Protein AF-0000000065910568 (afdb_homodimer)

Sequence (514 aa):
MKDVQNERDYRGIYLRKVGIKNIHWPIKIITKSGEYQSTVANIDISVDLREDLRGTHMSRFVEVLNGIDFLHPENLGKILQEVREKLKADSSHIKITFPYFIFKKTPVSQIASPNMIECVIEAELSKKLYMIIGVKVPIHTLCPCSKEISEYGAHNQRAIAEIYIKSKKLIWFEDLVEIAERSASAPIYSLLKRPDEKYITETAYNNPKFVEDVVRDIVSELEKEPKISWYRVEVTSFESIHNHNAFACVEKGWIKKMKDVQNERDYRGIYLRKVGIKNIHWPIKIITKSGEYQSTVANIDISVDLREDLRGTHMSRFVEVLNGIDFLHPENLGKILQEVREKLKADSSHIKITFPYFIFKKTPVSQIASPNMIECVIEAELSKKLYMIIGVKVPIHTLCPCSKEISEYGAHNQRAIAEIYIKSKKLIWFEDLVEIAERSASAPIYSLLKRPDEKYITETAYNNPKFVEDVVRDIVSELEKEPKISWYRVEVTSFESIHNHNAFACVEKGWIKK

InterPro domains:
  IPR003801 GTP cyclohydrolase FolE2/MptA [PF02649] (1-248)
  IPR003801 GTP cyclohydrolase FolE2/MptA [PTHR36445] (1-256)
  IPR022838 GTP cyclohydrolase FolE2 [MF_01527_B] (1-253)

Organism: Dictyoglomus turgidum (strain DSM 6724 / Z-1310) (NCBI:txid515635)

Foldseek 3Di:
DDPQQAAFADPQDKFAWDEDFQDKDWEWEQAPVRDIDIWIKTKDKTFIDGRTTNHWDHVVLVVLCVQHHYDDPVSVVVSFVSSCVVGVGQKMKMKIKIKDWDWDAQPPVGDTDIDIKMKMWIWMDHPHIWIKIKIKFKEKAWAPVQLVVDPDDTDIFIKIKMKMFTFPDDDGPVNLNVQLQVQHLHGDDPDDDPVSVVVRRVSSSVRHDDLVSSQVSSVVVVVVDPRTPKMKIKMWTDGPVDPGIDMDIDIPPDDDD/DDPQQAAFADPQDKFAWDEDFQDKDWEWEQAPVRDIDIWIKTKDKTFIDGRTTNHWDHVVLVVLCVQHHYDDPVSVVVSFVSSCVVGVGQKMKMKIKIKDWDWDAQPPVGDTDIDIKMKMWIWMDHPHIWIKIKIKFKEKAWAPVQLVVDPDDTDIFIKIKMKMFTFPDDDGPVNLNVQLQVLHLHGDDPDDDPVSVVVRRVSSSVRHDDLVSSQVSSVVVVVVDPRTPWMKIKMWTDGPVDPDIDMDIDIPPDDDD

Radius of gyration: 25.16 Å; Cα contacts (8 Å, |Δi|>4): 1208; chains: 2; bounding box: 54×70×58 Å

pLDDT: mean 93.44, std 6.24, range [55.16, 98.88]

Solvent-accessible surface area (backbone atoms only — not comparable to full-atom values): 26540 Å² total; per-residue (Å²): 127,87,65,62,36,72,32,76,30,87,82,66,55,64,30,60,37,37,36,40,32,65,30,75,43,69,36,32,36,68,44,94,87,70,44,75,45,78,39,59,28,38,35,33,42,30,24,32,39,57,28,54,42,42,46,75,68,68,68,57,59,59,60,54,51,73,73,51,50,60,65,40,75,70,49,50,55,52,48,37,51,49,51,17,62,76,66,72,30,74,26,20,38,38,37,39,36,29,67,41,75,48,77,44,60,35,90,65,79,57,49,73,37,63,37,75,29,40,36,36,40,37,38,36,36,56,96,55,81,44,57,36,42,30,40,39,36,67,27,27,34,18,37,48,58,45,39,69,72,37,96,68,65,55,63,51,31,52,25,38,38,33,42,33,35,26,52,84,54,93,74,55,70,67,58,55,46,49,44,49,33,71,31,34,17,25,66,70,72,76,57,74,54,72,68,28,50,54,49,49,53,52,44,17,69,74,33,48,31,46,50,47,45,27,40,48,44,36,49,57,58,50,68,69,38,82,48,49,78,38,42,37,37,36,22,41,31,49,42,71,88,46,82,33,26,40,32,19,31,39,45,70,82,72,66,88,126,128,88,63,61,36,72,32,77,30,85,84,66,56,64,32,61,36,38,35,40,32,65,31,74,41,70,36,31,35,67,43,94,87,70,45,75,43,78,39,57,28,38,33,31,40,29,25,31,41,59,29,54,42,43,46,74,70,68,68,58,55,59,59,54,50,73,72,51,49,59,66,41,75,70,50,50,55,52,48,37,49,48,50,18,60,77,65,71,30,74,27,20,38,39,37,38,36,29,66,43,75,47,76,42,60,35,89,66,80,55,48,73,37,61,37,76,30,40,35,36,39,36,36,36,35,55,96,57,80,44,58,36,44,30,39,40,37,68,27,28,35,17,37,48,59,44,39,70,73,36,96,67,67,54,62,51,32,54,26,37,38,34,43,33,34,27,54,84,55,93,73,55,70,67,59,54,46,50,43,48,33,70,32,35,17,25,66,70,72,75,56,74,52,72,69,27,49,53,50,49,53,51,44,16,68,74,34,47,31,47,50,46,46,28,41,48,44,35,48,57,56,51,68,71,38,81,50,50,7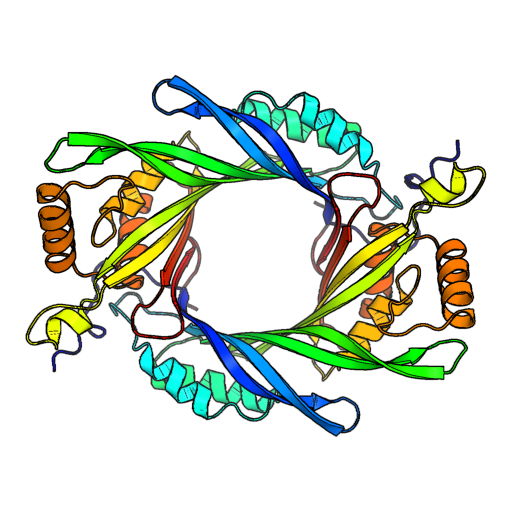9,38,43,37,37,35,21,40,32,49,41,73,90,45,83,33,27,39,33,21,31,38,46,70,82,74,65,90,125

Secondary structure (DSSP, 8-state):
---GGGSB--S---EEEEEEEEEEEEEEEE-TTS-EEEEEEEEEEEEEE-TTB----THHHHHHHTT-SEE-HHHHHHHHHHHHHHTT-S-EEEEEEEEEEEEEE-TTT--EEEEEEEEEEEEEESSSEEEEEEEEEEEEEE-HHHHHH-SS---EEEEEEEEEEEESS---HHHHHHHHHHHSSB---S---HHHHHHHHHHHHHS---HHHHHHHHHHHHHT-TTEEEEEEEEEEE-SSSSSEEEEEEETT----/---GGGSBP-S---EEEEEEEEEEEEEEEE-TTS-EEEEEEEEEEEEEE-TTB----HHHHHHHHTT-SEE-HHHHHHHHHHHHHHTT-S-EEEEEEEEEEEEEE-TTT--EEEEEEEEEEEEEESSSEEEEEEEEEEEEEE-HHHHHH-SS---EEEEEEEEEEEESS---HHHHHHHHHHHSSB---S---HHHHHHHHHHHHHS---HHHHHHHHHHHHHT-TTEEEEEEEEEEE-SSSSSEEEEEEETT----

Structure (mmCIF, N/CA/C/O backbone):
data_AF-0000000065910568-model_v1
#
loop_
_entity.id
_entity.type
_entity.pdbx_description
1 polymer 'GTP cyclohydrolase FolE2'
#
loop_
_atom_site.group_PDB
_atom_site.id
_atom_site.type_symbol
_atom_site.label_atom_id
_atom_site.label_alt_id
_atom_site.label_comp_id
_atom_site.label_asym_id
_atom_site.label_entity_id
_atom_site.label_seq_id
_atom_site.pdbx_PDB_ins_code
_atom_site.Cartn_x
_atom_site.Cartn_y
_atom_site.Cartn_z
_atom_site.occupancy
_atom_site.B_iso_or_equiv
_atom_site.auth_seq_id
_atom_site.auth_comp_id
_atom_site.auth_asym_id
_atom_site.auth_atom_id
_atom_site.pdbx_PDB_model_num
ATOM 1 N N . MET A 1 1 ? 28.016 27.453 6.098 1 66.5 1 MET A N 1
ATOM 2 C CA . MET A 1 1 ? 26.562 27.531 6.008 1 66.5 1 MET A CA 1
ATOM 3 C C . MET A 1 1 ? 25.906 26.797 7.164 1 66.5 1 MET A C 1
ATOM 5 O O . MET A 1 1 ? 26.422 25.781 7.641 1 66.5 1 MET A O 1
ATOM 9 N N . LYS A 1 2 ? 24.969 27.469 7.766 1 73.38 2 LYS A N 1
ATOM 10 C CA . LYS A 1 2 ? 24.297 26.875 8.93 1 73.38 2 LYS A CA 1
ATOM 11 C C . LYS A 1 2 ? 23.672 25.531 8.586 1 73.38 2 LYS A C 1
ATOM 13 O O . LYS A 1 2 ? 23 25.406 7.559 1 73.38 2 LYS A O 1
ATOM 18 N N . ASP A 1 3 ? 24.094 24.484 9.32 1 81.44 3 ASP A N 1
ATOM 19 C CA . ASP A 1 3 ? 23.516 23.156 9.164 1 81.44 3 ASP A CA 1
ATOM 20 C C . ASP A 1 3 ? 22.188 23.031 9.914 1 81.44 3 ASP A C 1
ATOM 22 O O . ASP A 1 3 ? 22.156 22.594 11.062 1 81.44 3 ASP A O 1
ATOM 26 N N . VAL A 1 4 ? 21.094 23.344 9.297 1 83.5 4 VAL A N 1
ATOM 27 C CA . VAL A 1 4 ? 19.781 23.422 9.906 1 83.5 4 VAL A CA 1
ATOM 28 C C . VAL A 1 4 ? 19.312 22.031 10.312 1 83.5 4 VAL A C 1
ATOM 30 O O . VAL A 1 4 ? 18.625 21.859 11.328 1 83.5 4 VAL A O 1
ATOM 33 N N . GLN A 1 5 ? 19.703 21.031 9.617 1 83 5 GLN A N 1
ATOM 34 C CA . GLN A 1 5 ? 19.266 19.656 9.875 1 83 5 GLN A CA 1
ATOM 35 C C . GLN A 1 5 ? 19.828 19.141 11.188 1 83 5 GLN A C 1
ATOM 37 O O . GLN A 1 5 ? 19.203 18.328 11.859 1 83 5 GLN A O 1
ATOM 42 N N . ASN A 1 6 ? 20.953 19.688 11.555 1 82.19 6 ASN A N 1
ATOM 43 C CA . ASN A 1 6 ? 21.641 19.188 12.75 1 82.19 6 ASN A CA 1
ATOM 44 C C . ASN A 1 6 ? 21.25 20 13.984 1 82.19 6 ASN A C 1
ATOM 46 O O . ASN A 1 6 ? 21.797 19.781 15.07 1 82.19 6 ASN A O 1
ATOM 50 N N . GLU A 1 7 ? 20.312 20.828 13.742 1 86.06 7 GLU A N 1
ATOM 51 C CA . GLU A 1 7 ? 19.812 21.562 14.906 1 86.06 7 GLU A CA 1
ATOM 52 C C . GLU A 1 7 ? 19.109 20.625 15.883 1 86.06 7 GLU A C 1
ATOM 54 O O . GLU A 1 7 ? 18.547 19.609 15.477 1 86.06 7 GLU A O 1
ATOM 59 N N . ARG A 1 8 ? 19.156 21.016 17.078 1 86.81 8 ARG A N 1
ATOM 60 C CA . ARG A 1 8 ? 18.5 20.203 18.109 1 86.81 8 ARG A CA 1
ATOM 61 C C . ARG A 1 8 ? 16.984 20.328 18.031 1 86.81 8 ARG A C 1
ATOM 63 O O . ARG A 1 8 ? 16.453 21.422 17.812 1 86.81 8 ARG A O 1
ATOM 70 N N . ASP A 1 9 ? 16.438 19.203 18.125 1 90.69 9 ASP A N 1
ATOM 71 C CA . ASP A 1 9 ? 14.984 19.172 18.203 1 90.69 9 ASP A CA 1
ATOM 72 C C . ASP A 1 9 ? 14.523 18.891 19.625 1 90.69 9 ASP A C 1
ATOM 74 O O . ASP A 1 9 ? 15.047 18 20.281 1 90.69 9 ASP A O 1
ATOM 78 N N . TYR A 1 10 ? 13.523 19.609 20.094 1 87.88 10 TYR A N 1
ATOM 79 C CA . TYR A 1 10 ? 13.141 19.531 21.5 1 87.88 10 TYR A CA 1
ATOM 80 C C . TYR A 1 10 ? 11.789 18.844 21.656 1 87.88 10 TYR A C 1
ATOM 82 O O . TYR A 1 10 ? 11.289 18.688 22.781 1 87.88 10 TYR A O 1
ATOM 90 N N . ARG A 1 11 ? 11.164 18.375 20.672 1 89.25 11 ARG A N 1
ATOM 91 C CA . ARG A 1 11 ? 9.828 17.812 20.734 1 89.25 11 ARG A CA 1
ATOM 92 C C . ARG A 1 11 ? 9.867 16.375 21.25 1 89.25 11 ARG A C 1
ATOM 94 O O . ARG A 1 11 ? 8.859 15.844 21.719 1 89.25 11 ARG A O 1
ATOM 101 N N . GLY A 1 12 ? 11.008 15.711 21.188 1 89.5 12 GLY A N 1
ATOM 102 C CA . GLY A 1 12 ? 11.188 14.383 21.75 1 89.5 12 GLY A CA 1
ATOM 103 C C . GLY A 1 12 ? 10.484 13.305 20.953 1 89.5 12 GLY A C 1
ATOM 104 O O . GLY A 1 12 ? 9.992 12.328 21.531 1 89.5 12 GLY A O 1
ATOM 105 N N . ILE A 1 13 ? 10.383 13.453 19.688 1 91.81 13 ILE A N 1
ATOM 106 C CA . ILE A 1 13 ? 9.664 12.5 18.859 1 91.81 13 ILE A CA 1
ATOM 107 C C . ILE A 1 13 ? 10.633 11.789 17.922 1 91.81 13 ILE A C 1
ATOM 109 O O . ILE A 1 13 ? 11.25 12.422 17.062 1 91.81 13 ILE A O 1
ATOM 113 N N . TYR A 1 14 ? 10.695 10.484 18.203 1 92.19 14 TYR A N 1
ATOM 114 C CA . TYR A 1 14 ? 11.508 9.594 17.375 1 92.19 14 TYR A CA 1
ATOM 115 C C . TYR A 1 14 ? 10.805 9.281 16.062 1 92.19 14 TYR A C 1
ATOM 117 O O . TYR A 1 14 ? 9.602 9.023 16.031 1 92.19 14 TYR A O 1
ATOM 125 N N . LEU A 1 15 ? 11.57 9.398 14.945 1 94.69 15 LEU A N 1
ATOM 126 C CA . LEU A 1 15 ? 11.039 9.016 13.641 1 94.69 15 LEU A CA 1
ATOM 127 C C . LEU A 1 15 ? 11.656 7.703 13.164 1 94.69 15 LEU A C 1
ATOM 129 O O . LEU A 1 15 ? 12.883 7.566 13.125 1 94.69 15 LEU A O 1
ATOM 133 N N . ARG A 1 16 ? 10.797 6.809 12.727 1 92.81 16 ARG A N 1
ATOM 134 C CA . ARG A 1 16 ? 11.297 5.492 12.352 1 92.81 16 ARG A CA 1
ATOM 135 C C . ARG A 1 16 ? 11.883 5.512 10.938 1 92.81 16 ARG A C 1
ATOM 137 O O . ARG A 1 16 ? 12.883 4.844 10.672 1 92.81 16 ARG A O 1
ATOM 144 N N . LYS A 1 17 ? 11.227 6.195 10.055 1 95.56 17 LYS A N 1
ATOM 145 C CA . LYS A 1 17 ? 11.68 6.242 8.672 1 95.56 17 LYS A CA 1
ATOM 146 C C . LYS A 1 17 ? 11.727 7.68 8.156 1 95.56 17 LYS A C 1
ATOM 148 O O . LYS A 1 17 ? 10.703 8.359 8.109 1 95.56 17 LYS A O 1
ATOM 153 N N . VAL A 1 18 ? 12.82 8.078 7.797 1 97.5 18 VAL A N 1
ATOM 154 C CA . VAL A 1 18 ? 13.062 9.352 7.133 1 97.5 18 VAL A CA 1
ATOM 155 C C . VAL A 1 18 ? 13.977 9.148 5.93 1 97.5 18 VAL A C 1
ATOM 157 O O . VAL A 1 18 ? 15.023 8.508 6.047 1 97.5 18 VAL A O 1
ATOM 160 N N . GLY A 1 19 ? 13.539 9.586 4.762 1 97.38 19 GLY A N 1
ATOM 161 C CA . GLY A 1 19 ? 14.391 9.391 3.6 1 97.38 19 GLY A CA 1
ATOM 162 C C . GLY A 1 19 ? 13.727 9.812 2.299 1 97.38 19 GLY A C 1
ATOM 163 O O . GLY A 1 19 ? 12.977 10.789 2.266 1 97.38 19 GLY A O 1
ATOM 164 N N . ILE A 1 20 ? 14.102 9.188 1.275 1 96.69 20 ILE A N 1
ATOM 165 C CA . ILE A 1 20 ? 13.609 9.547 -0.05 1 96.69 20 ILE A CA 1
ATOM 166 C C . ILE A 1 20 ? 12.844 8.367 -0.65 1 96.69 20 ILE A C 1
ATOM 168 O O . ILE A 1 20 ? 13.117 7.211 -0.337 1 96.69 20 ILE A O 1
ATOM 172 N N . LYS A 1 21 ? 11.875 8.688 -1.47 1 96.38 21 LYS A N 1
ATOM 173 C CA . LYS A 1 21 ? 11.055 7.695 -2.156 1 96.38 21 LYS A CA 1
ATOM 174 C C . LYS A 1 21 ? 10.953 8 -3.648 1 96.38 21 LYS A C 1
ATOM 176 O O . LYS A 1 21 ? 11.18 9.141 -4.07 1 96.38 21 LYS A O 1
ATOM 181 N N . ASN A 1 22 ? 10.672 6.91 -4.336 1 96.75 22 ASN A N 1
ATOM 182 C CA . ASN A 1 22 ? 10.336 7.016 -5.754 1 96.75 22 ASN A CA 1
ATOM 183 C C . ASN A 1 22 ? 11.484 7.59 -6.562 1 96.75 22 ASN A C 1
ATOM 185 O O . ASN A 1 22 ? 11.281 8.477 -7.398 1 96.75 22 ASN A O 1
ATOM 189 N N . ILE A 1 23 ? 12.656 7.184 -6.238 1 95.44 23 ILE A N 1
ATOM 190 C CA . ILE A 1 23 ? 13.789 7.531 -7.086 1 95.44 23 ILE A CA 1
ATOM 191 C C . ILE A 1 23 ? 14.047 6.402 -8.086 1 95.44 23 ILE A C 1
ATOM 193 O O . ILE A 1 23 ? 14.094 5.23 -7.707 1 95.44 23 ILE A O 1
ATOM 197 N N . HIS A 1 24 ? 14.117 6.75 -9.352 1 96.12 24 HIS A N 1
ATOM 198 C CA . HIS A 1 24 ? 14.406 5.77 -10.391 1 96.12 24 HIS A CA 1
ATOM 199 C C . HIS A 1 24 ? 15.906 5.676 -10.656 1 96.12 24 HIS A C 1
ATOM 201 O O . HIS A 1 24 ? 16.578 6.695 -10.797 1 96.12 24 HIS A O 1
ATOM 207 N N . TRP A 1 25 ? 16.406 4.441 -10.656 1 94.12 25 TRP A N 1
ATOM 208 C CA . TRP A 1 25 ? 17.844 4.211 -10.742 1 94.12 25 TRP A CA 1
ATOM 209 C C . TRP A 1 25 ? 18.156 3.053 -11.688 1 94.12 25 TRP A C 1
ATOM 211 O O . TRP A 1 25 ? 17.5 2.01 -11.633 1 94.12 25 TRP A O 1
ATOM 221 N N . PRO A 1 26 ? 19.125 3.252 -12.5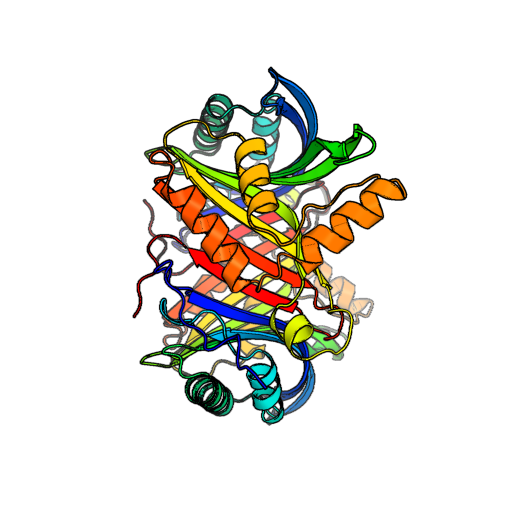78 1 94.69 26 PRO A N 1
ATOM 222 C CA . PRO A 1 26 ? 19.531 2.127 -13.422 1 94.69 26 PRO A CA 1
ATOM 223 C C . PRO A 1 26 ? 20.297 1.061 -12.648 1 94.69 26 PRO A C 1
ATOM 225 O O . PRO A 1 26 ? 21.234 1.384 -11.906 1 94.69 26 PRO A O 1
ATOM 228 N N . ILE A 1 27 ? 19.875 -0.208 -12.805 1 93.56 27 ILE A N 1
ATOM 229 C CA . ILE A 1 27 ? 20.578 -1.278 -12.094 1 93.56 27 ILE A CA 1
ATOM 230 C C . ILE A 1 27 ? 20.734 -2.488 -13.016 1 93.56 27 ILE A C 1
ATOM 232 O O . ILE A 1 27 ? 20.094 -2.561 -14.07 1 93.56 27 ILE A O 1
ATOM 236 N N . LYS A 1 28 ? 21.641 -3.35 -12.562 1 93.19 28 LYS A N 1
ATOM 237 C CA . LYS A 1 28 ? 21.812 -4.656 -13.188 1 93.19 28 LYS A CA 1
ATOM 238 C C . LYS A 1 28 ? 21.531 -5.781 -12.195 1 93.19 28 LYS A C 1
ATOM 240 O O . LYS A 1 28 ? 21.953 -5.727 -11.039 1 93.19 28 LYS A O 1
ATOM 245 N N . ILE A 1 29 ? 20.75 -6.719 -12.711 1 91.12 29 ILE A N 1
ATOM 246 C CA . ILE A 1 29 ? 20.391 -7.859 -11.883 1 91.12 29 ILE A CA 1
ATOM 247 C C . ILE A 1 29 ? 21.016 -9.133 -12.453 1 91.12 29 ILE A C 1
ATOM 249 O O . ILE A 1 29 ? 20.984 -9.352 -13.664 1 91.12 29 ILE A O 1
ATOM 253 N N . ILE A 1 30 ? 21.562 -9.938 -11.586 1 88.5 30 ILE A N 1
ATOM 254 C CA . ILE A 1 30 ? 22.047 -11.234 -12.031 1 88.5 30 ILE A CA 1
ATOM 255 C C . ILE A 1 30 ? 20.891 -12.219 -12.133 1 88.5 30 ILE A C 1
ATOM 257 O O . ILE A 1 30 ? 20.094 -12.344 -11.195 1 88.5 30 ILE A O 1
ATOM 261 N N . THR A 1 31 ? 20.781 -12.859 -13.266 1 89.12 31 THR A N 1
ATOM 262 C CA . THR A 1 31 ? 19.703 -13.812 -13.484 1 89.12 31 THR A CA 1
ATOM 263 C C . THR A 1 31 ? 20.109 -15.211 -13.023 1 89.12 31 THR A C 1
ATOM 265 O O . THR A 1 31 ? 21.281 -15.461 -12.742 1 89.12 31 THR A O 1
ATOM 268 N N . LYS A 1 32 ? 19.125 -16.078 -12.922 1 89.19 32 LYS A N 1
ATOM 269 C CA . LYS A 1 32 ? 19.359 -17.469 -12.531 1 89.19 32 LYS A CA 1
ATOM 270 C C . LYS A 1 32 ? 20.297 -18.156 -13.508 1 89.19 32 LYS A C 1
ATOM 272 O O . LYS A 1 32 ? 21.047 -19.062 -13.117 1 89.19 32 LYS A O 1
ATOM 277 N N . SER A 1 33 ? 20.375 -17.734 -14.742 1 89.69 33 SER A N 1
ATOM 278 C CA . SER A 1 33 ? 21.234 -18.312 -15.75 1 89.69 33 SER A CA 1
ATOM 279 C C . SER A 1 33 ? 22.656 -17.781 -15.633 1 89.69 33 SER A C 1
ATOM 281 O O . SER A 1 33 ? 23.578 -18.25 -16.328 1 89.69 33 SER A O 1
ATOM 283 N N . GLY A 1 34 ? 22.859 -16.797 -14.805 1 87.06 34 GLY A N 1
ATOM 284 C CA . GLY A 1 34 ? 24.188 -16.234 -14.625 1 87.06 34 GLY A CA 1
ATOM 285 C C . GLY A 1 34 ? 24.422 -14.984 -15.461 1 87.06 34 GLY A C 1
ATOM 286 O O . GLY A 1 34 ? 25.484 -14.367 -15.375 1 87.06 34 GLY A O 1
ATOM 287 N N . GLU A 1 35 ? 23.453 -14.648 -16.219 1 89.81 35 GLU A N 1
ATOM 288 C CA . GLU A 1 35 ? 23.547 -13.438 -17.031 1 89.81 35 GLU A CA 1
ATOM 289 C C . GLU A 1 35 ? 23.062 -12.219 -16.25 1 89.81 35 GLU A C 1
ATOM 291 O O . GLU A 1 35 ? 22.562 -12.344 -15.141 1 89.81 35 GLU A O 1
ATOM 296 N N . TYR A 1 36 ? 23.375 -11.086 -16.875 1 91.19 36 TYR A N 1
ATOM 297 C CA . TYR A 1 36 ? 22.906 -9.844 -16.281 1 91.19 36 TYR A CA 1
ATOM 298 C C . TYR A 1 36 ? 21.766 -9.25 -17.062 1 91.19 36 TYR A C 1
ATOM 300 O O . TYR A 1 36 ? 21.766 -9.281 -18.297 1 91.19 36 TYR A O 1
ATOM 308 N N . GLN A 1 37 ? 20.828 -8.766 -16.359 1 94.06 37 GLN A N 1
ATOM 309 C CA . GLN A 1 37 ? 19.719 -8.008 -16.953 1 94.06 37 GLN A CA 1
ATOM 310 C C . GLN A 1 37 ? 19.703 -6.57 -16.453 1 94.06 37 GLN A C 1
ATOM 312 O O . GLN A 1 37 ? 19.625 -6.336 -15.242 1 94.06 37 GLN A O 1
ATOM 317 N N . SER A 1 38 ? 19.828 -5.645 -17.422 1 94.88 38 SER A N 1
ATOM 318 C CA . SER A 1 38 ? 19.719 -4.234 -17.062 1 94.88 38 SER A CA 1
ATOM 319 C C . SER A 1 38 ? 18.266 -3.805 -16.938 1 94.88 38 SER A C 1
ATOM 321 O O . SER A 1 38 ? 17.406 -4.227 -17.734 1 94.88 38 SER A O 1
ATOM 323 N N . THR A 1 39 ? 17.984 -3.049 -15.922 1 95.88 39 THR A N 1
ATOM 324 C CA . THR A 1 39 ? 16.625 -2.561 -15.711 1 95.88 39 THR A CA 1
ATOM 325 C C . THR A 1 39 ? 16.641 -1.23 -14.969 1 95.88 39 THR A C 1
ATOM 327 O O . THR A 1 39 ? 17.688 -0.634 -14.766 1 95.88 39 THR A O 1
ATOM 330 N N . VAL A 1 40 ? 15.477 -0.627 -14.781 1 95.94 40 VAL A N 1
ATOM 331 C CA . VAL A 1 40 ? 15.297 0.59 -13.992 1 95.94 40 VAL A CA 1
ATOM 332 C C . VAL A 1 40 ? 14.531 0.272 -12.711 1 95.94 40 VAL A C 1
ATOM 334 O O . VAL A 1 40 ? 13.406 -0.223 -12.766 1 95.94 40 VAL A O 1
ATOM 337 N N . ALA A 1 41 ? 15.172 0.581 -11.633 1 96.19 41 ALA A N 1
ATOM 338 C CA . ALA A 1 41 ? 14.547 0.314 -10.344 1 96.19 41 ALA A CA 1
ATOM 339 C C . ALA A 1 41 ? 13.875 1.566 -9.789 1 96.19 41 ALA A C 1
ATOM 341 O O . ALA A 1 41 ? 14.289 2.688 -10.094 1 96.19 41 ALA A O 1
ATOM 342 N N . ASN A 1 42 ? 12.797 1.366 -9.148 1 97.88 42 ASN A N 1
ATOM 343 C CA . ASN A 1 42 ? 12.242 2.348 -8.227 1 97.88 42 ASN A CA 1
ATOM 344 C C . ASN A 1 42 ? 12.695 2.082 -6.789 1 97.88 42 ASN A C 1
ATOM 346 O O . ASN A 1 42 ? 12.477 0.992 -6.258 1 97.88 42 ASN A O 1
ATOM 350 N N . ILE A 1 43 ? 13.289 3.09 -6.141 1 96.5 43 ILE A N 1
ATOM 351 C CA . ILE A 1 43 ? 13.961 2.834 -4.867 1 96.5 43 ILE A CA 1
ATOM 352 C C . ILE A 1 43 ? 13.422 3.791 -3.803 1 96.5 43 ILE A C 1
ATOM 354 O O . ILE A 1 43 ? 13.281 4.988 -4.051 1 96.5 43 ILE A O 1
ATOM 358 N N . ASP A 1 44 ? 13.031 3.254 -2.701 1 97.75 44 ASP A N 1
ATOM 359 C CA . ASP A 1 44 ? 12.812 3.973 -1.45 1 97.75 44 ASP A CA 1
ATOM 360 C C . ASP A 1 44 ? 13.914 3.658 -0.44 1 97.75 44 ASP A C 1
ATOM 362 O O . ASP A 1 44 ? 14.211 2.49 -0.184 1 97.75 44 ASP A O 1
ATOM 366 N N . ILE A 1 45 ? 14.531 4.633 0.103 1 96.62 45 ILE A N 1
ATOM 367 C CA . ILE A 1 45 ? 15.594 4.43 1.08 1 96.62 45 ILE A CA 1
ATOM 368 C C . ILE A 1 45 ? 15.398 5.383 2.258 1 96.62 45 ILE A C 1
ATOM 370 O O . ILE A 1 45 ? 15.047 6.551 2.068 1 96.62 45 ILE A O 1
ATOM 374 N N . SER A 1 46 ? 15.57 4.859 3.455 1 97.88 46 SER A N 1
ATOM 375 C CA . SER A 1 46 ? 15.312 5.676 4.637 1 97.88 46 SER A CA 1
ATOM 376 C C . SER A 1 46 ? 16.141 5.199 5.824 1 97.88 46 SER A C 1
ATOM 378 O O . SER A 1 46 ? 16.781 4.145 5.766 1 97.88 46 SER A O 1
ATOM 380 N N . VAL A 1 47 ? 16.203 5.992 6.836 1 96.88 47 VAL A N 1
ATOM 381 C CA . VAL A 1 47 ? 16.828 5.676 8.117 1 96.88 47 VAL A CA 1
ATOM 382 C C . VAL A 1 47 ? 15.938 6.137 9.258 1 96.88 47 VAL A C 1
ATOM 384 O O . VAL A 1 47 ? 14.969 6.871 9.039 1 96.88 47 VAL A O 1
ATOM 387 N N . ASP A 1 48 ? 16.25 5.559 10.414 1 95.56 48 ASP A N 1
ATOM 388 C CA . ASP A 1 48 ? 15.609 6.133 11.594 1 95.56 48 ASP A CA 1
ATOM 389 C C . ASP A 1 48 ? 16.266 7.445 12 1 95.56 48 ASP A C 1
ATOM 391 O O . ASP A 1 48 ? 17.438 7.695 11.656 1 95.56 48 ASP A O 1
ATOM 395 N N . LEU A 1 49 ? 15.531 8.297 12.625 1 93.75 49 LEU A N 1
ATOM 396 C CA . LEU A 1 49 ? 16.031 9.586 13.086 1 93.75 49 LEU A CA 1
ATOM 397 C C . LEU A 1 49 ? 15.75 9.781 14.578 1 93.75 49 LEU A C 1
ATOM 399 O O . LEU A 1 49 ? 14.586 9.773 14.992 1 93.75 49 LEU A O 1
ATOM 403 N N . ARG A 1 50 ? 16.781 10.016 15.273 1 89.88 50 ARG A N 1
ATOM 404 C CA . ARG A 1 50 ? 16.672 10.211 16.719 1 89.88 50 ARG A CA 1
ATOM 405 C C . ARG A 1 50 ? 15.867 11.453 17.047 1 89.88 50 ARG A C 1
ATOM 407 O O . ARG A 1 50 ? 15.789 12.383 16.25 1 89.88 50 ARG A O 1
ATOM 414 N N . GLU A 1 51 ? 15.438 11.477 18.281 1 90.38 51 GLU A N 1
ATOM 415 C CA . GLU A 1 51 ? 14.523 12.531 18.719 1 90.38 51 GLU A CA 1
ATOM 416 C C . GLU A 1 51 ? 15.258 13.852 18.906 1 90.38 51 GLU A C 1
ATOM 418 O O . GLU A 1 51 ? 14.625 14.914 18.953 1 90.38 51 GLU A O 1
ATOM 423 N N . ASP A 1 52 ? 16.578 13.836 19 1 89.56 52 ASP A N 1
ATOM 424 C CA . ASP A 1 52 ? 17.312 15.062 19.297 1 89.56 52 ASP A CA 1
ATOM 425 C C . ASP A 1 52 ? 17.812 15.734 18.016 1 89.56 52 ASP A C 1
ATOM 427 O O . ASP A 1 52 ? 18.328 16.844 18.062 1 89.56 52 ASP A O 1
ATOM 431 N N . LEU A 1 53 ? 17.578 15.102 16.938 1 89.81 53 LEU A N 1
ATOM 432 C CA . LEU A 1 53 ? 17.984 15.672 15.656 1 89.81 53 LEU A CA 1
ATOM 433 C C . LEU A 1 53 ? 16.781 16.188 14.883 1 89.81 53 LEU A C 1
ATOM 435 O O . LEU A 1 53 ? 15.781 15.477 14.742 1 89.81 53 LEU A O 1
ATOM 439 N N . ARG A 1 54 ? 16.859 17.312 14.367 1 91.81 54 ARG A N 1
ATOM 440 C CA . ARG A 1 54 ? 15.734 17.938 13.688 1 91.81 54 ARG A CA 1
ATOM 441 C C . ARG A 1 54 ? 15.477 17.266 12.336 1 91.81 54 ARG A C 1
ATOM 443 O O . ARG A 1 54 ? 14.32 17.016 11.977 1 91.81 54 ARG A O 1
ATOM 450 N N . GLY A 1 55 ? 16.547 17 11.633 1 90.69 55 GLY A N 1
ATOM 451 C CA . GLY A 1 55 ? 16.406 16.406 10.305 1 90.69 55 GLY A CA 1
ATOM 452 C C . GLY A 1 55 ? 17.609 15.609 9.875 1 90.69 55 GLY A C 1
ATOM 453 O O . GLY A 1 55 ? 18.562 15.438 10.641 1 90.69 55 GLY A O 1
ATOM 454 N N . THR A 1 56 ? 17.438 15 8.68 1 89 56 THR A N 1
ATOM 455 C CA . THR A 1 56 ? 18.547 14.242 8.102 1 89 56 THR A CA 1
ATOM 456 C C . THR A 1 56 ? 19 14.867 6.789 1 89 56 THR A C 1
ATOM 458 O O . THR A 1 56 ? 18.344 15.75 6.25 1 89 56 THR A O 1
ATOM 461 N N . HIS A 1 57 ? 20.172 14.469 6.34 1 87.06 57 HIS A N 1
ATOM 462 C CA . HIS A 1 57 ? 20.734 14.953 5.082 1 87.06 57 HIS A CA 1
ATOM 463 C C . HIS A 1 57 ? 20.281 14.086 3.91 1 87.06 57 HIS A C 1
ATOM 465 O O . HIS A 1 57 ? 20.922 13.086 3.588 1 87.06 57 HIS A O 1
ATOM 471 N N . MET A 1 58 ? 19.328 14.641 3.141 1 87.25 58 MET A N 1
ATOM 472 C CA . MET A 1 58 ? 18.672 13.859 2.094 1 87.25 58 MET A CA 1
ATOM 473 C C . MET A 1 58 ? 19.641 13.555 0.956 1 87.25 58 MET A C 1
ATOM 475 O O . MET A 1 58 ? 19.594 12.469 0.37 1 87.25 58 MET A O 1
ATOM 479 N N . SER A 1 59 ? 20.531 14.445 0.758 1 88.94 59 SER A N 1
ATOM 480 C CA . SER A 1 59 ? 21.469 14.297 -0.353 1 88.94 59 SER A CA 1
ATOM 481 C C . SER A 1 59 ? 22.359 13.078 -0.156 1 88.94 59 SER A C 1
ATOM 483 O O . SER A 1 59 ? 22.828 12.477 -1.128 1 88.94 59 SER A O 1
ATOM 485 N N . ARG A 1 60 ? 22.609 12.688 1.091 1 89.56 60 ARG A N 1
ATOM 486 C CA . ARG A 1 60 ? 23.516 11.578 1.392 1 89.56 60 ARG A CA 1
ATOM 487 C C . ARG A 1 60 ? 22.906 10.25 0.932 1 89.56 60 ARG A C 1
ATOM 489 O O . ARG A 1 60 ? 23.641 9.297 0.663 1 89.56 60 ARG A O 1
ATOM 496 N N . PHE A 1 61 ? 21.578 10.203 0.867 1 92.06 61 PHE A N 1
ATOM 497 C CA . PHE A 1 61 ? 20.938 8.992 0.352 1 92.06 61 PHE A CA 1
ATOM 498 C C . PHE A 1 61 ? 21.312 8.758 -1.104 1 92.06 61 PHE A C 1
ATOM 500 O O . PHE A 1 61 ? 21.656 7.641 -1.488 1 92.06 61 PHE A O 1
ATOM 507 N N . VAL A 1 62 ? 21.281 9.758 -1.881 1 89.44 62 VAL A N 1
ATOM 508 C CA . VAL A 1 62 ? 21.562 9.664 -3.311 1 89.44 62 VAL A CA 1
ATOM 509 C C . VAL A 1 62 ? 23.031 9.32 -3.533 1 89.44 62 VAL A C 1
ATOM 511 O O . VAL A 1 62 ? 23.359 8.531 -4.422 1 89.44 62 VAL A O 1
ATOM 514 N N . GLU A 1 63 ? 23.844 9.852 -2.695 1 90.62 63 GLU A N 1
ATOM 515 C CA . GLU A 1 63 ? 25.281 9.578 -2.793 1 90.62 63 GLU A CA 1
ATOM 516 C C . GLU A 1 63 ? 25.562 8.086 -2.629 1 90.62 63 GLU A C 1
ATOM 518 O O . GLU A 1 63 ? 26.391 7.523 -3.344 1 90.62 63 GLU A O 1
ATOM 523 N N . VAL A 1 64 ? 24.844 7.535 -1.772 1 87.88 64 VAL A N 1
ATOM 524 C CA . VAL A 1 64 ? 25.062 6.125 -1.48 1 87.88 64 VAL A CA 1
ATOM 525 C C . VAL A 1 64 ? 24.562 5.266 -2.637 1 87.88 64 VAL A C 1
ATOM 527 O O . VAL A 1 64 ? 25.141 4.227 -2.951 1 87.88 64 VAL A O 1
ATOM 530 N N . LEU A 1 65 ? 23.516 5.68 -3.328 1 87 65 LEU A N 1
ATOM 531 C CA . LEU A 1 65 ? 22.922 4.938 -4.434 1 87 65 LEU A CA 1
ATOM 532 C C . LEU A 1 65 ? 23.875 4.867 -5.621 1 87 65 LEU A C 1
ATOM 534 O O . LEU A 1 65 ? 23.766 3.965 -6.453 1 87 65 LEU A O 1
ATOM 538 N N . ASN A 1 66 ? 24.812 5.793 -5.629 1 83.5 66 ASN A N 1
ATOM 539 C CA . ASN A 1 66 ? 25.812 5.781 -6.703 1 83.5 66 ASN A CA 1
ATOM 540 C C . ASN A 1 66 ? 26.625 4.496 -6.691 1 83.5 66 ASN A C 1
ATOM 542 O O . ASN A 1 66 ? 27.172 4.094 -7.723 1 83.5 66 ASN A O 1
ATOM 546 N N . GLY A 1 67 ? 26.594 3.77 -5.621 1 77.94 67 GLY A N 1
ATOM 547 C CA . GLY A 1 67 ? 27.359 2.539 -5.508 1 77.94 67 GLY A CA 1
ATOM 548 C C . GLY A 1 67 ? 26.562 1.303 -5.871 1 77.94 67 GLY A C 1
ATOM 549 O O . GLY A 1 67 ? 27.109 0.194 -5.895 1 77.94 67 GLY A O 1
ATOM 550 N N . ILE A 1 68 ? 25.234 1.613 -6.223 1 79.94 68 ILE A N 1
ATOM 551 C CA . ILE A 1 68 ? 24.391 0.456 -6.492 1 79.94 68 ILE A CA 1
ATOM 552 C C . ILE A 1 68 ? 24.406 0.136 -7.984 1 79.94 68 ILE A C 1
ATOM 554 O O . ILE A 1 68 ? 23.766 0.815 -8.781 1 79.94 68 ILE A O 1
ATOM 558 N N . ASP A 1 69 ? 25.312 -0.729 -8.453 1 78.44 69 ASP A N 1
ATOM 559 C CA . ASP A 1 69 ? 25.359 -1.146 -9.852 1 78.44 69 ASP A CA 1
ATOM 560 C C . ASP A 1 69 ? 24.797 -2.559 -10.023 1 78.44 69 ASP A C 1
ATOM 562 O O . ASP A 1 69 ? 24 -2.811 -10.922 1 78.44 69 ASP A O 1
ATOM 566 N N . PHE A 1 70 ? 25.25 -3.365 -9.125 1 81.25 70 PHE A N 1
ATOM 567 C CA . PHE A 1 70 ? 24.859 -4.77 -9.172 1 81.25 70 PHE A CA 1
ATOM 568 C C . PHE A 1 70 ? 24.078 -5.152 -7.914 1 81.25 70 PHE A C 1
ATOM 570 O O . PHE A 1 70 ? 24.5 -4.82 -6.801 1 81.25 70 PHE A O 1
ATOM 577 N N . LEU A 1 71 ? 22.859 -5.699 -8.258 1 78.31 71 LEU A N 1
ATOM 578 C CA . LEU A 1 71 ? 22.062 -6.09 -7.102 1 78.31 71 LEU A CA 1
ATOM 579 C C . LEU A 1 71 ? 22.438 -7.496 -6.641 1 78.31 71 LEU A C 1
ATOM 581 O O . LEU A 1 71 ? 22.219 -8.469 -7.367 1 78.31 71 LEU A O 1
ATOM 585 N N . HIS A 1 72 ? 23.172 -7.586 -5.637 1 73.94 72 HIS A N 1
ATOM 586 C CA . HIS A 1 72 ? 23.516 -8.781 -4.871 1 73.94 72 HIS A CA 1
ATOM 587 C C . HIS A 1 72 ? 23.266 -8.57 -3.381 1 73.94 72 HIS A C 1
ATOM 589 O O . HIS A 1 72 ? 23.438 -7.461 -2.871 1 73.94 72 HIS A O 1
ATOM 595 N N . PRO A 1 73 ? 22.688 -9.664 -2.738 1 72.69 73 PRO A N 1
ATOM 596 C CA . PRO A 1 73 ? 22.422 -9.484 -1.311 1 72.69 73 PRO A CA 1
ATOM 597 C C . PRO A 1 73 ? 23.578 -8.836 -0.562 1 72.69 73 PRO A C 1
ATOM 599 O O . PRO A 1 73 ? 23.375 -7.977 0.297 1 72.69 73 PRO A O 1
ATOM 602 N N . GLU A 1 74 ? 24.766 -9.273 -0.778 1 72.81 74 GLU A N 1
ATOM 603 C CA . GLU A 1 74 ? 25.938 -8.711 -0.109 1 72.81 74 GLU A CA 1
ATOM 604 C C . GLU A 1 74 ? 26.094 -7.23 -0.429 1 72.81 74 GLU A C 1
ATOM 606 O O . GLU A 1 74 ? 26.484 -6.441 0.438 1 72.81 74 GLU A O 1
ATOM 611 N N . ASN A 1 75 ? 25.75 -6.91 -1.582 1 82.75 75 ASN A N 1
ATOM 612 C CA . ASN A 1 75 ? 25.875 -5.512 -1.977 1 82.75 75 ASN A CA 1
ATOM 613 C C . ASN A 1 75 ? 24.828 -4.645 -1.276 1 82.75 75 ASN A C 1
ATOM 615 O O . ASN A 1 75 ? 25.109 -3.504 -0.908 1 82.75 75 ASN A O 1
ATOM 619 N N . LEU A 1 76 ? 23.688 -5.254 -0.983 1 86.56 76 LEU A N 1
ATOM 620 C CA . LEU A 1 76 ? 22.625 -4.492 -0.321 1 86.56 76 LEU A CA 1
ATOM 621 C C . LEU A 1 76 ? 22.984 -4.223 1.138 1 86.56 76 LEU A C 1
ATOM 623 O O . LEU A 1 76 ? 22.734 -3.135 1.655 1 86.56 76 LEU A O 1
ATOM 627 N N . GLY A 1 77 ? 23.547 -5.25 1.745 1 89.75 77 GLY A N 1
ATOM 628 C CA . GLY A 1 77 ? 24.016 -5.055 3.107 1 89.75 77 GLY A CA 1
ATOM 629 C C . GLY A 1 77 ? 25.031 -3.939 3.236 1 89.75 77 GLY A C 1
ATOM 630 O O . GLY A 1 77 ? 24.953 -3.131 4.164 1 89.75 77 GLY A O 1
ATOM 631 N N . LYS A 1 78 ? 25.922 -3.869 2.297 1 90.38 78 LYS A N 1
ATOM 632 C CA . LYS A 1 78 ? 26.969 -2.84 2.303 1 90.38 78 LYS A CA 1
ATOM 633 C C . LYS A 1 78 ? 26.359 -1.452 2.105 1 90.38 78 LYS A C 1
ATOM 635 O O . LYS A 1 78 ? 26.766 -0.497 2.777 1 90.38 78 LYS A O 1
ATOM 640 N N . ILE A 1 79 ? 25.453 -1.424 1.231 1 90.69 79 ILE A N 1
ATOM 641 C CA . ILE A 1 79 ? 24.797 -0.154 0.94 1 90.69 79 ILE A CA 1
ATOM 642 C C . ILE A 1 79 ? 24.062 0.35 2.186 1 90.69 79 ILE A C 1
ATOM 644 O O . ILE A 1 79 ? 24.203 1.517 2.559 1 90.69 79 ILE A O 1
ATOM 648 N N . LEU A 1 80 ? 23.359 -0.518 2.83 1 94.25 80 LEU A N 1
ATOM 649 C CA . LEU A 1 80 ? 22.594 -0.151 4.02 1 94.25 80 LEU A CA 1
ATOM 650 C C . LEU A 1 80 ? 23.531 0.239 5.164 1 94.25 80 LEU A C 1
ATOM 652 O O . LEU A 1 80 ? 23.219 1.15 5.934 1 94.25 80 LEU A O 1
ATOM 656 N N . GLN A 1 81 ? 24.641 -0.419 5.234 1 94.56 81 GLN A N 1
ATOM 657 C CA . GLN A 1 81 ? 25.625 -0.066 6.246 1 94.56 81 GLN A CA 1
ATOM 658 C C . GLN A 1 81 ? 26.203 1.323 5.988 1 94.56 81 GLN A C 1
ATOM 660 O O . GLN A 1 81 ? 26.375 2.115 6.918 1 94.56 81 GLN A O 1
ATOM 665 N N . GLU A 1 82 ? 26.484 1.595 4.77 1 93.88 82 GLU A N 1
ATOM 666 C CA . GLU A 1 82 ? 27.016 2.902 4.406 1 93.88 82 GLU A CA 1
ATOM 667 C C . GLU A 1 82 ? 26.031 4.016 4.719 1 93.88 82 GLU A C 1
ATOM 669 O O . GLU A 1 82 ? 26.406 5.078 5.215 1 93.88 82 GLU A O 1
ATOM 674 N N . VAL A 1 83 ? 24.781 3.744 4.406 1 93.81 83 VAL A N 1
ATOM 675 C CA . VAL A 1 83 ? 23.734 4.723 4.688 1 93.81 83 VAL A CA 1
ATOM 676 C C . VAL A 1 83 ? 23.672 4.984 6.191 1 93.81 83 VAL A C 1
ATOM 678 O O . VAL A 1 83 ? 23.578 6.137 6.621 1 93.81 83 VAL A O 1
ATOM 681 N N . ARG A 1 84 ? 23.703 3.955 6.949 1 94.19 84 ARG A N 1
ATOM 682 C CA . ARG A 1 84 ? 23.656 4.07 8.398 1 94.19 84 ARG A CA 1
ATOM 683 C C . ARG A 1 84 ? 24.812 4.902 8.93 1 94.19 84 ARG A C 1
ATOM 685 O O . ARG A 1 84 ? 24.625 5.77 9.781 1 94.19 84 ARG A O 1
ATOM 692 N N . GLU A 1 85 ? 25.938 4.668 8.43 1 94.56 85 GLU A N 1
ATOM 693 C CA . GLU A 1 85 ? 27.156 5.355 8.875 1 94.56 85 GLU A CA 1
ATOM 694 C C . GLU A 1 85 ? 27.141 6.824 8.461 1 94.56 85 GLU A C 1
ATOM 696 O O . GLU A 1 85 ? 27.406 7.711 9.273 1 94.56 85 GLU A O 1
ATOM 701 N N . LYS A 1 86 ? 26.797 7.035 7.227 1 91.94 86 LYS A N 1
ATOM 702 C CA . LYS A 1 86 ? 26.812 8.391 6.695 1 91.94 86 LYS A CA 1
ATOM 703 C C . LYS A 1 86 ? 25.766 9.266 7.391 1 91.94 86 LYS A C 1
ATOM 705 O O . LYS A 1 86 ? 25.984 10.469 7.574 1 91.94 86 LYS A O 1
ATOM 710 N N . LEU A 1 87 ? 24.672 8.68 7.781 1 92.56 87 LEU A N 1
ATOM 711 C CA . LEU A 1 87 ? 23.578 9.469 8.336 1 92.56 87 LEU A CA 1
ATOM 712 C C . LEU A 1 87 ? 23.5 9.289 9.852 1 92.56 87 LEU A C 1
ATOM 714 O O . LEU A 1 87 ? 22.547 9.773 10.484 1 92.56 87 LEU A O 1
ATOM 718 N N . LYS A 1 88 ? 24.469 8.555 10.422 1 90.69 88 LYS A N 1
ATOM 719 C CA . LYS A 1 88 ? 24.562 8.312 11.859 1 90.69 88 LYS A CA 1
ATOM 720 C C . LYS A 1 88 ? 23.234 7.797 12.414 1 90.69 88 LYS A C 1
ATOM 722 O O . LYS A 1 88 ? 22.719 8.336 13.391 1 90.69 88 LYS A O 1
ATOM 727 N N . ALA A 1 89 ? 22.688 6.824 11.789 1 94.06 89 ALA A N 1
ATOM 728 C CA . ALA A 1 89 ? 21.422 6.227 12.172 1 94.06 89 ALA A CA 1
ATOM 729 C C . ALA A 1 89 ? 21.609 4.824 12.734 1 94.06 89 ALA A C 1
ATOM 731 O O . ALA A 1 89 ? 22.656 4.207 12.531 1 94.06 89 ALA A O 1
ATOM 732 N N . ASP A 1 90 ? 20.656 4.371 13.43 1 94 90 ASP A N 1
ATOM 733 C CA . ASP A 1 90 ? 20.719 3.041 14.031 1 94 90 ASP A CA 1
ATOM 734 C C . ASP A 1 90 ? 20.188 1.979 13.078 1 94 90 ASP A C 1
ATOM 736 O O . ASP A 1 90 ? 20.531 0.802 13.188 1 94 90 ASP A O 1
ATOM 740 N N . SER A 1 91 ? 19.359 2.379 12.195 1 95.5 91 SER A N 1
ATOM 741 C CA . SER A 1 91 ? 18.781 1.444 11.234 1 95.5 91 SER A CA 1
ATOM 742 C C . SER A 1 91 ? 18.625 2.09 9.859 1 95.5 91 SER A C 1
ATOM 744 O O . SER A 1 91 ? 18.562 3.316 9.75 1 95.5 91 SER A O 1
ATOM 746 N N . SER A 1 92 ? 18.641 1.275 8.883 1 96.62 92 SER A N 1
ATOM 747 C CA . SER A 1 92 ? 18.422 1.693 7.504 1 96.62 92 SER A CA 1
ATOM 748 C C . SER A 1 92 ? 17.484 0.735 6.781 1 96.62 92 SER A C 1
ATOM 750 O O . SER A 1 92 ? 17.438 -0.457 7.098 1 96.62 92 SER A O 1
ATOM 752 N N . HIS A 1 93 ? 16.734 1.308 5.891 1 96.94 93 HIS A N 1
ATOM 753 C CA . HIS A 1 93 ? 15.711 0.573 5.152 1 96.94 93 HIS A CA 1
ATOM 754 C C . HIS A 1 93 ? 15.789 0.87 3.66 1 96.94 93 HIS A C 1
ATOM 756 O O . HIS A 1 93 ? 16.031 2.01 3.262 1 96.94 93 HIS A O 1
ATOM 762 N N . ILE A 1 94 ? 15.547 -0.16 2.875 1 96.19 94 ILE A N 1
ATOM 763 C CA . ILE A 1 94 ? 15.508 0.055 1.434 1 96.19 94 ILE A CA 1
ATOM 764 C C . ILE A 1 94 ? 14.43 -0.831 0.81 1 96.19 94 ILE A C 1
ATOM 766 O O . ILE A 1 94 ? 14.227 -1.967 1.244 1 96.19 94 ILE A O 1
ATOM 770 N N . LYS A 1 95 ? 13.703 -0.334 -0.068 1 97.62 95 LYS A N 1
ATOM 771 C CA . LYS A 1 95 ? 12.766 -1.065 -0.914 1 97.62 95 LYS A CA 1
ATOM 772 C C . LYS A 1 95 ? 13.055 -0.818 -2.393 1 97.62 95 LYS A C 1
ATOM 774 O O . LYS A 1 95 ? 13.117 0.332 -2.834 1 97.62 95 LYS A O 1
ATOM 779 N N . ILE A 1 96 ? 13.195 -1.856 -3.102 1 96.56 96 ILE A N 1
ATOM 780 C CA . ILE A 1 96 ? 13.5 -1.782 -4.527 1 96.56 96 ILE A CA 1
ATOM 781 C C . ILE A 1 96 ? 12.438 -2.549 -5.316 1 96.56 96 ILE A C 1
ATOM 783 O O . ILE A 1 96 ? 12.148 -3.709 -5.016 1 96.56 96 ILE A O 1
ATOM 787 N N . THR A 1 97 ? 11.875 -1.951 -6.246 1 98.12 97 THR A N 1
ATOM 788 C CA . THR A 1 97 ? 10.961 -2.598 -7.184 1 98.12 97 THR A CA 1
ATOM 789 C C . THR A 1 97 ? 11.438 -2.402 -8.625 1 98.12 97 THR A C 1
ATOM 791 O O . THR A 1 97 ? 11.898 -1.318 -8.984 1 98.12 97 THR A O 1
ATOM 794 N N . PHE A 1 98 ? 11.242 -3.404 -9.422 1 97.25 98 PHE A N 1
ATOM 795 C CA . PHE A 1 98 ? 11.727 -3.273 -10.789 1 97.25 98 PHE A CA 1
ATOM 796 C C . PHE A 1 98 ? 11.078 -4.316 -11.695 1 97.25 98 PHE A C 1
ATOM 798 O O . PHE A 1 98 ? 10.742 -5.414 -11.242 1 97.25 98 PHE A O 1
ATOM 805 N N . PRO A 1 99 ? 10.906 -3.893 -12.961 1 97.75 99 PRO A N 1
ATOM 806 C CA . PRO A 1 99 ? 10.508 -4.918 -13.93 1 97.75 99 PRO A CA 1
ATOM 807 C C . PRO A 1 99 ? 11.609 -5.953 -14.172 1 97.75 99 PRO A C 1
ATOM 809 O O . PRO A 1 99 ? 12.797 -5.613 -14.18 1 97.75 99 PRO A O 1
ATOM 812 N N . TYR A 1 100 ? 11.258 -7.117 -14.281 1 97 100 TYR A N 1
ATOM 813 C CA . TYR A 1 100 ? 12.125 -8.258 -14.547 1 97 100 TYR A CA 1
ATOM 814 C C . TYR A 1 100 ? 11.547 -9.141 -15.641 1 97 100 TYR A C 1
ATOM 816 O O . TYR A 1 100 ? 10.367 -9.492 -15.602 1 97 100 TYR A O 1
ATOM 824 N N . PHE A 1 101 ? 12.406 -9.438 -16.625 1 96.75 101 PHE A N 1
ATOM 825 C CA . PHE A 1 101 ? 11.922 -10.203 -17.781 1 96.75 101 PHE A CA 1
ATOM 826 C C . PHE A 1 101 ? 12.391 -11.648 -17.703 1 96.75 101 PHE A C 1
ATOM 828 O O . PHE A 1 101 ? 13.578 -11.906 -17.5 1 96.75 101 PHE A O 1
ATOM 835 N N . ILE A 1 102 ? 11.5 -12.547 -17.812 1 95.88 102 ILE A N 1
ATOM 836 C CA . ILE A 1 102 ? 11.781 -13.977 -17.906 1 95.88 102 ILE A CA 1
ATOM 837 C C . ILE A 1 102 ? 11.375 -14.5 -19.281 1 95.88 102 ILE A C 1
ATOM 839 O O . ILE A 1 102 ? 10.227 -14.336 -19.688 1 95.88 102 ILE A O 1
ATOM 843 N N . PHE A 1 103 ? 12.266 -15.109 -19.984 1 94.12 103 PHE A N 1
ATOM 844 C CA . PHE A 1 103 ? 11.961 -15.688 -21.281 1 94.12 103 PHE A CA 1
ATOM 845 C C . PHE A 1 103 ? 11.352 -17.078 -21.141 1 94.12 103 PHE A C 1
ATOM 847 O O . PHE A 1 103 ? 11.938 -17.953 -20.5 1 94.12 103 PHE A O 1
ATOM 854 N N . LYS A 1 104 ? 10.18 -17.234 -21.734 1 93.62 104 LYS A N 1
ATOM 855 C CA . LYS A 1 104 ? 9.445 -18.484 -21.641 1 93.62 104 LYS A CA 1
ATOM 856 C C . LYS A 1 104 ? 9.117 -19.031 -23.031 1 93.62 104 LYS A C 1
ATOM 858 O O . LYS A 1 104 ? 8.773 -18.266 -23.938 1 93.62 104 LYS A O 1
ATOM 863 N N . LYS A 1 105 ? 9.188 -20.312 -23.094 1 95.69 105 LYS A N 1
ATOM 864 C CA . LYS A 1 105 ? 8.773 -20.969 -24.328 1 95.69 105 LYS A CA 1
ATOM 865 C C . LYS A 1 105 ? 7.301 -21.359 -24.281 1 95.69 105 LYS A C 1
ATOM 867 O O . LYS A 1 105 ? 6.82 -21.859 -23.25 1 95.69 105 LYS A O 1
ATOM 872 N N . THR A 1 106 ? 6.652 -21.109 -25.438 1 95.88 106 THR A N 1
ATOM 873 C CA . THR A 1 106 ? 5.254 -21.516 -25.516 1 95.88 106 THR A CA 1
ATOM 874 C C . THR A 1 106 ? 5.129 -23.047 -25.484 1 95.88 106 THR A C 1
ATOM 876 O O . THR A 1 106 ? 6.059 -23.75 -25.859 1 95.88 106 THR A O 1
ATOM 879 N N . PRO A 1 107 ? 4.02 -23.531 -25.031 1 95.75 107 PRO A N 1
ATOM 880 C CA . PRO A 1 107 ? 3.912 -24.953 -24.719 1 95.75 107 PRO A CA 1
ATOM 881 C C . PRO A 1 107 ? 3.9 -25.828 -25.969 1 95.75 107 PRO A C 1
ATOM 883 O O . PRO A 1 107 ? 4.398 -26.969 -25.938 1 95.75 107 PRO A O 1
ATOM 886 N N . VAL A 1 108 ? 3.354 -25.328 -27.109 1 97.5 108 VAL A N 1
ATOM 887 C CA . VAL A 1 108 ? 3.23 -26.156 -28.297 1 97.5 108 VAL A CA 1
ATOM 888 C C . VAL A 1 108 ? 4.234 -25.719 -29.359 1 97.5 108 VAL A C 1
ATOM 890 O O . VAL A 1 108 ? 5.102 -26.484 -29.766 1 97.5 108 VAL A O 1
ATOM 893 N N . SER A 1 109 ? 4.184 -24.469 -29.75 1 97.12 109 SER A N 1
ATOM 894 C CA . SER A 1 109 ? 5.012 -23.953 -30.828 1 97.12 109 SER A CA 1
ATOM 895 C C . SER A 1 109 ? 6.453 -23.75 -30.375 1 97.12 109 SER A C 1
ATOM 897 O O . SER A 1 109 ? 7.352 -23.562 -31.203 1 97.12 109 SER A O 1
ATOM 899 N N . GLN A 1 110 ? 6.73 -23.719 -29.062 1 97.19 110 GLN A N 1
ATOM 900 C CA . GLN A 1 110 ? 8.055 -23.625 -28.453 1 97.19 110 GLN A CA 1
ATOM 901 C C . GLN A 1 110 ? 8.766 -22.344 -28.875 1 97.19 110 GLN A C 1
ATOM 903 O O . GLN A 1 110 ? 9.977 -22.344 -29.109 1 97.19 110 GLN A O 1
ATOM 908 N N . ILE A 1 111 ? 8.031 -21.297 -29.016 1 95.62 111 ILE A N 1
ATOM 909 C CA . ILE A 1 111 ? 8.602 -19.984 -29.312 1 95.62 111 ILE A CA 1
ATOM 910 C C . ILE A 1 111 ? 8.906 -19.25 -28 1 95.62 111 ILE A C 1
ATOM 912 O O . ILE A 1 111 ? 8.055 -19.156 -27.125 1 95.62 111 ILE A O 1
ATOM 916 N N . ALA A 1 112 ? 10.164 -18.812 -27.891 1 95.19 112 ALA A N 1
ATOM 917 C CA . ALA A 1 112 ? 10.586 -18.078 -26.688 1 95.19 112 ALA A CA 1
ATOM 918 C C . ALA A 1 112 ? 10.203 -16.609 -26.781 1 95.19 112 ALA A C 1
ATOM 920 O O . ALA A 1 112 ? 10.398 -15.969 -27.812 1 95.19 112 ALA A O 1
ATOM 921 N N . SER A 1 113 ? 9.594 -16.094 -25.766 1 95.25 113 SER A N 1
ATOM 922 C CA . SER A 1 113 ? 9.258 -14.68 -25.672 1 95.25 113 SER A CA 1
ATOM 923 C C . SER A 1 113 ? 9.391 -14.172 -24.234 1 95.25 113 SER A C 1
ATOM 925 O O . SER A 1 113 ? 9.297 -14.945 -23.281 1 95.25 113 SER A O 1
ATOM 927 N N . PRO A 1 114 ? 9.695 -12.883 -24.062 1 95.56 114 PRO A N 1
ATOM 928 C CA . PRO A 1 114 ? 9.852 -12.328 -22.719 1 95.56 114 PRO A CA 1
ATOM 929 C C . PRO A 1 114 ? 8.516 -12.062 -22.016 1 95.56 114 PRO A C 1
ATOM 931 O O . PRO A 1 114 ? 7.574 -11.578 -22.656 1 95.56 114 PRO A O 1
ATOM 934 N N . ASN A 1 115 ? 8.445 -12.477 -20.812 1 96 115 ASN A N 1
ATOM 935 C CA . ASN A 1 115 ? 7.348 -12.117 -19.922 1 96 115 ASN A CA 1
ATOM 936 C C . ASN A 1 115 ? 7.824 -11.219 -18.781 1 96 115 ASN A C 1
ATOM 938 O O . ASN A 1 115 ? 8.75 -11.586 -18.047 1 96 115 ASN A O 1
ATOM 942 N N . MET A 1 116 ? 7.168 -10.109 -18.688 1 96.62 116 MET A N 1
ATOM 943 C CA . MET A 1 116 ? 7.586 -9.164 -17.672 1 96.62 116 MET A CA 1
ATOM 944 C C . MET A 1 116 ? 6.891 -9.453 -16.344 1 96.62 116 MET A C 1
ATOM 946 O O . MET A 1 116 ? 5.684 -9.703 -16.312 1 96.62 116 MET A O 1
ATOM 950 N N . ILE A 1 117 ? 7.617 -9.477 -15.289 1 97.88 117 ILE A N 1
ATOM 951 C CA . ILE A 1 117 ? 7.074 -9.508 -13.938 1 97.88 117 ILE A CA 1
ATOM 952 C C . ILE A 1 117 ? 7.66 -8.367 -13.109 1 97.88 117 ILE A C 1
ATOM 954 O O . ILE A 1 117 ? 8.602 -7.695 -13.547 1 97.88 117 ILE A O 1
ATOM 958 N N . GLU A 1 118 ? 7.039 -8.133 -12.016 1 98.5 118 GLU A N 1
ATOM 959 C CA . GLU A 1 118 ? 7.586 -7.16 -11.078 1 98.5 118 GLU A CA 1
ATOM 960 C C . GLU A 1 118 ? 8.297 -7.848 -9.922 1 98.5 118 GLU A C 1
ATOM 962 O O . GLU A 1 118 ? 7.773 -8.812 -9.352 1 98.5 118 GLU A O 1
ATOM 967 N N . CYS A 1 119 ? 9.445 -7.371 -9.594 1 97.94 119 CYS A N 1
ATOM 968 C CA . CYS A 1 119 ? 10.195 -7.887 -8.461 1 97.94 119 CYS A CA 1
ATOM 969 C C . CYS A 1 119 ? 10.328 -6.832 -7.363 1 97.94 119 CYS A C 1
ATOM 971 O O . CYS A 1 119 ? 10.305 -5.633 -7.645 1 97.94 119 CYS A O 1
ATOM 973 N N . VAL A 1 120 ? 10.391 -7.34 -6.203 1 97.88 120 VAL A N 1
ATOM 974 C CA . VAL A 1 120 ? 10.516 -6.469 -5.039 1 97.88 120 VAL A CA 1
ATOM 975 C C . VAL A 1 120 ? 11.625 -6.984 -4.125 1 97.88 120 VAL A C 1
ATOM 977 O O . VAL A 1 120 ? 11.742 -8.195 -3.9 1 97.88 120 VAL A O 1
ATOM 980 N N . ILE A 1 121 ? 12.438 -6.133 -3.637 1 96.12 121 ILE A N 1
ATOM 981 C CA . ILE A 1 121 ? 13.391 -6.406 -2.568 1 96.12 121 ILE A CA 1
ATOM 982 C C . ILE A 1 121 ? 13.219 -5.387 -1.445 1 96.12 121 ILE A C 1
ATOM 984 O O . ILE A 1 121 ? 13.25 -4.176 -1.685 1 96.12 121 ILE A O 1
ATOM 988 N N . GLU A 1 122 ? 12.961 -5.871 -0.345 1 96.81 122 GLU A N 1
ATOM 989 C CA . GLU A 1 122 ? 12.922 -5.043 0.856 1 96.81 122 GLU A CA 1
ATOM 990 C C . GLU A 1 122 ? 13.969 -5.488 1.871 1 96.81 122 GLU A C 1
ATOM 992 O O . GLU A 1 122 ? 14.062 -6.676 2.193 1 96.81 122 GLU A O 1
ATOM 997 N N . ALA A 1 123 ? 14.711 -4.566 2.361 1 95.44 123 ALA A N 1
ATOM 998 C CA . ALA A 1 123 ? 15.758 -4.918 3.318 1 95.44 123 ALA A CA 1
ATOM 999 C C . ALA A 1 123 ? 15.859 -3.875 4.426 1 95.44 123 ALA A C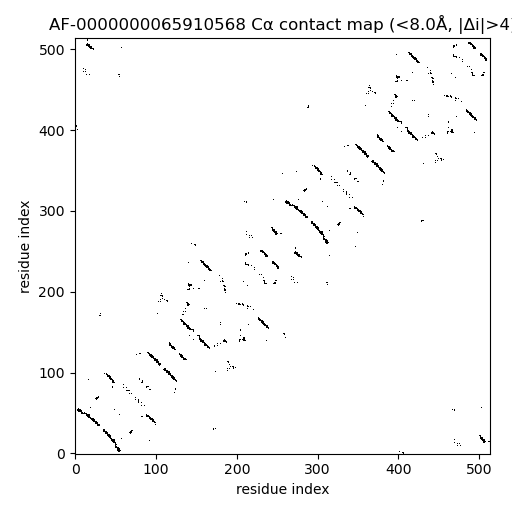 1
ATOM 1001 O O . ALA A 1 123 ? 15.547 -2.701 4.215 1 95.44 123 ALA A O 1
ATOM 1002 N N . GLU A 1 124 ? 16.188 -4.316 5.5 1 95.62 124 GLU A N 1
ATOM 1003 C CA . GLU A 1 124 ? 16.438 -3.479 6.668 1 95.62 124 GLU A CA 1
ATOM 1004 C C . GLU A 1 124 ? 17.703 -3.934 7.414 1 95.62 124 GLU A C 1
ATOM 1006 O O . GLU A 1 124 ? 17.922 -5.133 7.59 1 95.62 124 GLU A O 1
ATOM 1011 N N . LEU A 1 125 ? 18.516 -3.004 7.746 1 95.38 125 LEU A N 1
ATOM 1012 C CA . LEU A 1 125 ? 19.703 -3.289 8.547 1 95.38 125 LEU A CA 1
ATOM 1013 C C . LEU A 1 125 ? 19.656 -2.559 9.883 1 95.38 125 LEU A C 1
ATOM 1015 O O . LEU A 1 125 ? 19.578 -1.327 9.922 1 95.38 125 LEU A O 1
ATOM 1019 N N . SER A 1 126 ? 19.578 -3.289 10.945 1 93.44 126 SER A N 1
ATOM 1020 C CA . SER A 1 126 ? 19.797 -2.803 12.305 1 93.44 126 SER A CA 1
ATOM 1021 C C . SER A 1 126 ? 20.906 -3.578 13 1 93.44 126 SER A C 1
ATOM 1023 O O . SER A 1 126 ? 22.094 -3.398 12.688 1 93.44 126 SER A O 1
ATOM 1025 N N . LYS A 1 127 ? 20.516 -4.547 13.891 1 91.31 127 LYS A N 1
ATOM 1026 C CA . LYS A 1 127 ? 21.531 -5.449 14.43 1 91.31 127 LYS A CA 1
ATOM 1027 C C . LYS A 1 127 ? 21.906 -6.52 13.406 1 91.31 127 LYS A C 1
ATOM 1029 O O . LYS A 1 127 ? 23.078 -6.848 13.25 1 91.31 127 LYS A O 1
ATOM 1034 N N . LYS A 1 128 ? 20.922 -6.949 12.695 1 93.19 128 LYS A N 1
ATOM 1035 C CA . LYS A 1 128 ? 21.109 -7.926 11.625 1 93.19 128 LYS A CA 1
ATOM 1036 C C . LYS A 1 128 ? 20.391 -7.48 10.352 1 93.19 128 LYS A C 1
ATOM 1038 O O . LYS A 1 128 ? 19.547 -6.582 10.383 1 93.19 128 LYS A O 1
ATOM 1043 N N . LEU A 1 129 ? 20.828 -8.055 9.273 1 93.25 129 LEU A N 1
ATOM 1044 C CA . LEU A 1 129 ? 20.203 -7.773 7.988 1 93.25 129 LEU A CA 1
ATOM 1045 C C . LEU A 1 129 ? 18.953 -8.617 7.797 1 93.25 129 LEU A C 1
ATOM 1047 O O . LEU A 1 129 ? 18.984 -9.844 7.961 1 93.25 129 LEU A O 1
ATOM 1051 N N . TYR A 1 130 ? 17.906 -7.977 7.602 1 93.5 130 TYR A N 1
ATOM 1052 C CA . TYR A 1 130 ? 16.641 -8.609 7.227 1 93.5 130 TYR A CA 1
ATOM 1053 C C . TYR A 1 130 ? 16.281 -8.289 5.781 1 93.5 130 TYR A C 1
ATOM 1055 O O . TYR A 1 130 ? 16.391 -7.137 5.352 1 93.5 130 TYR A O 1
ATOM 1063 N N . MET A 1 131 ? 15.883 -9.344 5.078 1 94.5 131 MET A N 1
ATOM 1064 C CA . MET A 1 131 ? 15.586 -9.125 3.668 1 94.5 131 MET A CA 1
ATOM 1065 C C . MET A 1 131 ? 14.375 -9.938 3.232 1 94.5 131 MET A C 1
ATOM 1067 O O . MET A 1 131 ? 14.242 -11.109 3.605 1 94.5 131 MET A O 1
ATOM 1071 N N . ILE A 1 132 ? 13.508 -9.336 2.521 1 96.75 132 ILE A N 1
ATOM 1072 C CA . ILE A 1 132 ? 12.367 -9.961 1.858 1 96.75 132 ILE A CA 1
ATOM 1073 C C . ILE A 1 132 ? 12.492 -9.781 0.347 1 96.75 132 ILE A C 1
ATOM 1075 O O . ILE A 1 132 ? 12.82 -8.695 -0.131 1 96.75 132 ILE A O 1
ATOM 1079 N N . ILE A 1 133 ? 12.281 -10.812 -0.354 1 96.38 133 ILE A N 1
ATOM 1080 C CA . ILE A 1 133 ? 12.18 -10.688 -1.804 1 96.38 133 ILE A CA 1
ATOM 1081 C C . ILE A 1 133 ? 10.773 -11.078 -2.252 1 96.38 133 ILE A C 1
ATOM 1083 O O . ILE A 1 133 ? 10.109 -11.891 -1.603 1 96.38 133 ILE A O 1
ATOM 1087 N N . GLY A 1 134 ? 10.367 -10.477 -3.285 1 97.88 134 GLY A N 1
ATOM 1088 C CA . GLY A 1 134 ? 9.008 -10.742 -3.74 1 97.88 134 GLY A CA 1
ATOM 1089 C C . GLY A 1 134 ? 8.852 -10.625 -5.246 1 97.88 134 GLY A C 1
ATOM 1090 O O . GLY A 1 134 ? 9.695 -10.031 -5.918 1 97.88 134 GLY A O 1
ATOM 1091 N N . VAL A 1 135 ? 7.793 -11.25 -5.711 1 98.69 135 VAL A N 1
ATOM 1092 C CA . VAL A 1 135 ? 7.438 -11.172 -7.125 1 98.69 135 VAL A CA 1
ATOM 1093 C C . VAL A 1 135 ? 5.934 -10.945 -7.273 1 98.69 135 VAL A C 1
ATOM 1095 O O . VAL A 1 135 ? 5.148 -11.398 -6.438 1 98.69 135 VAL A O 1
ATOM 1098 N N . LYS A 1 136 ? 5.586 -10.227 -8.25 1 98.81 136 LYS A N 1
ATOM 1099 C CA . LYS A 1 136 ? 4.219 -10.117 -8.758 1 98.81 136 LYS A CA 1
ATOM 1100 C C . LYS A 1 136 ? 4.098 -10.734 -10.148 1 98.81 136 LYS A C 1
ATOM 1102 O O . LYS A 1 136 ? 4.617 -10.188 -11.117 1 98.81 136 LYS A O 1
ATOM 1107 N N . VAL A 1 137 ? 3.357 -11.781 -10.195 1 98.62 137 VAL A N 1
ATOM 1108 C CA . VAL A 1 137 ? 3.334 -12.602 -11.406 1 98.62 137 VAL A CA 1
ATOM 1109 C C . VAL A 1 137 ? 1.925 -12.617 -11.992 1 98.62 137 VAL A C 1
ATOM 1111 O O . VAL A 1 137 ? 0.976 -13.055 -11.336 1 98.62 137 VAL A O 1
ATOM 1114 N N . PRO A 1 138 ? 1.781 -12.141 -13.219 1 98.31 138 PRO A N 1
ATOM 1115 C CA . PRO A 1 138 ? 0.481 -12.336 -13.867 1 98.31 138 PRO A CA 1
ATOM 1116 C C . PRO A 1 138 ? 0.176 -13.812 -14.133 1 98.31 138 PRO A C 1
ATOM 1118 O O . PRO A 1 138 ? 1.045 -14.547 -14.609 1 98.31 138 PRO 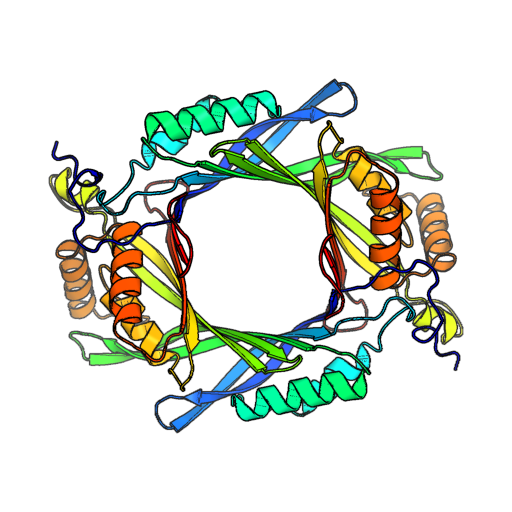A O 1
ATOM 1121 N N . ILE A 1 139 ? -1.036 -14.195 -13.789 1 98.25 139 ILE A N 1
ATOM 1122 C CA . ILE A 1 139 ? -1.464 -15.578 -14 1 98.25 139 ILE A CA 1
ATOM 1123 C C . ILE A 1 139 ? -2.893 -15.594 -14.539 1 98.25 139 ILE A C 1
ATOM 1125 O O . ILE A 1 139 ? -3.523 -14.547 -14.68 1 98.25 139 ILE A O 1
ATOM 1129 N N . HIS A 1 140 ? -3.256 -16.766 -14.93 1 97.81 140 HIS A N 1
ATOM 1130 C CA . HIS A 1 140 ? -4.586 -17.016 -15.484 1 97.81 140 HIS A CA 1
ATOM 1131 C C . HIS A 1 140 ? -5.406 -17.922 -14.57 1 97.81 140 HIS A C 1
ATOM 1133 O O . HIS A 1 140 ? -4.918 -18.953 -14.125 1 97.81 140 HIS A O 1
ATOM 1139 N N . THR A 1 141 ? -6.621 -17.516 -14.227 1 97.56 141 THR A N 1
ATOM 1140 C CA . THR A 1 141 ? -7.504 -18.359 -13.438 1 97.56 141 THR A CA 1
ATOM 1141 C C . THR A 1 141 ? -8.844 -18.562 -14.148 1 97.56 141 THR A C 1
ATOM 1143 O O . THR A 1 141 ? -9.336 -17.641 -14.812 1 97.56 141 THR A O 1
ATOM 1146 N N . LEU A 1 142 ? -9.336 -19.734 -14.031 1 97.75 142 LEU A N 1
ATOM 1147 C CA . LEU A 1 142 ? -10.664 -20.094 -14.5 1 97.75 142 LEU A CA 1
ATOM 1148 C C . LEU A 1 142 ? -11.539 -20.578 -13.344 1 97.75 142 LEU A C 1
ATOM 1150 O O . LEU A 1 142 ? -11.117 -21.422 -12.555 1 97.75 142 LEU A O 1
ATOM 1154 N N . CYS A 1 143 ? -12.719 -20.062 -13.219 1 95.12 143 CYS A N 1
ATOM 1155 C CA . CYS A 1 143 ? -13.57 -20.266 -12.055 1 95.12 143 CYS A CA 1
ATOM 1156 C C . CYS A 1 143 ? -14.188 -21.656 -12.055 1 95.12 143 CYS A C 1
ATOM 1158 O O . CYS A 1 143 ? -14.953 -21.984 -12.961 1 95.12 143 CYS A O 1
ATOM 1160 N N . PRO A 1 144 ? -14 -22.406 -10.961 1 94.88 144 PRO A N 1
ATOM 1161 C CA . PRO A 1 144 ? -14.602 -23.75 -10.867 1 94.88 144 PRO A CA 1
ATOM 1162 C C . PRO A 1 144 ? -16.125 -23.703 -10.82 1 94.88 144 PRO A C 1
ATOM 1164 O O . PRO A 1 144 ? -16.781 -24.562 -11.414 1 94.88 144 PRO A O 1
ATOM 1167 N N . CYS A 1 145 ? -16.641 -22.781 -10.117 1 91.75 145 CYS A N 1
ATOM 1168 C CA . CYS A 1 145 ? -18.094 -22.672 -9.977 1 91.75 145 CYS A CA 1
ATOM 1169 C C . CYS A 1 145 ? -18.75 -22.391 -11.32 1 91.75 145 CYS A C 1
ATOM 1171 O O . CYS A 1 145 ? -19.75 -23.016 -11.672 1 91.75 145 CYS A O 1
ATOM 1173 N N . SER A 1 146 ? -18.203 -21.422 -12.023 1 91.19 146 SER A N 1
ATOM 1174 C CA . SER A 1 146 ? -18.734 -21.109 -13.352 1 91.19 146 SER A CA 1
ATOM 1175 C C . SER A 1 146 ? -18.703 -22.312 -14.266 1 91.19 146 SER A C 1
ATOM 1177 O O . SER A 1 146 ? -19.656 -22.578 -14.992 1 91.19 146 SER A O 1
ATOM 1179 N N . LYS A 1 147 ? -17.609 -23.031 -14.258 1 92.94 147 LYS A N 1
ATOM 1180 C CA . LYS A 1 147 ? -17.484 -24.234 -15.086 1 92.94 147 LYS A CA 1
ATOM 1181 C C . LYS A 1 147 ? -18.547 -25.25 -14.742 1 92.94 147 LYS A C 1
ATOM 1183 O O . LYS A 1 147 ? -19.109 -25.906 -15.633 1 92.94 147 LYS A O 1
ATOM 1188 N N . GLU A 1 148 ? -18.812 -25.375 -13.477 1 90.81 148 GLU A N 1
ATOM 1189 C CA . GLU A 1 148 ? -19.75 -26.391 -12.992 1 90.81 148 GLU A CA 1
ATOM 1190 C C . GLU A 1 148 ? -21.188 -26.031 -13.367 1 90.81 148 GLU A C 1
ATOM 1192 O O . GLU A 1 148 ? -21.984 -26.906 -13.711 1 90.81 148 GLU A O 1
ATOM 1197 N N . ILE A 1 149 ? -21.516 -24.812 -13.422 1 89.94 149 ILE A N 1
ATOM 1198 C CA . ILE A 1 149 ? -22.906 -24.438 -13.539 1 89.94 149 ILE A CA 1
ATOM 1199 C C . ILE A 1 149 ? -23.25 -24.125 -15 1 89.94 149 ILE A C 1
ATOM 1201 O O . ILE A 1 149 ? -24.422 -24.078 -15.383 1 89.94 149 ILE A O 1
ATOM 1205 N N . SER A 1 150 ? -22.25 -23.875 -15.789 1 90.62 150 SER A N 1
ATOM 1206 C CA . SER A 1 150 ? -22.484 -23.5 -17.188 1 90.62 150 SER A CA 1
ATOM 1207 C C . SER A 1 150 ? -22.625 -24.75 -18.062 1 90.62 150 SER A C 1
ATOM 1209 O O . SER A 1 150 ? -21.922 -25.75 -17.844 1 90.62 150 SER A O 1
ATOM 1211 N N . GLU A 1 151 ? -23.438 -24.641 -19.062 1 93.44 151 GLU A N 1
ATOM 1212 C CA . GLU A 1 151 ? -23.562 -25.719 -20.031 1 93.44 151 GLU A CA 1
ATOM 1213 C C . GLU A 1 151 ? -22.312 -25.844 -20.891 1 93.44 151 GLU A C 1
ATOM 1215 O O . GLU A 1 151 ? -21.906 -26.938 -21.266 1 93.44 151 GLU A O 1
ATOM 1220 N N . TYR A 1 152 ? -21.766 -24.688 -21.141 1 92.06 152 TYR A N 1
ATOM 1221 C CA . TYR A 1 152 ? -20.5 -24.609 -21.875 1 92.06 152 TYR A CA 1
ATOM 1222 C C . TYR A 1 152 ? -19.688 -23.406 -21.453 1 92.06 152 TYR A C 1
ATOM 1224 O O . TYR A 1 152 ? -20.25 -22.391 -21 1 92.06 152 TYR A O 1
ATOM 1232 N N . GLY A 1 153 ? -18.438 -23.625 -21.531 1 91.12 153 GLY A N 1
ATOM 1233 C CA . GLY A 1 153 ? -17.547 -22.531 -21.203 1 91.12 153 GLY A CA 1
ATOM 1234 C C . GLY A 1 153 ? -17.453 -22.25 -19.719 1 91.12 153 GLY A C 1
ATOM 1235 O O . GLY A 1 153 ? -17.969 -23.031 -18.906 1 91.12 153 GLY A O 1
ATOM 1236 N N . ALA A 1 154 ? -16.688 -21.312 -19.297 1 94.44 154 ALA A N 1
ATOM 1237 C CA . ALA A 1 154 ? -16.484 -20.781 -17.953 1 94.44 154 ALA A CA 1
ATOM 1238 C C . ALA A 1 154 ? -15.773 -19.422 -18 1 94.44 154 ALA A C 1
ATOM 1240 O O . ALA A 1 154 ? -14.93 -19.188 -18.875 1 94.44 154 ALA A O 1
ATOM 1241 N N . HIS A 1 155 ? -16.219 -18.5 -17.109 1 94.06 155 HIS A N 1
ATOM 1242 C CA . HIS A 1 155 ? -15.492 -17.234 -17.141 1 94.06 155 HIS A CA 1
ATOM 1243 C C . HIS A 1 155 ? -14.07 -17.406 -16.609 1 94.06 155 HIS A C 1
ATOM 1245 O O . HIS A 1 155 ? -13.836 -18.203 -15.695 1 94.06 155 HIS A O 1
ATOM 1251 N N . ASN A 1 156 ? -13.18 -16.766 -17.141 1 94.62 156 ASN A N 1
ATOM 1252 C CA . ASN A 1 156 ? -11.758 -16.734 -16.812 1 94.62 156 ASN A CA 1
ATOM 1253 C C . ASN A 1 156 ? -11.203 -15.312 -16.875 1 94.62 156 ASN A C 1
ATOM 1255 O O . ASN A 1 156 ? -11.852 -14.422 -17.422 1 94.62 156 ASN A O 1
ATOM 1259 N N . GLN A 1 157 ? -10.172 -15.094 -16.188 1 95.88 157 GLN A N 1
ATOM 1260 C CA . GLN A 1 157 ? -9.625 -13.75 -16.125 1 95.88 157 GLN A CA 1
ATOM 1261 C C . GLN A 1 157 ? -8.141 -13.773 -15.75 1 95.88 157 GLN A C 1
ATOM 1263 O O . GLN A 1 157 ? -7.629 -14.797 -15.297 1 95.88 157 GLN A O 1
ATOM 1268 N N . ARG A 1 158 ? -7.559 -12.609 -15.938 1 96.88 158 ARG A N 1
ATOM 1269 C CA . ARG A 1 158 ? -6.203 -12.375 -15.445 1 96.88 158 ARG A CA 1
ATOM 1270 C C . ARG A 1 158 ? -6.195 -12.195 -13.93 1 96.88 158 ARG A C 1
ATOM 1272 O O . ARG A 1 158 ? -7.172 -11.719 -13.352 1 96.88 158 ARG A O 1
ATOM 1279 N N . ALA A 1 159 ? -5.184 -12.664 -13.336 1 98.19 159 ALA A N 1
ATOM 1280 C CA . ALA A 1 159 ? -4.918 -12.461 -11.914 1 98.19 159 ALA A CA 1
ATOM 1281 C C . ALA A 1 159 ? -3.447 -12.133 -11.68 1 98.19 159 ALA A C 1
ATOM 1283 O O . ALA A 1 159 ? -2.623 -12.242 -12.586 1 98.19 159 ALA A O 1
ATOM 1284 N N . ILE A 1 160 ? -3.168 -11.602 -10.508 1 98.69 160 ILE A N 1
ATOM 1285 C CA . ILE A 1 160 ? -1.794 -11.367 -10.078 1 98.69 160 ILE A CA 1
ATOM 1286 C C . ILE A 1 160 ? -1.505 -12.156 -8.805 1 98.69 160 ILE A C 1
ATOM 1288 O O . ILE A 1 160 ? -2.244 -12.055 -7.824 1 98.69 160 ILE A O 1
ATOM 1292 N N . ALA A 1 161 ? -0.489 -12.953 -8.844 1 98.81 161 ALA A N 1
ATOM 1293 C CA . ALA A 1 161 ? 0.019 -13.617 -7.648 1 98.81 161 ALA A CA 1
ATOM 1294 C C . ALA A 1 161 ? 1.214 -12.867 -7.066 1 98.81 161 ALA A C 1
ATOM 1296 O O . ALA A 1 161 ? 2.242 -12.719 -7.73 1 98.81 161 ALA A O 1
ATOM 1297 N N . GLU A 1 162 ? 1.052 -12.43 -5.926 1 98.88 162 GLU A N 1
ATOM 1298 C CA . GLU A 1 162 ? 2.152 -11.812 -5.195 1 98.88 162 GLU A CA 1
ATOM 1299 C C . GLU A 1 162 ? 2.736 -12.766 -4.16 1 98.88 162 GLU A C 1
ATOM 1301 O O . GLU A 1 162 ? 2.016 -13.266 -3.295 1 98.88 162 GLU A O 1
ATOM 1306 N N . ILE A 1 163 ? 3.998 -12.969 -4.25 1 98.81 163 ILE A N 1
ATOM 1307 C CA . ILE A 1 163 ? 4.703 -13.844 -3.322 1 98.81 163 ILE A CA 1
ATOM 1308 C C . ILE A 1 163 ? 5.863 -13.094 -2.68 1 98.81 163 ILE A C 1
ATOM 1310 O O . ILE A 1 163 ? 6.746 -12.594 -3.377 1 98.81 163 ILE A O 1
ATOM 1314 N N . TYR A 1 164 ? 5.859 -13.016 -1.422 1 98.69 164 TYR A N 1
ATOM 1315 C CA . TYR A 1 164 ? 6.957 -12.461 -0.644 1 98.69 164 TYR A CA 1
ATOM 1316 C C . TYR A 1 164 ? 7.535 -13.5 0.307 1 98.69 164 TYR A C 1
ATOM 1318 O O . TYR A 1 164 ? 6.793 -14.211 0.987 1 98.69 164 TYR A O 1
ATOM 1326 N N . ILE A 1 165 ? 8.883 -13.531 0.39 1 98.25 165 ILE A N 1
ATOM 1327 C CA . ILE A 1 165 ? 9.461 -14.555 1.256 1 98.25 165 ILE A CA 1
ATOM 1328 C C . ILE A 1 165 ? 10.68 -13.977 1.984 1 98.25 165 ILE A C 1
ATOM 1330 O O . ILE A 1 165 ? 11.312 -13.039 1.502 1 98.25 165 ILE A O 1
ATOM 1334 N N . LYS A 1 166 ? 10.898 -14.492 3.119 1 96.88 166 LYS A N 1
ATOM 1335 C CA . LYS A 1 166 ? 12.188 -14.453 3.803 1 96.88 166 LYS A CA 1
ATOM 1336 C C . LYS A 1 166 ? 12.875 -15.812 3.758 1 96.88 166 LYS A C 1
ATOM 1338 O O . LYS A 1 166 ? 12.266 -16.828 4.07 1 96.88 166 LYS A O 1
ATOM 1343 N N . SER A 1 167 ? 14.086 -15.781 3.352 1 93.62 167 SER A N 1
ATOM 1344 C CA . SER A 1 167 ? 14.781 -17.062 3.229 1 93.62 167 SER A CA 1
ATOM 1345 C C . SER A 1 167 ? 16.203 -16.969 3.762 1 93.62 167 SER A C 1
ATOM 1347 O O . SER A 1 167 ? 16.828 -15.906 3.701 1 93.62 167 SER A O 1
ATOM 1349 N N . LYS A 1 168 ? 16.688 -18.094 4.281 1 89.06 168 LYS A N 1
ATOM 1350 C CA . LYS A 1 168 ? 18.062 -18.188 4.789 1 89.06 168 LYS A CA 1
ATOM 1351 C C . LYS A 1 168 ? 19.062 -18.328 3.646 1 89.06 168 LYS A C 1
ATOM 1353 O O . LYS A 1 168 ? 20.234 -17.953 3.787 1 89.06 168 LYS A O 1
ATOM 1358 N N . LYS A 1 169 ? 18.625 -18.875 2.57 1 86.69 169 LYS A N 1
ATOM 1359 C CA . LYS A 1 169 ? 19.469 -19.047 1.392 1 86.69 169 LYS A CA 1
ATOM 1360 C C . LYS A 1 169 ? 18.875 -18.328 0.184 1 86.69 169 LYS A C 1
ATOM 1362 O O . LYS A 1 169 ? 17.766 -17.797 0.252 1 86.69 169 LYS A O 1
ATOM 1367 N N . LEU A 1 170 ? 19.703 -18.359 -0.806 1 86 170 LEU A N 1
ATOM 1368 C CA . LEU A 1 170 ? 19.297 -17.672 -2.023 1 86 170 LEU A CA 1
ATOM 1369 C C . LEU A 1 170 ? 18.156 -18.406 -2.721 1 86 170 LEU A C 1
ATOM 1371 O O . LEU A 1 170 ? 18.234 -19.625 -2.936 1 86 170 LEU A O 1
ATOM 1375 N N . ILE A 1 171 ? 17.062 -17.781 -2.945 1 91.88 171 ILE A N 1
ATOM 1376 C CA . ILE A 1 171 ? 15.977 -18.219 -3.807 1 91.88 171 ILE A CA 1
ATOM 1377 C C . ILE A 1 171 ? 15.828 -17.266 -4.984 1 91.88 171 ILE A C 1
ATOM 1379 O O . ILE A 1 171 ? 15.789 -16.047 -4.801 1 91.88 171 ILE A O 1
ATOM 1383 N N . TRP A 1 172 ? 15.805 -17.844 -6.137 1 93.69 172 TRP A N 1
ATOM 1384 C CA . TRP A 1 172 ? 15.742 -17.031 -7.34 1 93.69 172 TRP A CA 1
ATOM 1385 C C . TRP A 1 172 ? 14.32 -16.547 -7.602 1 93.69 172 TRP A C 1
ATOM 1387 O O . TRP A 1 172 ? 13.352 -17.266 -7.316 1 93.69 172 TRP A O 1
ATOM 1397 N N . PHE A 1 173 ? 14.195 -15.336 -8.195 1 96.06 173 PHE A N 1
ATOM 1398 C CA . PHE A 1 173 ? 12.891 -14.828 -8.609 1 96.06 173 PHE A CA 1
ATOM 1399 C C . PHE A 1 173 ? 12.195 -15.828 -9.523 1 96.06 173 PHE A C 1
ATOM 1401 O O . PHE A 1 173 ? 10.992 -16.047 -9.398 1 96.06 173 PHE A O 1
ATOM 1408 N N . GLU A 1 174 ? 12.969 -16.406 -10.383 1 96.25 174 GLU A N 1
ATOM 1409 C CA . GLU A 1 174 ? 12.445 -17.359 -11.352 1 96.25 174 GLU A CA 1
ATOM 1410 C C . GLU A 1 174 ? 11.773 -18.547 -10.664 1 96.25 174 GLU A C 1
ATOM 1412 O O . GLU A 1 174 ? 10.781 -19.078 -11.164 1 96.25 174 GLU A O 1
ATOM 1417 N N . ASP A 1 175 ? 12.328 -18.969 -9.523 1 96.62 175 ASP A N 1
ATOM 1418 C CA . ASP A 1 175 ? 11.75 -20.094 -8.781 1 96.62 175 ASP A CA 1
ATOM 1419 C C . ASP A 1 175 ? 10.367 -19.719 -8.234 1 96.62 175 ASP A C 1
ATOM 1421 O O . ASP A 1 175 ? 9.438 -20.531 -8.281 1 96.62 175 ASP A O 1
ATOM 1425 N N . LEU A 1 176 ? 10.266 -18.547 -7.754 1 98.06 176 LEU A N 1
ATOM 1426 C CA . LEU A 1 176 ? 8.984 -18.078 -7.23 1 98.06 176 LEU A CA 1
ATOM 1427 C C . LEU A 1 176 ? 7.965 -17.938 -8.352 1 98.06 176 LEU A C 1
ATOM 1429 O O . LEU A 1 176 ? 6.789 -18.266 -8.172 1 98.06 176 LEU A O 1
ATOM 1433 N N . VAL A 1 177 ? 8.422 -17.453 -9.492 1 98.06 177 VAL A N 1
ATOM 1434 C CA . VAL A 1 177 ? 7.539 -17.297 -10.648 1 98.06 177 VAL A CA 1
ATOM 1435 C C . VAL A 1 177 ? 7.004 -18.656 -11.078 1 98.06 177 VAL A C 1
ATOM 1437 O O . VAL A 1 177 ? 5.816 -18.797 -11.367 1 98.06 177 VAL A O 1
ATOM 1440 N N . GLU A 1 178 ? 7.871 -19.594 -11.086 1 97.5 178 GLU A N 1
ATOM 1441 C CA . GLU A 1 178 ? 7.461 -20.938 -11.461 1 97.5 178 GLU A CA 1
ATOM 1442 C C . GLU A 1 178 ? 6.402 -21.484 -10.508 1 97.5 178 GLU A C 1
ATOM 1444 O O . GLU A 1 178 ? 5.43 -22.109 -10.938 1 97.5 178 GLU A O 1
ATOM 1449 N N . ILE A 1 179 ? 6.621 -21.234 -9.25 1 98.19 179 ILE A N 1
ATOM 1450 C CA . ILE A 1 179 ? 5.656 -21.688 -8.25 1 98.19 179 ILE A CA 1
ATOM 1451 C C . ILE A 1 179 ? 4.301 -21.031 -8.523 1 98.19 179 ILE A C 1
ATOM 1453 O O . ILE A 1 179 ? 3.268 -21.703 -8.516 1 98.19 179 ILE A O 1
ATOM 1457 N N . ALA A 1 180 ? 4.258 -19.75 -8.805 1 98.62 180 ALA A N 1
ATOM 1458 C CA . ALA A 1 180 ? 3.021 -19.016 -9.078 1 98.62 180 ALA A CA 1
ATOM 1459 C C . ALA A 1 180 ? 2.318 -19.578 -10.312 1 98.62 180 ALA A C 1
ATOM 1461 O O . ALA A 1 180 ? 1.111 -19.844 -10.281 1 98.62 180 ALA A O 1
ATOM 1462 N N . GLU A 1 181 ? 3.037 -19.781 -11.344 1 97.75 181 GLU A N 1
ATOM 1463 C CA . GLU A 1 181 ? 2.473 -20.219 -12.617 1 97.75 181 GLU A CA 1
ATOM 1464 C C . GLU A 1 181 ? 1.916 -21.641 -12.516 1 97.75 181 GLU A C 1
ATOM 1466 O O . GLU A 1 181 ? 0.83 -21.922 -13.023 1 97.75 181 GLU A O 1
ATOM 1471 N N . ARG A 1 182 ? 2.605 -22.484 -11.82 1 97.25 182 ARG A N 1
ATOM 1472 C CA . ARG A 1 182 ? 2.166 -23.875 -11.672 1 97.25 182 ARG A CA 1
ATOM 1473 C C . ARG A 1 182 ? 0.931 -23.969 -10.781 1 97.25 182 ARG A C 1
ATOM 1475 O O . ARG A 1 182 ? 0.174 -24.938 -10.859 1 97.25 182 ARG A O 1
ATOM 1482 N N . SER A 1 183 ? 0.808 -22.984 -9.953 1 98.19 183 SER A N 1
ATOM 1483 C CA . SER A 1 183 ? -0.29 -23.016 -8.992 1 98.19 183 SER A CA 1
ATOM 1484 C C . SER A 1 183 ? -1.565 -22.422 -9.594 1 98.19 183 SER A C 1
ATOM 1486 O O . SER A 1 183 ? -2.645 -22.547 -9.008 1 98.19 183 SER A O 1
ATOM 1488 N N . ALA A 1 184 ? -1.47 -21.75 -10.75 1 98.25 184 ALA A N 1
ATOM 1489 C CA . ALA A 1 184 ? -2.611 -21.125 -11.406 1 98.25 184 ALA A CA 1
ATOM 1490 C C . ALA A 1 184 ? -3.34 -22.109 -12.305 1 98.25 184 ALA A C 1
ATOM 1492 O O . ALA A 1 184 ? -2.934 -23.266 -12.43 1 98.25 184 ALA A O 1
ATOM 1493 N N . SER A 1 185 ? -4.492 -21.641 -12.891 1 98.31 185 SER A N 1
ATOM 1494 C CA . SER A 1 185 ? -5.16 -22.484 -13.883 1 98.31 185 SER A CA 1
ATOM 1495 C C . SER A 1 185 ? -4.281 -22.688 -15.117 1 98.31 185 SER A C 1
ATOM 1497 O O . SER A 1 185 ? -4.266 -23.766 -15.703 1 98.31 185 SER A O 1
ATOM 1499 N N . ALA A 1 186 ? -3.645 -21.656 -15.5 1 97 186 ALA A N 1
ATOM 1500 C CA . ALA A 1 186 ? -2.674 -21.688 -16.594 1 97 186 ALA A CA 1
ATOM 1501 C C . ALA A 1 186 ? -1.723 -20.5 -16.531 1 97 186 ALA A C 1
ATOM 1503 O O . ALA A 1 186 ? -2.064 -19.453 -15.969 1 97 186 ALA A O 1
ATOM 1504 N N . PRO A 1 187 ? -0.495 -20.734 -17.047 1 95.62 187 PRO A N 1
ATOM 1505 C CA . PRO A 1 187 ? 0.408 -19.594 -17.141 1 95.62 187 PRO A CA 1
ATOM 1506 C C . PRO A 1 187 ? 0.001 -18.609 -18.234 1 95.62 187 PRO A C 1
ATOM 1508 O O . PRO A 1 187 ? -0.898 -18.906 -19.031 1 95.62 187 PRO A O 1
ATOM 1511 N N . ILE A 1 188 ? 0.638 -17.391 -18.234 1 96.06 188 ILE A N 1
ATOM 1512 C CA . ILE A 1 188 ? 0.426 -16.375 -19.25 1 96.06 188 ILE A CA 1
ATOM 1513 C C . ILE A 1 188 ? 1.68 -16.234 -20.109 1 96.06 188 ILE A C 1
ATOM 1515 O O . ILE A 1 188 ? 2.797 -16.438 -19.625 1 96.06 188 ILE A O 1
ATOM 1519 N N . TYR A 1 189 ? 1.456 -15.906 -21.375 1 95.38 189 TYR A N 1
ATOM 1520 C CA . TYR A 1 189 ? 2.543 -15.711 -22.328 1 95.38 189 TYR A CA 1
ATOM 1521 C C . TYR A 1 189 ? 2.371 -14.414 -23.094 1 95.38 189 TYR A C 1
ATOM 1523 O O . TYR A 1 189 ? 1.244 -13.969 -23.328 1 95.38 189 TYR A O 1
ATOM 1531 N N . SER A 1 190 ? 3.469 -13.844 -23.469 1 95.19 190 SER A N 1
ATOM 1532 C CA . SER A 1 190 ? 3.414 -12.625 -24.266 1 95.19 190 SER A CA 1
ATOM 1533 C C . SER A 1 190 ? 3.123 -12.93 -25.734 1 95.19 190 SER A C 1
ATOM 1535 O O . SER A 1 190 ? 2.582 -12.086 -26.453 1 95.19 190 SER A O 1
ATOM 1537 N N . LEU A 1 191 ? 3.514 -14.094 -26.125 1 94.56 191 LEU A N 1
ATOM 1538 C CA . LEU A 1 191 ? 3.328 -14.516 -27.5 1 94.56 191 LEU A CA 1
ATOM 1539 C C . LEU A 1 191 ? 2.725 -15.914 -27.562 1 94.56 191 LEU A C 1
ATOM 1541 O O . LEU A 1 191 ? 3.227 -16.844 -26.922 1 94.56 191 LEU A O 1
ATOM 1545 N N . LEU A 1 192 ? 1.616 -15.969 -28.344 1 95.94 192 LEU A N 1
ATOM 1546 C CA . LEU A 1 192 ? 0.966 -17.266 -28.562 1 95.94 192 LEU A CA 1
ATOM 1547 C C . LEU A 1 192 ? 0.586 -17.438 -30.031 1 95.94 192 LEU A C 1
ATOM 1549 O O . LEU A 1 192 ? 0.083 -16.5 -30.656 1 95.94 192 LEU A O 1
ATOM 1553 N N . LYS A 1 193 ? 0.881 -18.625 -30.453 1 96.5 193 LYS A N 1
ATOM 1554 C CA . LYS A 1 193 ? 0.297 -19.016 -31.719 1 96.5 193 LYS A CA 1
ATOM 1555 C C . LYS A 1 193 ? -1.021 -19.766 -31.516 1 96.5 193 LYS A C 1
ATOM 1557 O O . LYS A 1 193 ? -1.399 -20.062 -30.391 1 96.5 193 LYS A O 1
ATOM 1562 N N . ARG A 1 194 ? -1.674 -20.141 -32.656 1 96.69 194 ARG A N 1
ATOM 1563 C CA . ARG A 1 194 ? -2.998 -20.75 -32.594 1 96.69 194 ARG A CA 1
ATOM 1564 C C . ARG A 1 194 ? -2.955 -22.062 -31.797 1 96.69 194 ARG A C 1
ATOM 1566 O O . ARG A 1 194 ? -3.779 -22.281 -30.906 1 96.69 194 ARG A O 1
ATOM 1573 N N . PRO A 1 195 ? -1.974 -22.906 -32.062 1 97.5 195 PRO A N 1
ATOM 1574 C CA . PRO A 1 195 ? -1.943 -24.156 -31.281 1 97.5 195 PRO A CA 1
ATOM 1575 C C . PRO A 1 195 ? -1.685 -23.922 -29.781 1 97.5 195 PRO A C 1
ATOM 1577 O O . PRO A 1 195 ? -2.162 -24.688 -28.953 1 97.5 195 PRO A O 1
ATOM 1580 N N . ASP A 1 196 ? -0.937 -22.891 -29.5 1 97.19 196 ASP A N 1
ATOM 1581 C CA . ASP A 1 196 ? -0.688 -22.547 -28.109 1 97.19 196 ASP A CA 1
ATOM 1582 C C . ASP A 1 196 ? -1.968 -22.062 -27.422 1 97.19 196 ASP A C 1
ATOM 1584 O O . ASP A 1 196 ? -2.248 -22.453 -26.281 1 97.19 196 ASP A O 1
ATOM 1588 N N . GLU A 1 197 ? -2.705 -21.172 -28.125 1 97 197 GLU A N 1
ATOM 1589 C CA . GLU A 1 197 ? -3.961 -20.641 -27.609 1 97 197 GLU A CA 1
ATOM 1590 C C . GLU A 1 197 ? -4.926 -21.781 -27.25 1 97 197 GLU A C 1
ATOM 1592 O O . GLU A 1 197 ? -5.535 -21.766 -26.172 1 97 197 GLU A O 1
ATOM 1597 N N . LYS A 1 198 ? -5.039 -22.703 -28.172 1 97.19 198 LYS A N 1
ATOM 1598 C CA . LYS A 1 198 ? -5.875 -23.875 -27.906 1 97.19 198 LYS A CA 1
ATOM 1599 C C . LYS A 1 198 ? -5.41 -24.609 -26.641 1 97.19 198 LYS A C 1
ATOM 1601 O O . LYS A 1 198 ? -6.219 -24.906 -25.766 1 97.19 198 LYS A O 1
ATOM 1606 N N . TYR A 1 199 ? -4.152 -24.828 -26.594 1 97.25 199 TYR A N 1
ATOM 1607 C CA . TYR A 1 199 ? -3.574 -25.594 -25.5 1 97.25 199 TYR A CA 1
ATOM 1608 C C . TYR A 1 199 ? -3.836 -24.922 -24.156 1 97.25 199 TYR A C 1
ATOM 1610 O O . TYR A 1 199 ? -4.312 -25.562 -23.219 1 97.25 199 TYR A O 1
ATOM 1618 N N . ILE A 1 200 ? -3.564 -23.641 -24.062 1 96.69 200 ILE A N 1
ATOM 1619 C CA . ILE A 1 200 ? -3.67 -22.891 -22.812 1 96.69 200 ILE A CA 1
ATOM 1620 C C . ILE A 1 200 ? -5.137 -22.812 -22.391 1 96.69 200 ILE A C 1
ATOM 1622 O O . ILE A 1 200 ? -5.457 -22.938 -21.203 1 96.69 200 ILE A O 1
ATOM 1626 N N . THR A 1 201 ? -6 -22.547 -23.359 1 96.25 201 THR A N 1
ATOM 1627 C CA . THR A 1 201 ? -7.43 -22.438 -23.094 1 96.25 201 THR A CA 1
ATOM 1628 C C . THR A 1 201 ? -7.969 -23.75 -22.5 1 96.25 201 THR A C 1
ATOM 1630 O O . THR A 1 201 ? -8.656 -23.734 -21.484 1 96.25 201 THR A O 1
ATOM 1633 N N . GLU A 1 202 ? -7.605 -24.875 -23.078 1 97.25 202 GLU A N 1
ATOM 1634 C CA . GLU A 1 202 ? -8.07 -26.172 -22.625 1 97.25 202 GLU A CA 1
ATOM 1635 C C . GLU A 1 202 ? -7.438 -26.547 -21.281 1 97.25 202 GLU A C 1
ATOM 1637 O O . GLU A 1 202 ? -8.078 -27.156 -20.438 1 97.25 202 GLU A O 1
ATOM 1642 N N . THR A 1 203 ? -6.188 -26.156 -21.172 1 97 203 THR A N 1
ATOM 1643 C CA . THR A 1 203 ? -5.504 -26.406 -19.906 1 97 203 THR A CA 1
ATOM 1644 C C . THR A 1 203 ? -6.203 -25.688 -18.766 1 97 203 THR A C 1
ATOM 1646 O O . THR A 1 203 ? -6.473 -26.281 -17.719 1 97 203 THR A O 1
ATOM 1649 N N . ALA A 1 204 ? -6.516 -24.438 -18.953 1 97.12 204 ALA A N 1
ATOM 1650 C CA . ALA A 1 204 ? -7.203 -23.656 -17.938 1 97.12 204 ALA A CA 1
ATOM 1651 C C . ALA A 1 204 ? -8.578 -24.25 -17.625 1 97.12 204 ALA A C 1
ATOM 1653 O O . ALA A 1 204 ? -8.969 -24.344 -16.453 1 97.12 204 ALA A O 1
ATOM 1654 N N . TYR A 1 205 ? -9.273 -24.609 -18.688 1 97.12 205 TYR A N 1
ATOM 1655 C CA . TYR A 1 205 ? -10.602 -25.172 -18.5 1 97.12 205 TYR A CA 1
ATOM 1656 C C . TYR A 1 205 ? -10.547 -26.453 -17.688 1 97.12 205 TYR A C 1
ATOM 1658 O O . TYR A 1 205 ? -11.438 -26.719 -16.875 1 97.12 205 TYR A O 1
ATOM 1666 N N . ASN A 1 206 ? -9.523 -27.219 -17.828 1 96.94 206 ASN A N 1
ATOM 1667 C CA . ASN A 1 206 ? -9.391 -28.5 -17.141 1 96.94 206 ASN A CA 1
ATOM 1668 C C . ASN A 1 206 ? -8.781 -28.328 -15.75 1 96.94 206 ASN A C 1
ATOM 1670 O O . ASN A 1 206 ? -8.719 -29.297 -14.977 1 96.94 206 ASN A O 1
ATOM 1674 N N . ASN A 1 207 ? -8.367 -27.188 -15.422 1 97.69 207 ASN A N 1
ATOM 1675 C CA . ASN A 1 207 ? -7.715 -26.906 -14.141 1 97.69 207 ASN A CA 1
ATOM 1676 C C . ASN A 1 207 ? -8.281 -25.656 -13.484 1 97.69 207 ASN A C 1
ATOM 1678 O O . ASN A 1 207 ? -7.547 -24.703 -13.195 1 97.69 207 ASN A O 1
ATOM 1682 N N . PRO A 1 208 ? -9.562 -25.688 -13.266 1 97.25 208 PRO A N 1
ATOM 1683 C CA . PRO A 1 208 ? -10.18 -24.5 -12.68 1 97.25 208 PRO A CA 1
ATOM 1684 C C . PRO A 1 208 ? -9.75 -24.25 -11.234 1 97.25 208 PRO A C 1
ATOM 1686 O O . PRO A 1 208 ? -9.578 -25.203 -10.469 1 97.25 208 PRO A O 1
ATOM 1689 N N . LYS A 1 209 ? -9.531 -23.016 -10.883 1 96.88 209 LYS A N 1
ATOM 1690 C CA . LYS A 1 209 ? -9.023 -22.641 -9.562 1 96.88 209 LYS A CA 1
ATOM 1691 C C . LYS A 1 209 ? -9.656 -21.344 -9.078 1 96.88 209 LYS A C 1
ATOM 1693 O O . LYS A 1 209 ? -9.75 -20.375 -9.82 1 96.88 209 LYS A O 1
ATOM 1698 N N . PHE A 1 210 ? -10.055 -21.375 -7.754 1 96.62 210 PHE A N 1
ATOM 1699 C CA . PHE A 1 210 ? -10.352 -20.125 -7.066 1 96.62 210 PHE A CA 1
ATOM 1700 C C . PHE A 1 210 ? -9.062 -19.406 -6.672 1 96.62 210 PHE A C 1
ATOM 1702 O O . PHE A 1 210 ? -7.988 -20.016 -6.656 1 96.62 210 PHE A O 1
ATOM 1709 N N . VAL A 1 211 ? -9.211 -18.094 -6.402 1 97.75 211 VAL A N 1
ATOM 1710 C CA . VAL A 1 211 ? -8.055 -17.391 -5.859 1 97.75 211 VAL A CA 1
ATOM 1711 C C . VAL A 1 211 ? -7.574 -18.094 -4.59 1 97.75 211 VAL A C 1
ATOM 1713 O O . VAL A 1 211 ? -6.375 -18.156 -4.316 1 97.75 211 VAL A O 1
ATOM 1716 N N . GLU A 1 212 ? -8.492 -18.672 -3.82 1 97.31 212 GLU A N 1
ATOM 1717 C CA . GLU A 1 212 ? -8.156 -19.422 -2.619 1 97.31 212 GLU A CA 1
ATOM 1718 C C . GLU A 1 212 ? -7.289 -20.641 -2.957 1 97.31 212 GLU A C 1
ATOM 1720 O O . GLU A 1 212 ? -6.301 -20.906 -2.268 1 97.31 212 GLU A O 1
ATOM 1725 N N . ASP A 1 213 ? -7.703 -21.297 -3.998 1 97.88 213 ASP A N 1
ATOM 1726 C CA . ASP A 1 213 ? -6.953 -22.469 -4.438 1 97.88 213 ASP A CA 1
ATOM 1727 C C . ASP A 1 213 ? -5.512 -22.109 -4.781 1 97.88 213 ASP A C 1
ATOM 1729 O O . ASP A 1 213 ? -4.574 -22.797 -4.375 1 97.88 213 ASP A O 1
ATOM 1733 N N . VAL A 1 214 ? -5.41 -21.047 -5.523 1 98.31 214 VAL A N 1
ATOM 1734 C CA . VAL A 1 214 ? -4.09 -20.641 -6.004 1 98.31 214 VAL A CA 1
ATOM 1735 C C . VAL A 1 214 ? -3.197 -20.281 -4.82 1 98.31 214 VAL A C 1
ATOM 1737 O O . VAL A 1 214 ? -2.045 -20.719 -4.75 1 98.31 214 VAL A O 1
ATOM 1740 N N . VAL A 1 215 ? -3.711 -19.531 -3.875 1 98.31 215 VAL A N 1
ATOM 1741 C CA . VAL A 1 215 ? -2.939 -19.156 -2.697 1 98.31 215 VAL A CA 1
ATOM 1742 C C . VAL A 1 215 ? -2.49 -20.406 -1.948 1 98.31 215 VAL A C 1
ATOM 1744 O O . VAL A 1 215 ? -1.317 -20.531 -1.588 1 98.31 215 VAL A O 1
ATOM 1747 N N . ARG A 1 216 ? -3.387 -21.312 -1.72 1 97.88 216 ARG A N 1
ATOM 1748 C CA . ARG A 1 216 ? -3.074 -22.516 -0.959 1 97.88 216 ARG A CA 1
ATOM 1749 C C . ARG A 1 216 ? -2.051 -23.375 -1.694 1 97.88 216 ARG A C 1
ATOM 1751 O O . ARG A 1 216 ? -1.167 -23.969 -1.072 1 97.88 216 ARG A O 1
ATOM 1758 N N . ASP A 1 217 ? -2.223 -23.438 -3.014 1 98.38 217 ASP A N 1
ATOM 1759 C CA . ASP A 1 217 ? -1.256 -24.188 -3.803 1 98.38 217 ASP A CA 1
ATOM 1760 C C . ASP A 1 217 ? 0.138 -23.578 -3.701 1 98.38 217 ASP A C 1
ATOM 1762 O O . ASP A 1 217 ? 1.129 -24.297 -3.541 1 98.38 217 ASP A O 1
ATOM 1766 N N . ILE A 1 218 ? 0.225 -22.25 -3.805 1 98.56 218 ILE A N 1
ATOM 1767 C CA . ILE A 1 218 ? 1.504 -21.562 -3.689 1 98.56 218 ILE A CA 1
ATOM 1768 C C . ILE A 1 218 ? 2.111 -21.828 -2.314 1 98.56 218 ILE A C 1
ATOM 1770 O O . ILE A 1 218 ? 3.289 -22.172 -2.207 1 98.56 218 ILE A O 1
ATOM 1774 N N . VAL A 1 219 ? 1.316 -21.734 -1.288 1 97.56 219 VAL A N 1
ATOM 1775 C CA . VAL A 1 219 ? 1.777 -21.906 0.084 1 97.56 219 VAL A CA 1
ATOM 1776 C C . VAL A 1 219 ? 2.285 -23.344 0.271 1 97.56 219 VAL A C 1
ATOM 1778 O O . VAL A 1 219 ? 3.328 -23.562 0.892 1 97.56 219 VAL A O 1
ATOM 1781 N N . SER A 1 220 ? 1.554 -24.297 -0.258 1 97.5 220 SER A N 1
ATOM 1782 C CA . SER A 1 220 ? 1.965 -25.688 -0.16 1 97.5 220 SER A CA 1
ATOM 1783 C C . SER A 1 220 ? 3.354 -25.891 -0.752 1 97.5 220 SER A C 1
ATOM 1785 O O . SER A 1 220 ? 4.164 -26.641 -0.199 1 97.5 220 SER A O 1
ATOM 1787 N N . GLU A 1 221 ? 3.6 -25.219 -1.866 1 97.62 221 GLU A N 1
ATOM 1788 C CA . GLU A 1 221 ? 4.91 -25.328 -2.502 1 97.62 221 GLU A CA 1
ATOM 1789 C C . GLU A 1 221 ? 5.984 -24.641 -1.673 1 97.62 221 GLU A C 1
ATOM 1791 O O . GLU A 1 221 ? 7.098 -25.141 -1.532 1 97.62 221 GLU A O 1
ATOM 1796 N N . LEU A 1 222 ? 5.656 -23.469 -1.122 1 97.5 222 LEU A N 1
ATOM 1797 C CA . LEU A 1 222 ? 6.617 -22.719 -0.322 1 97.5 222 LEU A CA 1
ATOM 1798 C C . LEU A 1 222 ? 6.98 -23.484 0.948 1 97.5 222 LEU A C 1
ATOM 1800 O O . LEU A 1 222 ? 8.125 -23.438 1.397 1 97.5 222 LEU A O 1
ATOM 1804 N N . GLU A 1 223 ? 6.016 -24.203 1.495 1 95.56 223 GLU A N 1
ATOM 1805 C CA . GLU A 1 223 ? 6.223 -24.922 2.742 1 95.56 223 GLU A CA 1
ATOM 1806 C C . GLU A 1 223 ? 7.156 -26.109 2.537 1 95.56 223 GLU A C 1
ATOM 1808 O O . GLU A 1 223 ? 7.75 -26.609 3.492 1 95.56 223 GLU A O 1
ATOM 1813 N N . LYS A 1 224 ? 7.297 -26.531 1.331 1 95.75 224 LYS A N 1
ATOM 1814 C CA . LYS A 1 224 ? 8.203 -27.625 1.018 1 95.75 224 LYS A CA 1
ATOM 1815 C C . LYS A 1 224 ? 9.656 -27.172 1.054 1 95.75 224 LYS A C 1
ATOM 1817 O O . LYS A 1 224 ? 10.57 -27.984 1.083 1 95.75 224 LYS A O 1
ATOM 1822 N N . GLU A 1 225 ? 9.898 -25.922 1.009 1 93.31 225 GLU A N 1
ATOM 1823 C CA . GLU A 1 225 ? 11.25 -25.359 1.003 1 93.31 225 GLU A CA 1
ATOM 1824 C C . GLU A 1 225 ? 11.672 -24.922 2.402 1 93.31 225 GLU A C 1
ATOM 1826 O O . GLU A 1 225 ? 11.344 -23.828 2.844 1 93.31 225 GLU A O 1
ATOM 1831 N N . PRO A 1 226 ? 12.547 -25.656 3.051 1 92.06 226 PRO A N 1
ATOM 1832 C CA . PRO A 1 226 ? 12.914 -25.359 4.438 1 92.06 226 PRO A CA 1
ATOM 1833 C C . PRO A 1 226 ? 13.68 -24.047 4.574 1 92.06 226 PRO A C 1
ATOM 1835 O O . PRO A 1 226 ? 13.742 -23.484 5.668 1 92.06 226 PRO A O 1
ATOM 1838 N N . LYS A 1 227 ? 14.156 -23.609 3.541 1 93 227 LYS A N 1
ATOM 1839 C CA . LYS A 1 227 ? 14.938 -22.375 3.562 1 93 227 LYS A CA 1
ATOM 1840 C C . LYS A 1 227 ? 14.031 -21.172 3.785 1 93 227 LYS A C 1
ATOM 1842 O O . LYS A 1 227 ? 14.508 -20.094 4.156 1 93 227 LYS A O 1
ATOM 1847 N N . ILE A 1 228 ? 12.812 -21.297 3.527 1 96.06 228 ILE A N 1
ATOM 1848 C CA . ILE A 1 228 ? 11.867 -20.188 3.65 1 96.06 228 ILE A CA 1
ATOM 1849 C C . ILE A 1 228 ? 11.344 -20.109 5.082 1 96.06 228 ILE A C 1
ATOM 1851 O O . ILE A 1 228 ? 10.703 -21.047 5.57 1 96.06 228 ILE A O 1
ATOM 1855 N N . SER A 1 229 ? 11.688 -18.984 5.719 1 96.25 229 SER A N 1
ATOM 1856 C CA . SER A 1 229 ? 11.305 -18.828 7.117 1 96.25 229 SER A CA 1
ATOM 1857 C C . SER A 1 229 ? 9.984 -18.062 7.246 1 96.25 229 SER A C 1
ATOM 1859 O O . SER A 1 229 ? 9.328 -18.109 8.281 1 96.25 229 SER A O 1
ATOM 1861 N N . TRP A 1 230 ? 9.672 -17.391 6.309 1 97.31 230 TRP A N 1
ATOM 1862 C CA . TRP A 1 230 ? 8.453 -16.578 6.301 1 97.31 230 TRP A CA 1
ATOM 1863 C C . TRP A 1 230 ? 7.957 -16.359 4.875 1 97.31 230 TRP A C 1
ATOM 1865 O O . TRP A 1 230 ? 8.758 -16.266 3.939 1 97.31 230 TRP A O 1
ATOM 1875 N N . TYR A 1 231 ? 6.637 -16.25 4.723 1 98.06 231 TYR A N 1
ATOM 1876 C CA . TYR A 1 231 ? 6.066 -15.898 3.428 1 98.06 231 TYR A CA 1
ATOM 1877 C C . TYR A 1 231 ? 4.773 -15.117 3.598 1 98.06 231 TYR A C 1
ATOM 1879 O O . TYR A 1 231 ? 4.121 -15.195 4.641 1 98.06 231 TYR A O 1
ATOM 1887 N N . ARG A 1 232 ? 4.5 -14.344 2.641 1 98.5 232 ARG A N 1
ATOM 1888 C CA . ARG A 1 232 ? 3.188 -13.742 2.406 1 98.5 232 ARG A CA 1
ATOM 1889 C C . ARG A 1 232 ? 2.756 -13.922 0.955 1 98.5 232 ARG A C 1
ATOM 1891 O O . ARG A 1 232 ? 3.518 -13.617 0.034 1 98.5 232 ARG A O 1
ATOM 1898 N N . VAL A 1 233 ? 1.549 -14.445 0.809 1 98.69 233 VAL A N 1
ATOM 1899 C CA . VAL A 1 233 ? 1.029 -14.719 -0.527 1 98.69 233 VAL A CA 1
ATOM 1900 C C . VAL A 1 233 ? -0.337 -14.062 -0.696 1 98.69 233 VAL A C 1
ATOM 1902 O O . VAL A 1 233 ? -1.192 -14.156 0.187 1 98.69 233 VAL A O 1
ATOM 1905 N N . GLU A 1 234 ? -0.477 -13.383 -1.752 1 98.75 234 GLU A N 1
ATOM 1906 C CA . GLU A 1 234 ? -1.763 -12.797 -2.117 1 98.75 234 GLU A CA 1
ATOM 1907 C C . GLU A 1 234 ? -2.049 -12.969 -3.605 1 98.75 234 GLU A C 1
ATOM 1909 O O . GLU A 1 234 ? -1.164 -12.766 -4.441 1 98.75 234 GLU A O 1
ATOM 1914 N N . VAL A 1 235 ? -3.201 -13.398 -3.877 1 98.69 235 VAL A N 1
ATOM 1915 C CA . VAL A 1 235 ? -3.65 -13.5 -5.262 1 98.69 235 VAL A CA 1
ATOM 1916 C C . VAL A 1 235 ? -4.871 -12.602 -5.473 1 98.69 235 VAL A C 1
ATOM 1918 O O . VAL A 1 235 ? -5.82 -12.648 -4.688 1 98.69 235 VAL A O 1
ATOM 1921 N N . THR A 1 236 ? -4.824 -11.781 -6.453 1 98.62 236 THR A N 1
ATOM 1922 C CA . THR A 1 236 ? -5.926 -10.906 -6.84 1 98.62 236 THR A CA 1
ATOM 1923 C C . THR A 1 236 ? -6.363 -11.195 -8.273 1 98.62 236 THR A C 1
ATOM 1925 O O . THR A 1 236 ? -5.555 -11.109 -9.203 1 98.62 236 THR A O 1
ATOM 1928 N N . SER A 1 237 ? -7.598 -11.516 -8.359 1 97.94 237 SER A N 1
ATOM 1929 C CA . SER A 1 237 ? -8.156 -11.836 -9.664 1 97.94 237 SER A CA 1
ATOM 1930 C C . SER A 1 237 ? -9.023 -10.703 -10.195 1 97.94 237 SER A C 1
ATOM 1932 O O . SER A 1 237 ? -9.906 -10.203 -9.492 1 97.94 237 SER A O 1
ATOM 1934 N N . PHE A 1 238 ? -8.75 -10.312 -11.422 1 97 238 PHE A N 1
ATOM 1935 C CA . PHE A 1 238 ? -9.578 -9.297 -12.07 1 97 238 PHE A CA 1
ATOM 1936 C C . PHE A 1 238 ? -10.828 -9.93 -12.68 1 97 238 PHE A C 1
ATOM 1938 O O . PHE A 1 238 ? -10.844 -10.266 -13.867 1 97 238 PHE A O 1
ATOM 1945 N N . GLU A 1 239 ? -11.852 -9.891 -11.945 1 95.06 239 GLU A N 1
ATOM 1946 C CA . GLU A 1 239 ? -13.047 -10.641 -12.328 1 95.06 239 GLU A CA 1
ATOM 1947 C C . GLU A 1 239 ? -13.602 -10.141 -13.664 1 95.06 239 GLU A C 1
ATOM 1949 O O . GLU A 1 239 ? -13.906 -8.953 -13.812 1 95.06 239 GLU A O 1
ATOM 1954 N N . SER A 1 240 ? -13.789 -11.094 -14.523 1 94.38 240 SER A N 1
ATOM 1955 C CA . SER A 1 240 ? -14.18 -10.75 -15.891 1 94.38 240 SER A CA 1
ATOM 1956 C C . SER A 1 240 ? -15.656 -10.398 -15.969 1 94.38 240 SER A C 1
ATOM 1958 O O . SER A 1 240 ? -16.094 -9.695 -16.891 1 94.38 240 SER A O 1
ATOM 1960 N N . ILE A 1 241 ? -16.453 -10.836 -15.008 1 93.81 241 ILE A N 1
ATOM 1961 C CA . ILE A 1 241 ? -17.891 -10.609 -15.125 1 93.81 241 ILE A CA 1
ATOM 1962 C C . ILE A 1 241 ? -18.375 -9.734 -13.969 1 93.81 241 ILE A C 1
ATOM 1964 O O . ILE A 1 241 ? -19.578 -9.555 -13.773 1 93.81 241 ILE A O 1
ATOM 1968 N N . HIS A 1 242 ? -17.516 -9.406 -13.117 1 92.81 242 HIS A N 1
ATOM 1969 C CA . HIS A 1 242 ? -17.828 -8.523 -11.992 1 92.81 242 HIS A CA 1
ATOM 1970 C C . HIS A 1 242 ? -16.969 -7.266 -12.023 1 92.81 242 HIS A C 1
ATOM 1972 O O . HIS A 1 242 ? -15.812 -7.305 -12.461 1 92.81 242 HIS A O 1
ATOM 1978 N N . ASN A 1 243 ? -17.516 -6.191 -11.555 1 93.38 243 ASN A N 1
ATOM 1979 C CA . ASN A 1 243 ? -16.797 -4.922 -11.523 1 93.38 243 ASN A CA 1
ATOM 1980 C C . ASN A 1 243 ? -16 -4.758 -10.234 1 93.38 243 ASN A C 1
ATOM 1982 O O . ASN A 1 243 ? -16.047 -3.699 -9.602 1 93.38 243 ASN A O 1
ATOM 1986 N N . HIS A 1 244 ? -15.453 -5.75 -9.797 1 95.31 244 HIS A N 1
ATOM 1987 C CA . HIS A 1 244 ? -14.555 -5.801 -8.648 1 95.31 244 HIS A CA 1
ATOM 1988 C C . HIS A 1 244 ? -13.562 -6.953 -8.781 1 95.31 244 HIS A C 1
ATOM 1990 O O . HIS A 1 244 ? -13.695 -7.797 -9.672 1 95.31 244 HIS A O 1
ATOM 1996 N N . ASN A 1 245 ? -12.586 -6.965 -7.977 1 97.75 245 ASN A N 1
ATOM 1997 C CA . ASN A 1 245 ? -11.609 -8.047 -7.934 1 97.75 245 ASN A CA 1
ATOM 1998 C C . ASN A 1 245 ? -11.914 -9.031 -6.805 1 97.75 245 ASN A C 1
ATOM 2000 O O . ASN A 1 245 ? -12.57 -8.672 -5.824 1 97.75 245 ASN A O 1
ATOM 2004 N N . ALA A 1 246 ? -11.531 -10.195 -6.965 1 97.5 246 ALA A N 1
ATOM 2005 C CA . ALA A 1 246 ? -11.492 -11.188 -5.891 1 97.5 246 ALA A CA 1
ATOM 2006 C C . ALA A 1 246 ? -10.062 -11.422 -5.414 1 97.5 246 ALA A C 1
ATOM 2008 O O . ALA A 1 246 ? -9.117 -11.367 -6.207 1 97.5 246 ALA A O 1
ATOM 2009 N N . PHE A 1 247 ? -9.945 -11.625 -4.117 1 98.19 247 PHE A N 1
ATOM 2010 C CA . PHE A 1 247 ? -8.578 -11.852 -3.658 1 98.19 247 PHE A CA 1
ATOM 2011 C C . PHE A 1 247 ? -8.562 -12.781 -2.453 1 98.19 247 PHE A C 1
ATOM 2013 O O . PHE A 1 247 ? -9.586 -12.977 -1.796 1 98.19 247 PHE A O 1
ATOM 2020 N N . ALA A 1 248 ? -7.426 -13.352 -2.223 1 97.94 248 ALA A N 1
ATOM 2021 C CA . ALA A 1 248 ? -7.098 -14.156 -1.046 1 97.94 248 ALA A CA 1
ATOM 2022 C C . ALA A 1 248 ? -5.656 -13.914 -0.6 1 97.94 248 ALA A C 1
ATOM 2024 O O . ALA A 1 248 ? -4.77 -13.711 -1.432 1 97.94 248 ALA A O 1
ATOM 2025 N N . CYS A 1 249 ? -5.484 -13.922 0.705 1 97.75 249 CYS A N 1
ATOM 2026 C CA . CYS A 1 249 ? -4.168 -13.594 1.234 1 97.75 249 CYS A CA 1
ATOM 2027 C C . CYS A 1 249 ? -3.855 -14.422 2.475 1 97.75 249 CYS A C 1
ATOM 2029 O O . CYS A 1 249 ? -4.742 -14.688 3.285 1 97.75 249 CYS A O 1
ATOM 2031 N N . VAL A 1 250 ? -2.578 -14.797 2.605 1 96.5 250 VAL A N 1
ATOM 2032 C CA . VAL A 1 250 ? -2.109 -15.516 3.781 1 96.5 250 VAL A CA 1
ATOM 2033 C C . VAL A 1 250 ? -0.673 -15.109 4.102 1 96.5 250 VAL A C 1
ATOM 2035 O O . VAL A 1 250 ? 0.076 -14.703 3.211 1 96.5 250 VAL A O 1
ATOM 2038 N N . GLU A 1 251 ? -0.369 -15.047 5.285 1 95.75 251 GLU A N 1
ATOM 2039 C CA . GLU A 1 251 ? 0.976 -14.805 5.797 1 95.75 251 GLU A CA 1
ATOM 2040 C C . GLU A 1 251 ? 1.363 -15.836 6.848 1 95.75 251 GLU A C 1
ATOM 2042 O O . GLU A 1 251 ? 0.547 -16.203 7.695 1 95.75 251 GLU A O 1
ATOM 2047 N N . LYS A 1 252 ? 2.607 -16.297 6.742 1 93.75 252 LYS A N 1
ATOM 2048 C CA . LYS A 1 252 ? 3.061 -17.266 7.742 1 93.75 252 LYS A CA 1
ATOM 2049 C C . LYS A 1 252 ? 2.994 -16.672 9.148 1 93.75 252 LYS A C 1
ATOM 2051 O O . LYS A 1 252 ? 3.529 -15.594 9.398 1 93.75 252 LYS A O 1
ATOM 2056 N N . GLY A 1 253 ? 2.373 -17.312 10.109 1 85.5 253 GLY A N 1
ATOM 2057 C CA . GLY A 1 253 ? 2.23 -16.859 11.484 1 85.5 253 GLY A CA 1
ATOM 2058 C C . GLY A 1 253 ? 0.827 -16.375 11.805 1 85.5 253 GLY A C 1
ATOM 2059 O O . GLY A 1 253 ? 0.467 -16.25 12.977 1 85.5 253 GLY A O 1
ATOM 2060 N N . TRP A 1 254 ? 0.13 -16.094 10.727 1 81.62 254 TRP A N 1
ATOM 2061 C CA . TRP A 1 254 ? -1.262 -15.742 10.977 1 81.62 254 TRP A CA 1
ATOM 2062 C C . TRP A 1 254 ? -2.031 -16.922 11.555 1 81.62 254 TRP A C 1
ATOM 2064 O O . TRP A 1 254 ? -1.93 -18.047 11.047 1 81.62 254 TRP A O 1
ATOM 2074 N N . ILE A 1 255 ? -2.398 -16.734 12.82 1 68.25 255 ILE A N 1
ATOM 2075 C CA . ILE A 1 255 ? -3.098 -17.844 13.469 1 68.25 255 ILE A CA 1
ATOM 2076 C C . ILE A 1 255 ? -4.598 -17.562 13.492 1 68.25 255 ILE A C 1
ATOM 2078 O O . ILE A 1 255 ? -5.02 -16.406 13.445 1 68.25 255 ILE A O 1
ATOM 2082 N N . LYS A 1 256 ? -5.273 -18.734 13.406 1 68 256 LYS A N 1
ATOM 2083 C CA . LYS A 1 256 ? -6.719 -18.672 13.602 1 68 256 LYS A CA 1
ATOM 2084 C C . LYS A 1 256 ? -7.062 -18.047 14.953 1 68 256 LYS A C 1
ATOM 2086 O O . LYS A 1 256 ? -6.504 -18.422 15.984 1 68 256 LYS A O 1
ATOM 2091 N N . LYS A 1 257 ? -7.559 -16.812 14.969 1 55.97 257 LYS A N 1
ATOM 2092 C CA . LYS A 1 257 ? -7.957 -16.281 16.281 1 55.97 257 LYS A CA 1
ATOM 2093 C C . LYS A 1 257 ? -9.125 -17.078 16.859 1 55.97 257 LYS A C 1
ATOM 2095 O O . LYS A 1 257 ? -9.992 -17.547 16.109 1 55.97 257 LYS A O 1
ATOM 2100 N N . MET B 1 1 ? -27.609 -27.078 -7.648 1 66.06 1 MET B N 1
ATOM 2101 C CA . MET B 1 1 ? -26.281 -26.891 -8.242 1 66.06 1 MET B CA 1
ATOM 2102 C C . MET B 1 1 ? -25.188 -27.156 -7.219 1 66.06 1 MET B C 1
ATOM 2104 O O . MET B 1 1 ? -25.375 -26.891 -6.031 1 66.06 1 MET B O 1
ATOM 2108 N N . LYS B 1 2 ? -24.234 -27.922 -7.645 1 72.75 2 LYS B N 1
ATOM 2109 C CA . LYS B 1 2 ? -23.156 -28.281 -6.734 1 72.75 2 LYS B CA 1
ATOM 2110 C C . LYS B 1 2 ? -22.469 -27.047 -6.164 1 72.75 2 LYS B C 1
ATOM 2112 O O . LYS B 1 2 ? -22.141 -26.109 -6.906 1 72.75 2 LYS B O 1
ATOM 2117 N N . ASP B 1 3 ? -22.469 -26.938 -4.82 1 81.5 3 ASP B N 1
ATOM 2118 C CA . ASP B 1 3 ? -21.781 -25.859 -4.137 1 81.5 3 ASP B CA 1
ATOM 2119 C C . ASP B 1 3 ? -20.281 -26.125 -4.023 1 81.5 3 ASP B C 1
ATOM 2121 O O . ASP B 1 3 ? -19.812 -26.688 -3.021 1 81.5 3 ASP B O 1
ATOM 2125 N N . VAL B 1 4 ? -19.5 -25.719 -4.973 1 83.75 4 VAL B N 1
ATOM 2126 C CA . VAL B 1 4 ? -18.078 -26.031 -5.09 1 83.75 4 VAL B CA 1
ATOM 2127 C C . VAL B 1 4 ? -17.297 -25.328 -3.977 1 83.75 4 VAL B C 1
ATOM 2129 O O . VAL B 1 4 ? -16.312 -25.859 -3.477 1 83.75 4 VAL B O 1
ATOM 2132 N N . GLN B 1 5 ? -17.75 -24.219 -3.545 1 83.19 5 GLN B N 1
ATOM 2133 C CA . GLN B 1 5 ? -17.062 -23.422 -2.533 1 83.19 5 GLN B CA 1
ATOM 2134 C C . GLN B 1 5 ? -17.094 -24.125 -1.175 1 83.19 5 GLN B C 1
ATOM 2136 O O . GLN B 1 5 ? -16.172 -23.969 -0.375 1 83.19 5 GLN B O 1
ATOM 2141 N N . ASN B 1 6 ? -18.094 -24.922 -0.993 1 82.25 6 ASN B N 1
ATOM 2142 C CA . ASN B 1 6 ? -18.281 -25.562 0.304 1 82.25 6 ASN B CA 1
ATOM 2143 C C . ASN B 1 6 ? -17.641 -26.953 0.33 1 82.25 6 ASN B C 1
ATOM 2145 O O . ASN B 1 6 ? -17.781 -27.688 1.312 1 82.25 6 ASN B O 1
ATOM 2149 N N . GLU B 1 7 ? -16.969 -27.188 -0.729 1 86.25 7 GLU B N 1
ATOM 2150 C CA . GLU B 1 7 ? -16.234 -28.453 -0.724 1 86.25 7 GLU B CA 1
ATOM 2151 C C . GLU B 1 7 ? -15.117 -28.438 0.319 1 86.25 7 GLU B C 1
ATOM 2153 O O . GLU B 1 7 ? -14.578 -27.391 0.644 1 86.25 7 GLU B O 1
ATOM 2158 N N . ARG B 1 8 ? -14.844 -29.578 0.781 1 87.06 8 ARG B N 1
ATOM 2159 C CA . ARG B 1 8 ? -13.789 -29.703 1.784 1 87.06 8 ARG B CA 1
ATOM 2160 C C . ARG B 1 8 ? -12.414 -29.5 1.162 1 87.06 8 ARG B C 1
ATOM 2162 O O . ARG B 1 8 ? -12.148 -30 0.062 1 87.06 8 ARG B O 1
ATOM 2169 N N . ASP B 1 9 ? -11.703 -28.75 1.85 1 90.75 9 ASP B N 1
ATOM 2170 C CA . ASP B 1 9 ? -10.305 -28.578 1.46 1 90.75 9 ASP B CA 1
ATOM 2171 C C . ASP B 1 9 ? -9.375 -29.375 2.379 1 90.75 9 ASP B C 1
ATOM 2173 O O . ASP B 1 9 ? -9.531 -29.328 3.604 1 90.75 9 ASP B O 1
ATOM 2177 N N . TYR B 1 10 ? -8.398 -30.047 1.811 1 88.06 10 TYR B N 1
ATOM 2178 C CA . TYR B 1 10 ? -7.578 -30.953 2.598 1 88.06 10 TYR B CA 1
ATOM 2179 C C . TYR B 1 10 ? -6.16 -30.422 2.758 1 88.06 10 TYR B C 1
ATOM 2181 O O . TYR B 1 10 ? -5.316 -31.062 3.393 1 88.06 10 TYR B O 1
ATOM 2189 N N . ARG B 1 11 ? -5.836 -29.297 2.307 1 89.25 11 ARG B N 1
ATOM 2190 C CA . ARG B 1 11 ? -4.473 -28.766 2.344 1 89.25 11 ARG B CA 1
ATOM 2191 C C . ARG B 1 11 ? -4.145 -28.203 3.719 1 89.25 11 ARG B C 1
ATOM 2193 O O . ARG B 1 11 ? -2.973 -28.047 4.07 1 89.25 11 ARG B O 1
ATOM 2200 N N . GLY B 1 12 ? -5.137 -27.875 4.523 1 89.56 12 GLY B N 1
ATOM 2201 C CA . GLY B 1 12 ? -4.938 -27.422 5.891 1 89.56 12 GLY B CA 1
ATOM 2202 C C . GLY B 1 12 ? -4.375 -26.016 5.984 1 89.56 12 GLY B C 1
ATOM 2203 O O . GLY B 1 12 ? -3.592 -25.719 6.883 1 89.56 12 GLY B O 1
ATOM 2204 N N . ILE B 1 13 ? -4.703 -25.188 5.078 1 91.94 13 ILE B N 1
ATOM 2205 C CA . ILE B 1 13 ? -4.148 -23.828 5.047 1 91.94 13 ILE B CA 1
ATOM 2206 C C . ILE B 1 13 ? -5.258 -22.812 5.309 1 91.94 13 ILE B C 1
ATOM 2208 O O . ILE B 1 13 ? -6.195 -22.703 4.523 1 91.94 13 ILE B O 1
ATOM 2212 N N . TYR B 1 14 ? -5.051 -22.156 6.453 1 92.12 14 TYR B N 1
ATOM 2213 C CA . TYR B 1 14 ? -5.941 -21.078 6.863 1 92.12 14 TYR B CA 1
ATOM 2214 C C . TYR B 1 14 ? -5.66 -19.812 6.082 1 92.12 14 TYR B C 1
ATOM 2216 O O . TYR B 1 14 ? -4.5 -19.453 5.871 1 92.12 14 TYR B O 1
ATOM 2224 N N . LEU B 1 15 ? -6.746 -19.188 5.566 1 94.75 15 LEU B N 1
ATOM 2225 C CA . LEU B 1 15 ? -6.602 -17.906 4.891 1 94.75 15 LEU B CA 1
ATOM 2226 C C . LEU B 1 15 ? -7.141 -16.766 5.754 1 94.75 15 LEU B C 1
ATOM 2228 O O . LEU B 1 15 ? -8.281 -16.812 6.211 1 94.75 15 LEU B O 1
ATOM 2232 N N . ARG B 1 16 ? -6.34 -15.719 5.883 1 92.75 16 ARG B N 1
ATOM 2233 C CA . ARG B 1 16 ? -6.738 -14.641 6.777 1 92.75 16 ARG B CA 1
ATOM 2234 C C . ARG B 1 16 ? -7.734 -13.703 6.098 1 92.75 16 ARG B C 1
ATOM 2236 O O . ARG B 1 16 ? -8.656 -13.203 6.742 1 92.75 16 ARG B O 1
ATOM 2243 N N . LYS B 1 17 ? -7.504 -13.422 4.848 1 95.62 17 LYS B N 1
ATOM 2244 C CA . LYS B 1 17 ? -8.375 -12.508 4.121 1 95.62 17 LYS B CA 1
ATOM 2245 C C . LYS B 1 17 ? -8.789 -13.094 2.775 1 95.62 17 LYS B C 1
ATOM 2247 O O . LYS B 1 17 ? -7.945 -13.359 1.922 1 95.62 17 LYS B O 1
ATOM 2252 N N . VAL B 1 18 ? -9.984 -13.25 2.615 1 97.5 18 VAL B N 1
ATOM 2253 C CA . VAL B 1 18 ? -10.602 -13.648 1.355 1 97.5 18 VAL B CA 1
ATOM 2254 C C . VAL B 1 18 ? -11.82 -12.766 1.077 1 97.5 18 VAL B C 1
ATOM 2256 O O . VAL B 1 18 ? -12.672 -12.578 1.949 1 97.5 18 VAL B O 1
ATOM 2259 N N . GLY B 1 19 ? -11.844 -12.141 -0.086 1 97.44 19 GLY B N 1
ATOM 2260 C CA . GLY B 1 19 ? -12.984 -11.281 -0.375 1 97.44 19 GLY B CA 1
ATOM 2261 C C . GLY B 1 19 ? -12.836 -10.516 -1.676 1 97.44 19 GLY B C 1
ATOM 2262 O O . GLY B 1 19 ? -12.281 -11.031 -2.648 1 97.44 19 GLY B O 1
ATOM 2263 N N . ILE B 1 20 ? -13.438 -9.398 -1.718 1 96.69 20 ILE B N 1
ATOM 2264 C CA . ILE B 1 20 ? -13.445 -8.602 -2.938 1 96.69 20 ILE B CA 1
ATOM 2265 C C . ILE B 1 20 ? -12.75 -7.266 -2.686 1 96.69 20 ILE B C 1
ATOM 2267 O O . ILE B 1 20 ? -12.742 -6.766 -1.56 1 96.69 20 ILE B O 1
ATOM 2271 N N . LYS B 1 21 ? -12.148 -6.742 -3.713 1 96.44 21 LYS B N 1
ATOM 2272 C CA . LYS B 1 21 ? -11.469 -5.453 -3.65 1 96.44 21 LYS B CA 1
ATOM 2273 C C . LYS B 1 21 ? -11.875 -4.559 -4.82 1 96.44 21 LYS B C 1
ATOM 2275 O O . LYS B 1 21 ? -12.367 -5.047 -5.84 1 96.44 21 LYS B O 1
ATOM 2280 N N . ASN B 1 22 ? -11.688 -3.279 -4.523 1 96.81 22 ASN B N 1
ATOM 2281 C CA . ASN B 1 22 ? -11.828 -2.268 -5.566 1 96.81 22 ASN B CA 1
ATOM 2282 C C . ASN B 1 22 ? -13.258 -2.229 -6.113 1 96.81 22 ASN B C 1
ATOM 2284 O O . ASN B 1 22 ? -13.461 -2.188 -7.328 1 96.81 22 ASN B O 1
ATOM 2288 N N . ILE B 1 23 ? -14.188 -2.359 -5.25 1 95.5 23 ILE B N 1
ATOM 2289 C CA . ILE B 1 23 ? -15.57 -2.135 -5.656 1 95.5 23 ILE B CA 1
ATOM 2290 C C . ILE B 1 23 ? -15.969 -0.692 -5.352 1 95.5 23 ILE B C 1
ATOM 2292 O O . ILE B 1 23 ? -15.719 -0.193 -4.25 1 95.5 23 ILE B O 1
ATOM 2296 N N . HIS B 1 24 ? -16.484 -0.017 -6.34 1 96.12 24 HIS B N 1
ATOM 2297 C CA . HIS B 1 24 ? -16.953 1.354 -6.16 1 96.12 24 HIS B CA 1
ATOM 2298 C C . HIS B 1 24 ? -18.422 1.389 -5.766 1 96.12 24 HIS B C 1
ATOM 2300 O O . HIS B 1 24 ? -19.25 0.713 -6.383 1 96.12 24 HIS B O 1
ATOM 2306 N N . TRP B 1 25 ? -18.703 2.139 -4.707 1 94.19 25 TRP B N 1
ATOM 2307 C CA . TRP B 1 25 ? -20.047 2.143 -4.129 1 94.19 25 TRP B CA 1
ATOM 2308 C C . TRP B 1 25 ? -20.469 3.557 -3.748 1 94.19 25 TRP B C 1
ATOM 2310 O O . TRP B 1 25 ? -19.688 4.309 -3.158 1 94.19 25 TRP B O 1
ATOM 2320 N N . PRO B 1 26 ? -21.688 3.932 -4.117 1 94.69 26 PRO B N 1
ATOM 2321 C CA . PRO B 1 26 ? -22.188 5.238 -3.674 1 94.69 26 PRO B CA 1
ATOM 2322 C C . PRO B 1 26 ? -22.5 5.27 -2.18 1 94.69 26 PRO B C 1
ATOM 2324 O O . PRO B 1 26 ? -23.188 4.375 -1.669 1 94.69 26 PRO B O 1
ATOM 2327 N N . ILE B 1 27 ? -21.969 6.289 -1.485 1 93.5 27 ILE B N 1
ATOM 2328 C CA . ILE B 1 27 ? -22.234 6.387 -0.054 1 93.5 27 ILE B CA 1
ATOM 2329 C C . ILE B 1 27 ? -22.5 7.844 0.325 1 93.5 27 ILE B C 1
ATOM 2331 O O . ILE B 1 27 ? -22.234 8.75 -0.458 1 93.5 27 ILE B O 1
ATOM 2335 N N . LYS B 1 28 ? -23.094 7.953 1.516 1 93.19 28 LYS B N 1
ATOM 2336 C CA . LYS B 1 28 ? -23.266 9.258 2.15 1 93.19 28 LYS B CA 1
ATOM 2337 C C . LYS B 1 28 ? -22.516 9.328 3.475 1 93.19 28 LYS B C 1
ATOM 2339 O O . LYS B 1 28 ? -22.547 8.383 4.266 1 93.19 28 LYS B O 1
ATOM 2344 N N . ILE B 1 29 ? -21.828 10.43 3.605 1 91 29 ILE B N 1
ATOM 2345 C CA . ILE B 1 29 ? -21.047 10.641 4.828 1 91 29 ILE B CA 1
ATOM 2346 C C . ILE B 1 29 ? -21.625 11.82 5.609 1 91 29 ILE B C 1
ATOM 2348 O O . ILE B 1 29 ? -21.953 12.852 5.023 1 91 29 ILE B O 1
ATOM 2352 N N . ILE B 1 30 ? -21.75 11.641 6.883 1 88.44 30 ILE B N 1
ATOM 2353 C CA . ILE B 1 30 ? -22.156 12.766 7.723 1 88.44 30 ILE B CA 1
ATOM 2354 C C . ILE B 1 30 ? -20.953 13.664 8.008 1 88.44 30 ILE B C 1
ATOM 2356 O O . ILE B 1 30 ? -19.891 13.188 8.406 1 88.44 30 ILE B O 1
ATOM 2360 N N . THR B 1 31 ? -21.125 14.938 7.758 1 89.06 31 THR B N 1
ATOM 2361 C CA . THR B 1 31 ? -20.047 15.891 7.973 1 89.06 31 THR B CA 1
ATOM 2362 C C . THR B 1 31 ? -20.078 16.438 9.398 1 89.06 31 THR B C 1
ATOM 2364 O O . THR B 1 31 ? -21.062 16.219 10.125 1 89.06 31 THR B O 1
ATOM 2367 N N . LYS B 1 32 ? -19 17.062 9.781 1 89.25 32 LYS B N 1
ATOM 2368 C CA . LYS B 1 32 ? -18.891 17.672 11.102 1 89.25 32 LYS B CA 1
ATOM 2369 C C . LYS B 1 32 ? -19.984 18.719 11.32 1 89.25 32 LYS B C 1
ATOM 2371 O O . LYS B 1 32 ? -20.422 18.922 12.453 1 89.25 32 LYS B O 1
ATOM 2376 N N . SER B 1 33 ? -20.5 19.312 10.273 1 89.62 33 SER B N 1
ATOM 2377 C CA . SER B 1 33 ? -21.562 20.312 10.367 1 89.62 33 SER B CA 1
ATOM 2378 C C . SER B 1 33 ? -22.922 19.672 10.508 1 89.62 33 SER B C 1
ATOM 2380 O O . SER B 1 33 ? -23.922 20.359 10.719 1 89.62 33 SER B O 1
ATOM 2382 N N . GLY B 1 34 ? -23 18.391 10.367 1 87.06 34 GLY B N 1
ATOM 2383 C CA . GLY B 1 34 ? -24.266 17.688 10.484 1 87.06 34 GLY B CA 1
ATOM 2384 C C . GLY B 1 34 ? -24.938 17.438 9.148 1 87.06 34 GLY B C 1
ATOM 2385 O O . GLY B 1 34 ? -26.016 16.828 9.086 1 87.06 34 GLY B O 1
ATOM 2386 N N . GLU B 1 35 ? -24.312 17.891 8.133 1 89.75 35 GLU B N 1
ATOM 2387 C CA . GLU B 1 35 ? -24.844 17.656 6.789 1 89.75 35 GLU B CA 1
ATOM 2388 C C . GLU B 1 35 ? -24.328 16.359 6.207 1 89.75 35 GLU B C 1
ATOM 2390 O O . GLU B 1 35 ? -23.484 15.688 6.82 1 89.75 35 GLU B O 1
ATOM 2395 N N . TYR B 1 36 ? -24.984 16.016 5.109 1 91.12 36 TYR B N 1
ATOM 2396 C CA . TYR B 1 36 ? -24.531 14.805 4.422 1 91.12 36 TYR B CA 1
ATOM 2397 C C . TYR B 1 36 ? -23.797 15.148 3.137 1 91.12 36 TYR B C 1
ATOM 2399 O O . TYR B 1 36 ? -24.172 16.078 2.42 1 91.12 36 TYR B O 1
ATOM 2407 N N . GLN B 1 37 ? -22.75 14.453 2.912 1 94 37 GLN B N 1
ATOM 2408 C CA . GLN B 1 37 ? -22.016 14.547 1.653 1 94 37 GLN B CA 1
ATOM 2409 C C . GLN B 1 37 ? -22.047 13.219 0.903 1 94 37 GLN B C 1
ATOM 2411 O O . GLN B 1 37 ? -21.625 12.188 1.432 1 94 37 GLN B O 1
ATOM 2416 N N . SER B 1 38 ? -22.594 13.289 -0.318 1 94.81 38 SER B N 1
ATOM 2417 C CA . SER B 1 38 ? -22.594 12.109 -1.171 1 94.81 38 SER B CA 1
ATOM 2418 C C . SER B 1 38 ? -21.25 11.938 -1.873 1 94.81 38 SER B C 1
ATOM 2420 O O . SER B 1 38 ? -20.641 12.922 -2.311 1 94.81 38 SER B O 1
ATOM 2422 N N . THR B 1 39 ? -20.781 10.742 -1.898 1 95.75 39 THR B N 1
ATOM 2423 C CA . THR B 1 39 ? -19.516 10.453 -2.564 1 95.75 39 THR B CA 1
ATOM 2424 C C . THR B 1 39 ? -19.484 9.023 -3.08 1 95.75 39 THR B C 1
ATOM 2426 O O . THR B 1 39 ? -20.5 8.32 -3.053 1 95.75 39 THR B O 1
ATOM 2429 N N . VAL B 1 40 ? -18.422 8.656 -3.775 1 95.94 40 VAL B N 1
ATOM 2430 C CA . VAL B 1 40 ? -18.188 7.297 -4.246 1 95.94 40 VAL B CA 1
ATOM 2431 C C . VAL B 1 40 ? -17.016 6.688 -3.49 1 95.94 40 VAL B C 1
ATOM 2433 O O . VAL B 1 40 ? -15.906 7.223 -3.525 1 95.94 40 VAL B O 1
ATOM 2436 N N . ALA B 1 41 ? -17.312 5.598 -2.865 1 96.19 41 ALA B N 1
ATOM 2437 C CA . ALA B 1 41 ? -16.281 4.926 -2.092 1 96.19 41 ALA B CA 1
ATOM 2438 C C . ALA B 1 41 ? -15.648 3.785 -2.891 1 96.19 41 ALA B C 1
ATOM 2440 O O . ALA B 1 41 ? -16.297 3.205 -3.766 1 96.19 41 ALA B O 1
ATOM 2441 N N . ASN B 1 42 ? -14.406 3.607 -2.707 1 97.94 42 ASN B N 1
ATOM 2442 C CA . ASN B 1 42 ? -13.734 2.355 -3.043 1 97.94 42 ASN B CA 1
ATOM 2443 C C . ASN B 1 42 ? -13.656 1.419 -1.84 1 97.94 42 ASN B C 1
ATOM 2445 O O . ASN B 1 42 ? -13.133 1.791 -0.791 1 97.94 42 ASN B O 1
ATOM 2449 N N . ILE B 1 43 ? -14.148 0.189 -1.992 1 96.5 43 ILE B N 1
ATOM 2450 C CA . ILE B 1 43 ? -14.336 -0.665 -0.823 1 96.5 43 ILE B CA 1
ATOM 2451 C C . ILE B 1 43 ? -13.633 -2.004 -1.048 1 96.5 43 ILE B C 1
ATOM 2453 O O . ILE B 1 43 ? -13.758 -2.604 -2.119 1 96.5 43 ILE B O 1
ATOM 2457 N N . ASP B 1 44 ? -12.836 -2.395 -0.122 1 97.81 44 ASP B N 1
ATOM 2458 C CA . ASP B 1 44 ? -12.336 -3.756 0.041 1 97.81 44 ASP B CA 1
ATOM 2459 C C . ASP B 1 44 ? -13 -4.445 1.23 1 97.81 44 ASP B C 1
ATOM 2461 O O . ASP B 1 44 ? -13.039 -3.895 2.334 1 97.81 44 ASP B O 1
ATOM 2465 N N . ILE B 1 45 ? -13.539 -5.582 1.044 1 96.69 45 ILE B N 1
ATOM 2466 C CA . ILE B 1 45 ? -14.195 -6.312 2.121 1 96.69 45 ILE B CA 1
ATOM 2467 C C . ILE B 1 45 ? -13.781 -7.781 2.072 1 96.69 45 ILE B C 1
ATOM 2469 O O . ILE B 1 45 ? -13.688 -8.375 0.994 1 96.69 45 ILE B O 1
ATOM 2473 N N . SER B 1 46 ? -13.484 -8.336 3.221 1 97.94 46 SER B N 1
ATOM 2474 C CA . SER B 1 46 ? -12.984 -9.703 3.256 1 97.94 46 SER B CA 1
ATOM 2475 C C . SER B 1 46 ? -13.312 -10.375 4.586 1 97.94 46 SER B C 1
ATOM 2477 O O . SER B 1 46 ? -13.773 -9.719 5.523 1 97.94 46 SER B O 1
ATOM 2479 N N . VAL B 1 47 ? -13.164 -11.648 4.645 1 96.94 47 VAL B N 1
ATOM 2480 C CA . VAL B 1 47 ? -13.297 -12.469 5.844 1 96.94 47 VAL B CA 1
ATOM 2481 C C . VAL B 1 47 ? -12.156 -13.477 5.91 1 96.94 47 VAL B C 1
ATOM 2483 O O . VAL B 1 47 ? -11.43 -13.664 4.934 1 96.94 47 VAL B O 1
ATOM 2486 N N . ASP B 1 48 ? -12.016 -13.992 7.129 1 95.62 48 ASP B N 1
ATOM 2487 C CA . ASP B 1 48 ? -11.109 -15.141 7.211 1 95.62 48 ASP B CA 1
ATOM 2488 C C . ASP B 1 48 ? -11.789 -16.406 6.707 1 95.62 48 ASP B C 1
ATOM 2490 O O . ASP B 1 48 ? -13.023 -16.5 6.68 1 95.62 48 ASP B O 1
ATOM 2494 N N . LEU B 1 49 ? -11.023 -17.328 6.234 1 93.81 49 LEU B N 1
ATOM 2495 C CA . LEU B 1 49 ? -11.531 -18.609 5.727 1 93.81 49 LEU B CA 1
ATOM 2496 C C . LEU B 1 49 ? -10.82 -19.781 6.391 1 93.81 49 LEU B C 1
ATOM 2498 O O . LEU B 1 49 ? -9.594 -19.906 6.285 1 93.81 49 LEU B O 1
ATOM 2502 N N . ARG B 1 50 ? -11.594 -20.594 6.961 1 90.06 50 ARG B N 1
ATOM 2503 C CA . ARG B 1 50 ? -11.078 -21.766 7.66 1 90.06 50 ARG B CA 1
ATOM 2504 C C . ARG B 1 50 ? -10.391 -22.719 6.691 1 90.06 50 ARG B C 1
ATOM 2506 O O . ARG B 1 50 ? -10.703 -22.75 5.5 1 90.06 50 ARG B O 1
ATOM 2513 N N . GLU B 1 51 ? -9.594 -23.578 7.285 1 90.44 51 GLU B N 1
ATOM 2514 C CA . GLU B 1 51 ? -8.75 -24.453 6.484 1 90.44 51 GLU B CA 1
ATOM 2515 C C . GLU B 1 51 ? -9.57 -25.594 5.859 1 90.44 51 GLU B C 1
ATOM 2517 O O . GLU B 1 51 ? -9.117 -26.234 4.914 1 90.44 51 GLU B O 1
ATOM 2522 N N . ASP B 1 52 ? -10.789 -25.828 6.359 1 89.62 52 ASP B N 1
ATOM 2523 C CA . ASP B 1 52 ? -11.555 -26.969 5.871 1 89.62 52 ASP B CA 1
ATOM 2524 C C . ASP B 1 52 ? -12.523 -26.547 4.766 1 89.62 52 ASP B C 1
ATOM 2526 O O . ASP B 1 52 ? -13.156 -27.391 4.133 1 89.62 52 ASP B O 1
ATOM 2530 N N . LEU B 1 53 ? -12.562 -25.297 4.504 1 89.94 53 LEU B N 1
ATOM 2531 C CA . LEU B 1 53 ? -13.438 -24.797 3.445 1 89.94 53 LEU B CA 1
ATOM 2532 C C . LEU B 1 53 ? -12.625 -24.406 2.219 1 89.94 53 LEU B C 1
ATOM 2534 O O . LEU B 1 53 ? -11.625 -23.688 2.336 1 89.94 53 LEU B O 1
ATOM 2538 N N . ARG B 1 54 ? -13.031 -24.781 1.109 1 91.88 54 ARG B N 1
ATOM 2539 C CA . ARG B 1 54 ? -12.281 -24.547 -0.116 1 91.88 54 ARG B CA 1
ATOM 2540 C C . ARG B 1 54 ? -12.367 -23.078 -0.526 1 91.88 54 ARG B C 1
ATOM 2542 O O . ARG B 1 54 ? -11.367 -22.469 -0.929 1 91.88 54 ARG B O 1
ATOM 2549 N N . GLY B 1 55 ? -13.555 -22.531 -0.404 1 90.81 55 GLY B N 1
ATOM 2550 C CA . GLY B 1 55 ? -13.758 -21.156 -0.822 1 90.81 55 GLY B CA 1
ATOM 2551 C C . GLY B 1 55 ? -14.906 -20.484 -0.108 1 90.81 55 GLY B C 1
ATOM 2552 O O . GLY B 1 55 ? -15.531 -21.062 0.776 1 90.81 55 GLY B O 1
ATOM 2553 N N . THR B 1 56 ? -15.047 -19.172 -0.437 1 89.06 56 THR B N 1
ATOM 2554 C CA . THR B 1 56 ? -16.156 -18.406 0.129 1 89.06 56 THR B CA 1
ATOM 2555 C C . THR B 1 56 ? -17.094 -17.938 -0.969 1 89.06 56 THR B C 1
ATOM 2557 O O . THR B 1 56 ? -16.781 -18.031 -2.156 1 89.06 56 THR B O 1
ATOM 2560 N N . HIS B 1 57 ? -18.281 -17.516 -0.577 1 87.25 57 HIS B N 1
ATOM 2561 C CA . HIS B 1 57 ? -19.266 -17 -1.51 1 87.25 57 HIS B CA 1
ATOM 2562 C C . HIS B 1 57 ? -19.094 -15.5 -1.728 1 87.25 57 HIS B C 1
ATOM 2564 O O . HIS B 1 57 ? -19.656 -14.688 -0.985 1 87.25 57 HIS B O 1
ATOM 2570 N N . MET B 1 58 ? -18.531 -15.172 -2.896 1 87.5 58 MET B N 1
ATOM 2571 C CA . MET B 1 58 ? -18.141 -13.797 -3.17 1 87.5 58 MET B CA 1
ATOM 2572 C C . MET B 1 58 ? -19.359 -12.898 -3.328 1 87.5 58 MET B C 1
ATOM 2574 O O . MET B 1 58 ? -19.344 -11.742 -2.908 1 87.5 58 MET B O 1
ATOM 2578 N N . SER B 1 59 ? -20.391 -13.477 -3.816 1 89.12 59 SER B N 1
ATOM 2579 C CA . SER B 1 59 ? -21.594 -12.695 -4.082 1 89.12 59 SER B CA 1
ATOM 2580 C C . SER B 1 59 ? -22.203 -12.156 -2.787 1 89.12 59 SER B C 1
ATOM 2582 O O . SER B 1 59 ? -22.844 -11.109 -2.791 1 89.12 59 SER B O 1
ATOM 2584 N N . ARG B 1 60 ? -21.969 -12.836 -1.664 1 89.81 60 ARG B N 1
ATOM 2585 C CA . ARG B 1 60 ? -22.562 -12.445 -0.385 1 89.81 60 ARG B CA 1
ATOM 2586 C C . ARG B 1 60 ? -21.953 -11.141 0.115 1 89.81 60 ARG B C 1
ATOM 2588 O O . ARG B 1 60 ? -22.578 -10.406 0.881 1 89.81 60 ARG B O 1
ATOM 2595 N N . PHE B 1 61 ? -20.719 -10.859 -0.313 1 92.19 61 PHE B N 1
ATOM 2596 C CA . PHE B 1 61 ? -20.109 -9.594 0.053 1 92.19 61 PHE B CA 1
ATOM 2597 C C . PHE B 1 61 ? -20.891 -8.422 -0.531 1 92.19 61 PHE B C 1
ATOM 2599 O O . PHE B 1 61 ? -21.172 -7.445 0.166 1 92.19 61 PHE B O 1
ATOM 2606 N N . VAL B 1 62 ? -21.266 -8.523 -1.743 1 89.62 62 VAL B N 1
ATOM 2607 C CA . VAL B 1 62 ? -21.953 -7.453 -2.447 1 89.62 62 VAL B CA 1
ATOM 2608 C C . VAL B 1 62 ? -23.359 -7.273 -1.862 1 89.62 62 VAL B C 1
ATOM 2610 O O . VAL B 1 62 ? -23.828 -6.145 -1.715 1 89.62 62 VAL B O 1
ATOM 2613 N N . GLU B 1 63 ? -23.922 -8.359 -1.491 1 90.88 63 GLU B N 1
ATOM 2614 C CA . GLU B 1 63 ? -25.266 -8.305 -0.892 1 90.88 63 GLU B CA 1
ATOM 2615 C C . GLU B 1 63 ? -25.25 -7.473 0.387 1 90.88 63 GLU B C 1
ATOM 2617 O O . GLU B 1 63 ? -26.172 -6.695 0.632 1 90.88 63 GLU B O 1
ATOM 2622 N N . VAL B 1 64 ? -24.234 -7.633 1.085 1 88.12 64 VAL B N 1
ATOM 2623 C CA . VAL B 1 64 ? -24.141 -6.941 2.367 1 88.12 64 VAL B CA 1
ATOM 2624 C C . VAL B 1 64 ? -23.906 -5.449 2.137 1 88.12 64 VAL B C 1
ATOM 2626 O O . VAL B 1 64 ? -24.391 -4.613 2.898 1 88.12 64 VAL B O 1
ATOM 2629 N N . LEU B 1 65 ? -23.219 -5.066 1.08 1 87.25 65 LEU B N 1
ATOM 2630 C CA . LEU B 1 65 ? -22.906 -3.676 0.77 1 87.25 65 LEU B CA 1
ATOM 2631 C C . LEU B 1 65 ? -24.172 -2.896 0.417 1 87.25 65 LEU B C 1
ATOM 2633 O O . LEU B 1 65 ? -24.203 -1.67 0.539 1 87.25 65 LEU B O 1
ATOM 2637 N N . ASN B 1 66 ? -25.188 -3.635 0.038 1 83.56 66 ASN B N 1
ATOM 2638 C CA . ASN B 1 66 ? -26.469 -2.984 -0.276 1 83.56 66 ASN B CA 1
ATOM 2639 C C . ASN B 1 66 ? -27.031 -2.25 0.936 1 83.56 66 ASN B C 1
ATOM 2641 O O . ASN B 1 66 ? -27.797 -1.303 0.788 1 83.56 66 ASN B O 1
ATOM 2645 N N . GLY B 1 67 ? -26.547 -2.553 2.096 1 77.75 67 GLY B N 1
ATOM 2646 C CA . GLY B 1 67 ? -27.047 -1.929 3.312 1 77.75 67 GLY B CA 1
ATOM 2647 C C . GLY B 1 67 ? -26.219 -0.727 3.74 1 77.75 67 GLY B C 1
ATOM 2648 O O . GLY B 1 67 ? -26.562 -0.049 4.711 1 77.75 67 GLY B O 1
ATOM 2649 N N . ILE B 1 68 ? -25.141 -0.497 2.877 1 80.19 68 ILE B N 1
ATOM 2650 C CA . ILE B 1 68 ? -24.25 0.587 3.289 1 80.19 68 ILE B CA 1
ATOM 2651 C C . ILE B 1 68 ? -24.703 1.895 2.641 1 80.19 68 ILE B C 1
ATOM 2653 O O . ILE B 1 68 ? -24.422 2.135 1.461 1 80.19 68 ILE B O 1
ATOM 2657 N N . ASP B 1 69 ? -25.578 2.676 3.262 1 78.38 69 ASP B N 1
ATOM 2658 C CA . ASP B 1 69 ? -26 3.971 2.74 1 78.38 69 ASP B CA 1
ATOM 2659 C C . ASP B 1 69 ? -25.328 5.117 3.49 1 78.38 69 ASP B C 1
ATOM 2661 O O . ASP B 1 69 ? -24.859 6.074 2.875 1 78.38 69 ASP B O 1
ATOM 2665 N N . PHE B 1 70 ? -25.328 4.926 4.758 1 81.31 70 PHE B N 1
ATOM 2666 C CA . PHE B 1 70 ? -24.766 5.949 5.629 1 81.31 70 PHE B CA 1
ATOM 2667 C C . PHE B 1 70 ? -23.594 5.398 6.418 1 81.31 70 PHE B C 1
ATOM 2669 O O . PHE B 1 70 ? -23.656 4.301 6.969 1 81.31 70 PHE B O 1
ATOM 2676 N N . LEU B 1 71 ? -22.484 6.207 6.215 1 78.12 71 LEU B N 1
ATOM 2677 C CA . LEU B 1 71 ? -21.312 5.742 6.945 1 78.12 71 LEU B CA 1
ATOM 2678 C C . LEU B 1 71 ? -21.312 6.289 8.375 1 78.12 71 LEU B C 1
ATOM 2680 O O . LEU B 1 71 ? -21.203 7.5 8.578 1 78.12 71 LEU B O 1
ATOM 2684 N N . HIS B 1 72 ? -21.688 5.5 9.297 1 73.88 72 HIS B N 1
ATOM 2685 C CA . HIS B 1 72 ? -21.578 5.688 10.734 1 73.88 72 HIS B CA 1
ATOM 2686 C C . HIS B 1 72 ? -20.906 4.492 11.398 1 73.88 72 HIS B C 1
ATOM 2688 O O . HIS B 1 72 ? -21.062 3.355 10.945 1 73.88 72 HIS B O 1
ATOM 2694 N N . PRO B 1 73 ? -20 4.824 12.398 1 72.62 73 PRO B N 1
ATOM 2695 C CA . PRO B 1 73 ? -19.312 3.697 13.047 1 72.62 73 PRO B CA 1
ATOM 2696 C C . PRO B 1 73 ? -20.266 2.559 13.406 1 72.62 73 PRO B C 1
ATOM 2698 O O . PRO B 1 73 ? -19.938 1.386 13.234 1 72.62 73 PRO B O 1
ATOM 2701 N N . GLU B 1 74 ? -21.391 2.863 13.953 1 72.69 74 GLU B N 1
ATOM 2702 C CA . GLU B 1 74 ? -22.359 1.84 14.328 1 72.69 74 GLU B CA 1
ATOM 2703 C C . GLU B 1 74 ? -22.828 1.051 13.109 1 72.69 74 GLU B C 1
ATOM 2705 O O . GLU B 1 74 ? -23.031 -0.164 13.188 1 72.69 74 GLU B O 1
ATOM 2710 N N . ASN B 1 75 ? -22.922 1.721 12.062 1 82.69 75 ASN B N 1
ATOM 2711 C CA . ASN B 1 75 ? -23.359 1.051 10.836 1 82.69 75 ASN B CA 1
ATOM 2712 C C . ASN B 1 75 ? -22.281 0.113 10.297 1 82.69 75 ASN B C 1
ATOM 2714 O O . ASN B 1 75 ? -22.594 -0.964 9.789 1 82.69 75 ASN B O 1
ATOM 2718 N N . LEU B 1 76 ? -21.047 0.477 10.547 1 86.56 76 LEU B N 1
ATOM 2719 C CA . LEU B 1 76 ? -19.953 -0.357 10.047 1 86.56 76 LEU B CA 1
ATOM 2720 C C . LEU B 1 76 ? -19.859 -1.654 10.844 1 86.56 76 LEU B C 1
ATOM 2722 O O . LEU B 1 76 ? -19.609 -2.721 10.281 1 86.56 76 LEU B O 1
ATOM 2726 N N . GLY B 1 77 ? -20.031 -1.503 12.141 1 89.69 77 GLY B N 1
ATOM 2727 C CA . GLY B 1 77 ? -20.047 -2.697 12.969 1 89.69 77 GLY B CA 1
ATOM 2728 C C . GLY B 1 77 ? -21.125 -3.686 12.562 1 89.69 77 GLY B C 1
ATOM 2729 O O . GLY B 1 77 ? -20.875 -4.891 12.508 1 89.69 77 GLY B O 1
ATOM 2730 N N . LYS B 1 78 ? -22.281 -3.176 12.227 1 90.25 78 LYS B N 1
ATOM 2731 C CA . LYS B 1 78 ? -23.391 -4.02 11.812 1 90.25 78 LYS B CA 1
ATOM 2732 C C . LYS B 1 78 ? -23.094 -4.711 10.484 1 90.25 78 LYS B C 1
ATOM 2734 O O . LYS B 1 78 ? -23.391 -5.895 10.312 1 90.25 78 LYS B O 1
ATOM 2739 N N . ILE B 1 79 ? -22.516 -3.953 9.633 1 90.75 79 ILE B N 1
ATOM 2740 C CA . ILE B 1 79 ? -22.188 -4.492 8.32 1 90.75 79 ILE B CA 1
ATOM 2741 C C . ILE B 1 79 ? -21.188 -5.629 8.469 1 90.75 79 ILE B C 1
ATOM 2743 O O . ILE B 1 79 ? -21.359 -6.703 7.883 1 90.75 79 ILE B O 1
ATOM 2747 N N . LEU B 1 80 ? -20.188 -5.418 9.273 1 94.31 80 LEU B N 1
ATOM 2748 C CA . LEU B 1 80 ? -19.141 -6.422 9.477 1 94.31 80 LEU B CA 1
ATOM 2749 C C . LEU B 1 80 ? -19.703 -7.652 10.18 1 94.31 80 LEU B C 1
ATOM 2751 O O . LEU B 1 80 ? -19.312 -8.781 9.875 1 94.31 80 LEU B O 1
ATOM 2755 N N . GLN B 1 81 ? -20.625 -7.43 11.055 1 94.62 81 GLN B N 1
ATOM 2756 C CA . GLN B 1 81 ? -21.281 -8.547 11.719 1 94.62 81 GLN B CA 1
ATOM 2757 C C . GLN B 1 81 ? -22.109 -9.367 10.727 1 94.62 81 GLN B C 1
ATOM 2759 O O . GLN B 1 81 ? -22.078 -10.602 10.758 1 94.62 81 GLN B O 1
ATOM 2764 N N . GLU B 1 82 ? -22.797 -8.703 9.891 1 93.94 82 GLU B N 1
ATOM 2765 C CA . GLU B 1 82 ? -23.609 -9.391 8.891 1 93.94 82 GLU B CA 1
ATOM 2766 C C . GLU B 1 82 ? -22.734 -10.211 7.945 1 93.94 82 GLU B C 1
ATOM 2768 O O . GLU B 1 82 ? -23.094 -11.336 7.59 1 93.94 82 GLU B O 1
ATOM 2773 N N . VAL B 1 83 ? -21.641 -9.625 7.547 1 93.88 83 VAL B N 1
ATOM 2774 C CA . VAL B 1 83 ? -20.719 -10.336 6.668 1 93.88 83 VAL B CA 1
ATOM 2775 C C . VAL B 1 83 ? -20.203 -11.594 7.359 1 93.88 83 VAL B C 1
ATOM 2777 O O . VAL B 1 83 ? -20.156 -12.664 6.746 1 93.88 83 VAL B O 1
ATOM 2780 N N . ARG B 1 84 ? -19.844 -11.469 8.594 1 94.25 84 ARG B N 1
ATOM 2781 C CA . ARG B 1 84 ? -19.359 -12.602 9.367 1 94.25 84 ARG B CA 1
ATOM 2782 C C . ARG B 1 84 ? -20.391 -13.711 9.445 1 94.25 84 ARG B C 1
ATOM 2784 O O . ARG B 1 84 ? -20.078 -14.883 9.258 1 94.25 84 ARG B O 1
ATOM 2791 N N . GLU B 1 85 ? -21.578 -13.344 9.664 1 94.62 85 GLU B N 1
ATOM 2792 C CA . GLU B 1 85 ? -22.656 -14.305 9.82 1 94.62 85 GLU B CA 1
ATOM 2793 C C . GLU B 1 85 ? -23 -14.977 8.492 1 94.62 85 GLU B C 1
ATOM 2795 O O . GLU B 1 85 ? -23.109 -16.203 8.414 1 94.62 85 GLU B O 1
ATOM 2800 N N . LYS B 1 86 ? -23.109 -14.172 7.484 1 92.06 86 LYS B N 1
ATOM 2801 C CA . LYS B 1 86 ? -23.484 -14.695 6.176 1 92.06 86 LYS B CA 1
ATOM 2802 C C . LYS B 1 86 ? -22.406 -15.633 5.625 1 92.06 86 LYS B C 1
ATOM 2804 O O . LYS B 1 86 ? -22.719 -16.594 4.922 1 92.06 86 LYS B O 1
ATOM 2809 N N . LEU B 1 87 ? -21.172 -15.367 5.941 1 92.69 87 LEU B N 1
ATOM 2810 C CA . LEU B 1 87 ? -20.094 -16.141 5.348 1 92.69 87 LEU B CA 1
ATOM 2811 C C . LEU B 1 87 ? -19.5 -17.109 6.363 1 92.69 87 LEU B C 1
ATOM 2813 O O . LEU B 1 87 ? -18.484 -17.75 6.09 1 92.69 87 LEU B O 1
ATOM 2817 N N . LYS B 1 88 ? -20.125 -17.188 7.566 1 90.88 88 LYS B N 1
ATOM 2818 C CA . LYS B 1 88 ? -19.719 -18.094 8.633 1 90.88 88 LYS B CA 1
ATOM 2819 C C . LYS B 1 88 ? -18.219 -17.953 8.93 1 90.88 88 LYS B C 1
ATOM 2821 O O . LYS B 1 88 ? -17.5 -18.953 8.953 1 90.88 88 LYS B O 1
ATOM 2826 N N . ALA B 1 89 ? -17.781 -16.766 9.078 1 94.12 89 ALA B N 1
ATOM 2827 C CA . ALA B 1 89 ? -16.375 -16.469 9.336 1 94.12 89 ALA B CA 1
ATOM 2828 C C . ALA B 1 89 ? -16.172 -15.977 10.766 1 94.12 89 ALA B C 1
ATOM 2830 O O . ALA B 1 89 ? -17.125 -15.578 11.438 1 94.12 89 ALA B O 1
ATOM 2831 N N . ASP B 1 90 ? -14.992 -16.031 11.219 1 94.06 90 ASP B N 1
ATOM 2832 C CA . ASP B 1 90 ? -14.656 -15.609 12.57 1 94.06 90 ASP B CA 1
ATOM 2833 C C . ASP B 1 90 ? -14.305 -14.117 12.602 1 94.06 90 ASP B C 1
ATOM 2835 O O . ASP B 1 90 ? -14.422 -13.477 13.641 1 94.06 90 ASP B O 1
ATOM 2839 N N . SER B 1 91 ? -13.875 -13.625 11.508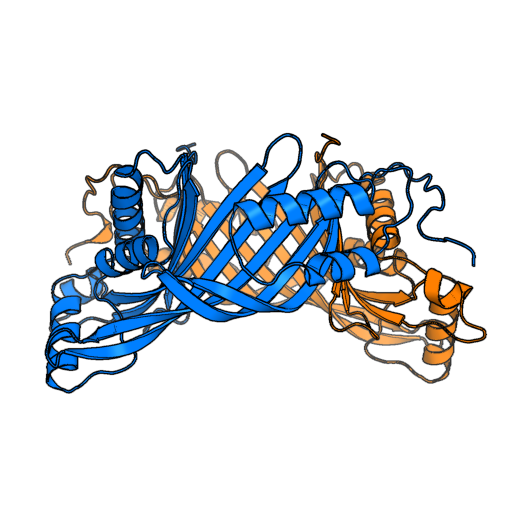 1 95.56 91 SER B N 1
ATOM 2840 C CA . SER B 1 91 ? -13.516 -12.211 11.43 1 95.56 91 SER B CA 1
ATOM 2841 C C . SER B 1 91 ? -13.898 -11.617 10.086 1 95.56 91 SER B C 1
ATOM 2843 O O . SER B 1 91 ? -14.047 -12.344 9.102 1 95.56 91 SER B O 1
ATOM 2845 N N . SER B 1 92 ? -14.102 -10.359 10.094 1 96.62 92 SER B N 1
ATOM 2846 C CA . SER B 1 92 ? -14.391 -9.602 8.891 1 96.62 92 SER B CA 1
ATOM 2847 C C . SER B 1 92 ? -13.602 -8.297 8.852 1 96.62 92 SER B C 1
ATOM 2849 O O . SER B 1 92 ? -13.281 -7.727 9.898 1 96.62 92 SER B O 1
ATOM 2851 N N . HIS B 1 93 ? -13.273 -7.918 7.656 1 96.94 93 HIS B N 1
ATOM 2852 C CA . HIS B 1 93 ? -12.445 -6.738 7.422 1 96.94 93 HIS B CA 1
ATOM 2853 C C . HIS B 1 93 ? -13.039 -5.855 6.332 1 96.94 93 HIS B C 1
ATOM 2855 O O . HIS B 1 93 ? -13.57 -6.359 5.34 1 96.94 93 HIS B O 1
ATOM 2861 N N . ILE B 1 94 ? -12.906 -4.559 6.539 1 96.19 94 ILE B N 1
ATOM 2862 C CA . ILE B 1 94 ? -13.359 -3.641 5.5 1 96.19 94 ILE B CA 1
ATOM 2863 C C . ILE B 1 94 ? -12.422 -2.438 5.426 1 96.19 94 ILE B C 1
ATOM 2865 O O . ILE B 1 94 ? -11.922 -1.97 6.453 1 96.19 94 ILE B O 1
ATOM 2869 N N . LYS B 1 95 ? -12.102 -2.027 4.301 1 97.62 95 LYS B N 1
ATOM 2870 C CA . LYS B 1 95 ? -11.391 -0.785 4.023 1 97.62 95 LYS B CA 1
ATOM 2871 C C . LYS B 1 95 ? -12.164 0.089 3.041 1 97.62 95 LYS B C 1
ATOM 2873 O O . LYS B 1 95 ? -12.531 -0.364 1.955 1 97.62 95 LYS B O 1
ATOM 2878 N N . ILE B 1 96 ? -12.383 1.282 3.428 1 96.56 96 ILE B N 1
ATOM 2879 C CA . ILE B 1 96 ? -13.125 2.23 2.609 1 96.56 96 ILE B CA 1
ATOM 2880 C C . ILE B 1 96 ? -12.281 3.473 2.354 1 96.56 96 ILE B C 1
ATOM 2882 O O . ILE B 1 96 ? -11.742 4.074 3.289 1 96.56 96 ILE B O 1
ATOM 2886 N N . THR B 1 97 ? -12.133 3.832 1.17 1 98.12 97 THR B N 1
ATOM 2887 C CA . THR B 1 97 ? -11.484 5.082 0.783 1 98.12 97 THR B CA 1
ATOM 2888 C C . THR B 1 97 ? -12.414 5.93 -0.075 1 98.12 97 THR B C 1
ATOM 2890 O O . THR B 1 97 ? -13.117 5.406 -0.939 1 98.12 97 THR B O 1
ATOM 2893 N N . PHE B 1 98 ? -12.344 7.211 0.129 1 97.31 98 PHE B N 1
ATOM 2894 C CA . PHE B 1 98 ? -13.25 8.055 -0.643 1 97.31 98 PHE B CA 1
ATOM 2895 C C . PHE B 1 98 ? -12.781 9.508 -0.629 1 97.31 98 PHE B C 1
ATOM 2897 O O . PHE B 1 98 ? -12.164 9.953 0.339 1 97.31 98 PHE B O 1
ATOM 2904 N N . PRO B 1 99 ? -13.086 10.172 -1.761 1 97.75 99 PRO B N 1
ATOM 2905 C CA . PRO B 1 99 ? -12.875 11.617 -1.722 1 97.75 99 PRO B CA 1
ATOM 2906 C C . PRO B 1 99 ? -13.828 12.328 -0.763 1 97.75 99 PRO B C 1
ATOM 2908 O O . PRO B 1 99 ? -14.992 11.93 -0.633 1 97.75 99 PRO B O 1
ATOM 2911 N N . TYR B 1 100 ? -13.359 13.234 -0.088 1 97 100 TYR B N 1
ATOM 2912 C CA . TYR B 1 100 ? -14.102 14.062 0.864 1 97 100 TYR B CA 1
ATOM 2913 C C . TYR B 1 100 ? -13.781 15.539 0.666 1 97 100 TYR B C 1
ATOM 2915 O O . TYR B 1 100 ? -12.609 15.922 0.577 1 97 100 TYR B O 1
ATOM 2923 N N . PHE B 1 101 ? -14.859 16.328 0.544 1 96.75 101 PHE B N 1
ATOM 2924 C CA . PHE B 1 101 ? -14.656 17.734 0.259 1 96.75 101 PHE B CA 1
ATOM 2925 C C . PHE B 1 101 ? -14.867 18.578 1.513 1 96.75 101 PHE B C 1
ATOM 2927 O O . PHE B 1 101 ? -15.875 18.438 2.205 1 96.75 101 PHE B O 1
ATOM 2934 N N . ILE B 1 102 ? -13.938 19.406 1.816 1 95.94 102 ILE B N 1
ATOM 2935 C CA . ILE B 1 102 ? -14.023 20.375 2.898 1 95.94 102 ILE B CA 1
ATOM 2936 C C . ILE B 1 102 ? -14.008 21.781 2.322 1 95.94 102 ILE B C 1
ATOM 2938 O O . ILE B 1 102 ? -13.086 22.156 1.585 1 95.94 102 ILE B O 1
ATOM 2942 N N . PHE B 1 103 ? -14.977 22.594 2.619 1 94.19 103 PHE B N 1
ATOM 2943 C CA . PHE B 1 103 ? -15.016 23.969 2.156 1 94.19 103 PHE B CA 1
ATOM 2944 C C . PHE B 1 103 ? -14.203 24.875 3.07 1 94.19 103 PHE B C 1
ATOM 2946 O O . PHE B 1 103 ? -14.422 24.906 4.281 1 94.19 103 PHE B O 1
ATOM 2953 N N . LYS B 1 104 ? -13.273 25.578 2.461 1 93.62 104 LYS B N 1
ATOM 2954 C CA . LYS B 1 104 ? -12.375 26.453 3.201 1 93.62 104 LYS B CA 1
ATOM 2955 C C . LYS B 1 104 ? -12.43 27.875 2.654 1 93.62 104 LYS B C 1
ATOM 2957 O O . LYS B 1 104 ? -12.5 28.078 1.44 1 93.62 104 LYS B O 1
ATOM 2962 N N . LYS B 1 105 ? -12.328 28.766 3.578 1 95.75 105 LYS B N 1
ATOM 2963 C CA . LYS B 1 105 ? -12.242 30.172 3.178 1 95.75 105 LYS B CA 1
ATOM 2964 C C . LYS B 1 105 ? -10.789 30.625 3.033 1 95.75 105 LYS B C 1
ATOM 2966 O O . LYS B 1 105 ? -9.945 30.266 3.855 1 95.75 105 LYS B O 1
ATOM 2971 N N . THR B 1 106 ? -10.586 31.391 1.948 1 95.88 106 THR B N 1
ATOM 2972 C CA . THR B 1 106 ? -9.242 31.922 1.752 1 95.88 106 THR B CA 1
ATOM 2973 C C . THR B 1 106 ? -8.898 32.938 2.85 1 95.88 106 THR B C 1
ATOM 2975 O O . THR B 1 106 ? -9.789 33.531 3.441 1 95.88 106 THR B O 1
ATOM 2978 N N . PRO B 1 107 ? -7.648 33.094 3.121 1 95.75 107 PRO B N 1
ATOM 2979 C CA . PRO B 1 107 ? -7.242 33.812 4.32 1 95.75 107 PRO B CA 1
ATOM 2980 C C . PRO B 1 107 ? -7.504 35.312 4.211 1 95.75 107 PRO B C 1
ATOM 2982 O O . PRO B 1 107 ? -7.789 35.969 5.215 1 95.75 107 PRO B O 1
ATOM 2985 N N . VAL B 1 108 ? -7.441 35.906 2.971 1 97.5 108 VAL B N 1
ATOM 2986 C CA . VAL B 1 108 ? -7.582 37.344 2.828 1 97.5 108 VAL B CA 1
ATOM 2987 C C . VAL B 1 108 ? -8.93 37.688 2.18 1 97.5 108 VAL B C 1
ATOM 2989 O O . VAL B 1 108 ? -9.758 38.375 2.775 1 97.5 108 VAL B O 1
ATOM 2992 N N . SER B 1 109 ? -9.18 37.125 1.019 1 97.12 109 SER B N 1
ATOM 2993 C CA . SER B 1 109 ? -10.375 37.469 0.248 1 97.12 109 SER B CA 1
ATOM 2994 C C . SER B 1 109 ? -11.609 36.781 0.832 1 97.12 109 SER B C 1
ATOM 2996 O O . SER B 1 109 ? -12.742 37.125 0.49 1 97.12 109 SER B O 1
ATOM 2998 N N . GLN B 1 110 ? -11.453 35.75 1.68 1 97.19 110 GLN B N 1
ATOM 2999 C CA . GLN B 1 110 ? -12.508 35.062 2.404 1 97.19 110 GLN B CA 1
ATOM 3000 C C . GLN B 1 110 ? -13.492 34.406 1.443 1 97.19 110 GLN B C 1
ATOM 3002 O O . GLN B 1 110 ? -14.703 34.406 1.685 1 97.19 110 GLN B O 1
ATOM 3007 N N . ILE B 1 111 ? -13 33.906 0.37 1 95.62 111 ILE B N 1
ATOM 3008 C CA . ILE B 1 111 ? -13.82 33.188 -0.588 1 95.62 111 ILE B CA 1
ATOM 3009 C C . ILE B 1 111 ? -13.789 31.688 -0.249 1 95.62 111 ILE B C 1
ATOM 3011 O O . ILE B 1 111 ? -12.719 31.109 -0.063 1 95.62 111 ILE B O 1
ATOM 3015 N N . ALA B 1 112 ? -14.992 31.125 -0.106 1 95.19 112 ALA B N 1
ATOM 3016 C CA . ALA B 1 112 ? -15.102 29.703 0.22 1 95.19 112 ALA B CA 1
ATOM 3017 C C . ALA B 1 112 ? -14.984 28.844 -1.034 1 95.19 112 ALA B C 1
ATOM 3019 O O . ALA B 1 112 ? -15.594 29.141 -2.062 1 95.19 112 ALA B O 1
ATOM 3020 N N . SER B 1 113 ? -14.156 27.844 -0.99 1 95.31 113 SER B N 1
ATOM 3021 C CA . SER B 1 113 ? -14.023 26.875 -2.076 1 95.31 113 SER B CA 1
ATOM 3022 C C . SER B 1 113 ? -13.766 25.469 -1.541 1 95.31 113 SER B C 1
ATOM 3024 O O . SER B 1 113 ? -13.258 25.312 -0.429 1 95.31 113 SER B O 1
ATOM 3026 N N . PRO B 1 114 ? -14.18 24.453 -2.283 1 95.56 114 PRO B N 1
ATOM 3027 C CA . PRO B 1 114 ? -13.977 23.078 -1.82 1 95.56 114 PRO B CA 1
ATOM 3028 C C . PRO B 1 114 ? -12.547 22.594 -2.023 1 95.56 114 PRO B C 1
ATOM 3030 O O . PRO B 1 114 ? -11.938 22.859 -3.064 1 95.56 114 PRO B O 1
ATOM 3033 N N . ASN B 1 115 ? -12.039 21.984 -1.003 1 95.94 115 ASN B N 1
ATOM 3034 C CA . ASN B 1 115 ? -10.781 21.25 -1.083 1 95.94 115 ASN B CA 1
ATOM 3035 C C . ASN B 1 115 ? -11 19.75 -0.897 1 95.94 115 ASN B C 1
ATOM 3037 O O . ASN B 1 115 ? -11.594 19.328 0.093 1 95.94 115 ASN B O 1
ATOM 3041 N N . MET B 1 116 ? -10.508 19.047 -1.862 1 96.69 116 MET B N 1
ATOM 3042 C CA . MET B 1 116 ? -10.711 17.609 -1.807 1 96.69 116 MET B CA 1
ATOM 3043 C C . MET B 1 116 ? -9.594 16.938 -1.018 1 96.69 116 MET B C 1
ATOM 3045 O O . MET B 1 116 ? -8.422 17.25 -1.204 1 96.69 116 MET B O 1
ATOM 3049 N N . ILE B 1 117 ? -9.938 16.062 -0.136 1 97.94 117 ILE B N 1
ATOM 3050 C CA . ILE B 1 117 ? -8.992 15.18 0.533 1 97.94 117 ILE B CA 1
ATOM 3051 C C . ILE B 1 117 ? -9.445 13.727 0.381 1 97.94 117 ILE B C 1
ATOM 3053 O O . ILE B 1 117 ? -10.562 13.469 -0.066 1 97.94 117 ILE B O 1
ATOM 3057 N N . GLU B 1 118 ? -8.547 12.867 0.667 1 98.5 118 GLU B N 1
ATOM 3058 C CA . GLU B 1 118 ? -8.906 11.453 0.695 1 98.5 118 GLU B CA 1
ATOM 3059 C C . GLU B 1 118 ? -9.094 10.961 2.127 1 98.5 118 GLU B C 1
ATOM 3061 O O . GLU B 1 118 ? -8.281 11.258 3.006 1 98.5 118 GLU B O 1
ATOM 3066 N N . CYS B 1 119 ? -10.125 10.242 2.344 1 97.94 119 CYS B N 1
ATOM 3067 C CA . CYS B 1 119 ? -10.398 9.648 3.646 1 97.94 119 CYS B CA 1
ATOM 3068 C C . CYS B 1 119 ? -10.328 8.125 3.578 1 97.94 119 CYS B C 1
ATOM 3070 O O . CYS B 1 119 ? -10.57 7.539 2.523 1 97.94 119 CYS B O 1
ATOM 3072 N N . VAL B 1 120 ? -9.945 7.605 4.668 1 97.88 120 VAL B N 1
ATOM 3073 C CA . VAL B 1 120 ? -9.82 6.156 4.773 1 97.88 120 VAL B CA 1
ATOM 3074 C C . VAL B 1 120 ? -10.492 5.672 6.059 1 97.88 120 VAL B C 1
ATOM 3076 O O . VAL B 1 120 ? -10.352 6.297 7.113 1 97.88 120 VAL B O 1
ATOM 3079 N N . ILE B 1 121 ? -11.219 4.625 5.984 1 96.12 121 ILE B N 1
ATOM 3080 C CA . ILE B 1 121 ? -11.727 3.889 7.133 1 96.12 121 ILE B CA 1
ATOM 3081 C C . ILE B 1 121 ? -11.359 2.414 7.012 1 96.12 121 ILE B C 1
ATOM 3083 O O . ILE B 1 121 ? -11.648 1.775 5.996 1 96.12 121 ILE B O 1
ATOM 3087 N N . GLU B 1 122 ? -10.695 1.978 7.945 1 96.81 122 GLU B N 1
ATOM 3088 C CA . GLU B 1 122 ? -10.398 0.553 8.047 1 96.81 122 GLU B CA 1
ATOM 3089 C C . GLU B 1 122 ? -10.992 -0.044 9.32 1 96.81 122 GLU B C 1
ATOM 3091 O O . GLU B 1 122 ? -10.797 0.496 10.414 1 96.81 122 GLU B O 1
ATOM 3096 N N . ALA B 1 123 ? -11.656 -1.126 9.188 1 95.44 123 ALA B N 1
ATOM 3097 C CA . ALA B 1 123 ? -12.273 -1.745 10.352 1 95.44 123 ALA B CA 1
ATOM 3098 C C . ALA B 1 123 ? -12.172 -3.266 10.289 1 95.44 123 ALA B C 1
ATOM 3100 O O . ALA B 1 123 ? -12.109 -3.846 9.203 1 95.44 123 ALA B O 1
ATOM 3101 N N . GLU B 1 124 ? -12.07 -3.801 11.367 1 95.62 124 GLU B N 1
ATOM 3102 C CA . GLU B 1 124 ? -12.055 -5.25 11.539 1 95.62 124 GLU B CA 1
ATOM 3103 C C . GLU B 1 124 ? -12.922 -5.676 12.719 1 95.62 124 GLU B C 1
ATOM 3105 O O . GLU B 1 124 ? -12.906 -5.035 13.773 1 95.62 124 GLU B O 1
ATOM 3110 N N . LEU B 1 125 ? -13.719 -6.668 12.508 1 95.38 125 LEU B N 1
ATOM 3111 C CA . LEU B 1 125 ? -14.531 -7.234 13.57 1 95.38 125 LEU B CA 1
ATOM 3112 C C . LEU B 1 125 ? -14.164 -8.688 13.828 1 95.38 125 LEU B C 1
ATOM 3114 O O . LEU B 1 125 ? -14.258 -9.523 12.922 1 95.38 125 LEU B O 1
ATOM 3118 N N . SER B 1 126 ? -13.656 -8.977 14.984 1 93.44 126 SER B N 1
ATOM 3119 C CA . SER B 1 126 ? -13.5 -10.32 15.516 1 93.44 126 SER B CA 1
ATOM 3120 C C . SER B 1 126 ? -14.203 -10.477 16.859 1 93.44 126 SER B C 1
ATOM 3122 O O . SER B 1 126 ? -15.438 -10.531 16.922 1 93.44 126 SER B O 1
ATOM 3124 N N . LYS B 1 127 ? -13.414 -10.422 17.969 1 91.25 127 LYS B N 1
ATOM 3125 C CA . LYS B 1 127 ? -14.062 -10.352 19.281 1 91.25 127 LYS B CA 1
ATOM 3126 C C . LYS B 1 127 ? -14.586 -8.945 19.562 1 91.25 127 LYS B C 1
ATOM 3128 O O . LYS B 1 127 ? -15.688 -8.781 20.094 1 91.25 127 LYS B O 1
ATOM 3133 N N . LYS B 1 128 ? -13.82 -7.996 19.125 1 93.12 128 LYS B N 1
ATOM 3134 C CA . LYS B 1 128 ? -14.188 -6.59 19.266 1 93.12 128 LYS B CA 1
ATOM 3135 C C . LYS B 1 128 ? -13.992 -5.852 17.938 1 93.12 128 LYS B C 1
ATOM 3137 O O . LYS B 1 128 ? -13.32 -6.352 17.031 1 93.12 128 LYS B O 1
ATOM 3142 N N . LEU B 1 129 ? -14.664 -4.746 17.844 1 93.25 129 LEU B N 1
ATOM 3143 C CA . LEU B 1 129 ? -14.523 -3.904 16.672 1 93.25 129 LEU B CA 1
ATOM 3144 C C . LEU B 1 129 ? -13.281 -3.018 16.766 1 93.25 129 LEU B C 1
ATOM 3146 O O . LEU B 1 129 ? -13.094 -2.33 17.781 1 93.25 129 LEU B O 1
ATOM 3150 N N . TYR B 1 130 ? -12.461 -3.164 15.852 1 93.5 130 TYR B N 1
ATOM 3151 C CA . TYR B 1 130 ? -11.312 -2.287 15.688 1 93.5 130 TYR B CA 1
ATOM 3152 C C . TYR B 1 130 ? -11.477 -1.393 14.469 1 93.5 130 TYR B C 1
ATOM 3154 O O . TYR B 1 130 ? -11.875 -1.859 13.398 1 93.5 130 TYR B O 1
ATOM 3162 N N . MET B 1 131 ? -11.172 -0.108 14.688 1 94.56 131 MET B N 1
ATOM 3163 C CA . MET B 1 131 ? -11.375 0.817 13.578 1 94.56 131 MET B CA 1
ATOM 3164 C C . MET B 1 131 ? -10.258 1.858 13.531 1 94.56 131 MET B C 1
ATOM 3166 O O . MET B 1 131 ? -9.844 2.379 14.562 1 94.56 131 MET B O 1
ATOM 3170 N N . ILE B 1 132 ? -9.773 2.105 12.375 1 96.75 132 ILE B N 1
ATOM 3171 C CA . ILE B 1 132 ? -8.828 3.174 12.07 1 96.75 132 ILE B CA 1
ATOM 3172 C C . ILE B 1 132 ? -9.453 4.141 11.07 1 96.75 132 ILE B C 1
ATOM 3174 O O . ILE B 1 132 ? -10.078 3.717 10.094 1 96.75 132 ILE B O 1
ATOM 3178 N N . ILE B 1 133 ? -9.336 5.367 11.336 1 96.44 133 ILE B N 1
ATOM 3179 C CA . ILE B 1 133 ? -9.719 6.359 10.336 1 96.44 133 ILE B CA 1
ATOM 3180 C C . ILE B 1 133 ? -8.484 7.152 9.898 1 96.44 133 ILE B C 1
ATOM 3182 O O . ILE B 1 133 ? -7.535 7.312 10.672 1 96.44 133 ILE B O 1
ATOM 3186 N N . GLY B 1 134 ? -8.523 7.566 8.711 1 97.88 134 GLY B N 1
ATOM 3187 C CA . GLY B 1 134 ? -7.363 8.273 8.195 1 97.88 134 GLY B CA 1
ATOM 3188 C C . GLY B 1 134 ? -7.711 9.32 7.152 1 97.88 134 GLY B C 1
ATOM 3189 O O . GLY B 1 134 ? -8.805 9.297 6.586 1 97.88 134 GLY B O 1
ATOM 3190 N N . VAL B 1 135 ? -6.777 10.234 6.988 1 98.69 135 VAL B N 1
ATOM 3191 C CA . VAL B 1 135 ? -6.914 11.266 5.965 1 98.69 135 VAL B CA 1
ATOM 3192 C C . VAL B 1 135 ? -5.586 11.445 5.234 1 98.69 135 VAL B C 1
ATOM 3194 O O . VAL B 1 135 ? -4.516 11.258 5.82 1 98.69 135 VAL B O 1
ATOM 3197 N N . LYS B 1 136 ? -5.672 11.719 3.996 1 98.81 136 LYS B N 1
ATOM 3198 C CA . LYS B 1 136 ? -4.57 12.219 3.178 1 98.81 136 LYS B CA 1
ATOM 3199 C C . LYS B 1 136 ? -4.812 13.664 2.748 1 98.81 136 LYS B C 1
ATOM 3201 O O . LYS B 1 136 ? -5.688 13.93 1.925 1 98.81 136 LYS B O 1
ATOM 3206 N N . VAL B 1 137 ? -3.98 14.516 3.256 1 98.62 137 VAL B N 1
ATOM 3207 C CA . VAL B 1 137 ? -4.227 15.945 3.121 1 98.62 137 VAL B CA 1
ATOM 3208 C C . VAL B 1 137 ? -3.092 16.594 2.328 1 98.62 137 VAL B C 1
ATOM 3210 O O . VAL B 1 137 ? -1.931 16.531 2.738 1 98.62 137 VAL B O 1
ATOM 3213 N N . PRO B 1 138 ? -3.414 17.188 1.191 1 98.31 138 PRO B N 1
ATOM 3214 C CA . PRO B 1 138 ? -2.375 17.984 0.535 1 98.31 138 PRO B CA 1
ATOM 3215 C C . PRO B 1 138 ? -1.966 19.203 1.35 1 98.31 138 PRO B C 1
ATOM 3217 O O . PRO B 1 138 ? -2.824 19.906 1.882 1 98.31 138 PRO B O 1
ATOM 3220 N N . ILE B 1 139 ? -0.663 19.391 1.452 1 98.25 139 ILE B N 1
ATOM 3221 C CA . ILE B 1 139 ? -0.133 20.531 2.197 1 98.25 139 ILE B CA 1
ATOM 3222 C C . ILE B 1 139 ? 1.034 21.156 1.432 1 98.25 139 ILE B C 1
ATOM 3224 O O . ILE B 1 139 ? 1.431 20.641 0.378 1 98.25 139 ILE B O 1
ATOM 3228 N N . HIS B 1 140 ? 1.415 22.266 1.94 1 97.81 140 HIS B N 1
ATOM 3229 C CA . HIS B 1 140 ? 2.516 23.031 1.355 1 97.81 140 HIS B CA 1
ATOM 3230 C C . HIS B 1 140 ? 3.705 23.094 2.307 1 97.81 140 HIS B C 1
ATOM 3232 O O . HIS B 1 140 ? 3.541 23.391 3.492 1 97.81 140 HIS B O 1
ATOM 3238 N N . THR B 1 141 ? 4.898 22.75 1.821 1 97.56 141 THR B N 1
ATOM 3239 C CA . THR B 1 141 ? 6.102 22.859 2.639 1 97.56 141 THR B CA 1
ATOM 3240 C C . THR B 1 141 ? 7.156 23.703 1.929 1 97.56 141 THR B C 1
ATOM 3242 O O . THR B 1 141 ? 7.277 23.656 0.703 1 97.56 141 THR B O 1
ATOM 3245 N N . LEU B 1 142 ? 7.82 24.484 2.701 1 97.75 142 LEU B N 1
ATOM 3246 C CA . LEU B 1 142 ? 8.969 25.266 2.252 1 97.75 142 LEU B CA 1
ATOM 3247 C C . LEU B 1 142 ? 10.227 24.875 3.025 1 97.75 142 LEU B C 1
ATOM 3249 O O . LEU B 1 142 ? 10.203 24.797 4.254 1 97.75 142 LEU B O 1
ATOM 3253 N N . CYS B 1 143 ? 11.305 24.609 2.346 1 95.12 143 CYS B N 1
ATOM 3254 C CA . CYS B 1 143 ? 12.5 24.016 2.922 1 95.12 143 CYS B CA 1
ATOM 3255 C C . CYS B 1 143 ? 13.281 25.031 3.744 1 95.12 143 CYS B C 1
ATOM 3257 O O . CYS B 1 143 ? 13.75 26.031 3.209 1 95.12 143 CYS B O 1
ATOM 3259 N N . PRO B 1 144 ? 13.562 24.703 5.023 1 94.81 144 PRO B N 1
ATOM 3260 C CA . PRO B 1 144 ? 14.344 25.609 5.867 1 94.81 144 PRO B CA 1
ATOM 3261 C C . PRO B 1 144 ? 15.789 25.781 5.383 1 94.81 144 PRO B C 1
ATOM 3263 O O . PRO B 1 144 ? 16.328 26.875 5.434 1 94.81 144 PRO B O 1
ATOM 3266 N N . CYS B 1 145 ? 16.375 24.734 4.949 1 91.62 145 CYS B N 1
ATOM 3267 C CA . CYS B 1 145 ? 17.75 24.766 4.492 1 91.62 145 CYS B CA 1
ATOM 3268 C C . CYS B 1 145 ? 17.906 25.672 3.27 1 91.62 145 CYS B C 1
ATOM 3270 O O . CYS B 1 145 ? 18.812 26.484 3.207 1 91.62 145 CYS B O 1
ATOM 3272 N N . SER B 1 146 ? 17.016 25.469 2.324 1 91 146 SER B N 1
ATOM 3273 C CA . SER B 1 146 ? 17.031 26.297 1.125 1 91 146 SER B CA 1
ATOM 3274 C C . SER B 1 146 ? 16.875 27.781 1.474 1 91 146 SER B C 1
ATOM 3276 O O . SER B 1 146 ? 17.578 28.625 0.918 1 91 146 SER B O 1
ATOM 3278 N N . LYS B 1 147 ? 15.977 28.078 2.344 1 92.88 147 LYS B N 1
ATOM 3279 C CA . LYS B 1 147 ? 15.758 29.453 2.764 1 92.88 147 LYS B CA 1
ATOM 3280 C C . LYS B 1 147 ? 17.016 30.047 3.383 1 92.88 147 LYS B C 1
ATOM 3282 O O . LYS B 1 147 ? 17.344 31.203 3.141 1 92.88 147 LYS B O 1
ATOM 3287 N N . GLU B 1 148 ? 17.688 29.25 4.148 1 90.62 148 GLU B N 1
ATOM 3288 C CA . GLU B 1 148 ? 18.875 29.703 4.875 1 90.62 148 GLU B CA 1
ATOM 3289 C C . GLU B 1 148 ? 20.047 29.953 3.926 1 90.62 148 GLU B C 1
ATOM 3291 O O . GLU B 1 148 ? 20.797 30.906 4.105 1 90.62 148 GLU B O 1
ATOM 3296 N N . ILE B 1 149 ? 20.141 29.234 2.91 1 89.69 149 ILE B N 1
ATOM 3297 C CA . ILE B 1 149 ? 21.359 29.281 2.105 1 89.69 149 ILE B CA 1
ATOM 3298 C C . ILE B 1 149 ? 21.156 30.188 0.899 1 89.69 149 ILE B C 1
ATOM 3300 O O . ILE B 1 149 ? 22.109 30.609 0.257 1 89.69 149 ILE B O 1
ATOM 3304 N N . SER B 1 150 ? 19.922 30.453 0.578 1 90.38 150 SER B N 1
ATOM 3305 C CA . SER B 1 150 ? 19.641 31.266 -0.602 1 90.38 150 SER B CA 1
ATOM 3306 C C . SER B 1 150 ? 19.656 32.75 -0.272 1 90.38 150 SER B C 1
ATOM 3308 O O . SER B 1 150 ? 19.219 33.156 0.804 1 90.38 150 SER B O 1
ATOM 3310 N N . GLU B 1 151 ? 20.078 33.531 -1.222 1 92.94 151 GLU B N 1
ATOM 3311 C CA . GLU B 1 151 ? 20.031 35 -1.06 1 92.94 151 GLU B CA 1
ATOM 3312 C C . GLU B 1 151 ? 18.594 35.5 -1.104 1 92.94 151 GLU B C 1
ATOM 3314 O O . GLU B 1 151 ? 18.25 36.438 -0.396 1 92.94 151 GLU B O 1
ATOM 3319 N N . TYR B 1 152 ? 17.844 34.844 -1.933 1 91.75 152 TYR B N 1
ATOM 3320 C CA . TYR B 1 152 ? 16.422 35.125 -2.037 1 91.75 152 TYR B CA 1
ATOM 3321 C C . TYR B 1 152 ? 15.617 33.906 -2.398 1 91.75 152 TYR B C 1
ATOM 3323 O O . TYR B 1 152 ? 16.141 32.969 -3.033 1 91.75 152 TYR B O 1
ATOM 3331 N N . GLY B 1 153 ? 14.461 33.938 -1.86 1 90.88 153 GLY B N 1
ATOM 3332 C CA . GLY B 1 153 ? 13.57 32.812 -2.178 1 90.88 153 GLY B CA 1
ATOM 3333 C C . GLY B 1 153 ? 13.93 31.531 -1.453 1 90.88 153 GLY B C 1
ATOM 3334 O O . GLY B 1 153 ? 14.781 31.531 -0.562 1 90.88 153 GLY B O 1
ATOM 3335 N N . ALA B 1 154 ? 13.211 30.484 -1.648 1 94.25 154 ALA B N 1
ATOM 3336 C CA . ALA B 1 154 ? 13.391 29.109 -1.177 1 94.25 154 ALA B CA 1
ATOM 3337 C C . ALA B 1 154 ? 12.523 28.141 -1.964 1 94.25 154 ALA B C 1
ATOM 3339 O O . ALA B 1 154 ? 11.422 28.484 -2.396 1 94.25 154 ALA B O 1
ATOM 3340 N N . HIS B 1 155 ? 13.094 26.938 -2.24 1 93.94 155 HIS B N 1
ATOM 3341 C CA . HIS B 1 155 ? 12.227 26.016 -2.955 1 93.94 155 HIS B CA 1
ATOM 3342 C C . HIS B 1 155 ? 11.094 25.516 -2.061 1 93.94 155 HIS B C 1
ATOM 3344 O O . HIS B 1 155 ? 11.281 25.344 -0.854 1 93.94 155 HIS B O 1
ATOM 3350 N N . ASN B 1 156 ? 9.992 25.359 -2.562 1 94.5 156 ASN B N 1
ATOM 3351 C CA . ASN B 1 156 ? 8.766 24.891 -1.934 1 94.5 156 ASN B CA 1
ATOM 3352 C C . ASN B 1 156 ? 8.023 23.906 -2.832 1 94.5 156 ASN B C 1
ATOM 3354 O O . ASN B 1 156 ? 8.312 23.797 -4.023 1 94.5 156 ASN B O 1
ATOM 3358 N N . GLN B 1 157 ? 7.242 23.094 -2.234 1 95.75 157 GLN B N 1
ATOM 3359 C CA . GLN B 1 157 ? 6.555 22.062 -3.004 1 95.75 157 GLN B CA 1
ATOM 3360 C C . GLN B 1 157 ? 5.289 21.594 -2.291 1 95.75 157 GLN B C 1
ATOM 3362 O O . GLN B 1 157 ? 5.098 21.891 -1.106 1 95.75 157 GLN B O 1
ATOM 3367 N N . ARG B 1 158 ? 4.516 20.875 -3.074 1 96.88 158 ARG B N 1
ATOM 3368 C CA . ARG B 1 158 ? 3.371 20.156 -2.521 1 96.88 158 ARG B CA 1
ATOM 3369 C C . ARG B 1 158 ? 3.82 18.922 -1.737 1 96.88 158 ARG B C 1
ATOM 3371 O O . ARG B 1 158 ? 4.848 18.328 -2.053 1 96.88 158 ARG B O 1
ATOM 3378 N N . ALA B 1 159 ? 3.139 18.656 -0.716 1 98.19 159 ALA B N 1
ATOM 3379 C CA . ALA B 1 159 ? 3.314 17.453 0.078 1 98.19 159 ALA B CA 1
ATOM 3380 C C . ALA B 1 159 ? 1.968 16.844 0.451 1 98.19 159 ALA B C 1
ATOM 3382 O O . ALA B 1 159 ? 0.92 17.453 0.244 1 98.19 159 ALA B O 1
ATOM 3383 N N . ILE B 1 160 ? 2.01 15.586 0.867 1 98.69 160 ILE B N 1
ATOM 3384 C CA . ILE B 1 160 ? 0.824 14.914 1.389 1 98.69 160 ILE B CA 1
ATOM 3385 C C . ILE B 1 160 ? 1.076 14.461 2.826 1 98.69 160 ILE B C 1
ATOM 3387 O O . ILE B 1 160 ? 2.068 13.789 3.105 1 98.69 160 ILE B O 1
ATOM 3391 N N . ALA B 1 161 ? 0.223 14.875 3.703 1 98.81 161 ALA B N 1
ATOM 3392 C CA . ALA B 1 161 ? 0.226 14.375 5.074 1 98.81 161 ALA B CA 1
ATOM 3393 C C . ALA B 1 161 ? -0.815 13.273 5.258 1 98.81 161 ALA B C 1
ATOM 3395 O O . ALA B 1 161 ? -2.012 13.5 5.074 1 98.81 161 ALA B O 1
ATOM 3396 N N . GLU B 1 162 ? -0.364 12.164 5.57 1 98.88 162 GLU B N 1
ATOM 3397 C CA . GLU B 1 162 ? -1.248 11.055 5.902 1 98.88 162 GLU B CA 1
ATOM 3398 C C . GLU B 1 162 ? -1.328 10.844 7.414 1 98.88 162 GLU B C 1
ATOM 3400 O O . GLU B 1 162 ? -0.305 10.656 8.07 1 98.88 162 GLU B O 1
ATOM 3405 N N . ILE B 1 163 ? -2.512 10.867 7.914 1 98.81 163 ILE B N 1
ATOM 3406 C CA . ILE B 1 163 ? -2.75 10.672 9.336 1 98.81 163 ILE B CA 1
ATOM 3407 C C . ILE B 1 163 ? -3.74 9.531 9.547 1 98.81 163 ILE B C 1
ATOM 3409 O O . ILE B 1 163 ? -4.863 9.57 9.031 1 98.81 163 ILE B O 1
ATOM 3413 N N . TYR B 1 164 ? -3.344 8.562 10.25 1 98.69 164 TYR B N 1
ATOM 3414 C CA . TYR B 1 164 ? -4.203 7.461 10.656 1 98.69 164 TYR B CA 1
ATOM 3415 C C . TYR B 1 164 ? -4.293 7.375 12.18 1 98.69 164 TYR B C 1
ATOM 3417 O O . TYR B 1 164 ? -3.277 7.461 12.875 1 98.69 164 TYR B O 1
ATOM 3425 N N . ILE B 1 165 ? -5.52 7.141 12.688 1 98.31 165 ILE B N 1
ATOM 3426 C CA . ILE B 1 165 ? -5.645 7.105 14.141 1 98.31 165 ILE B CA 1
ATOM 3427 C C . ILE B 1 165 ? -6.629 6.012 14.547 1 98.31 165 ILE B C 1
ATOM 3429 O O . ILE B 1 165 ? -7.508 5.637 13.766 1 98.31 165 ILE B O 1
ATOM 3433 N N . LYS B 1 166 ? -6.402 5.492 15.672 1 96.94 166 LYS B N 1
ATOM 3434 C CA . LYS B 1 166 ? -7.398 4.777 16.469 1 96.94 166 LYS B CA 1
ATOM 3435 C C . LYS B 1 166 ? -7.859 5.617 17.656 1 96.94 166 LYS B C 1
ATOM 3437 O O . LYS B 1 166 ? -7.035 6.16 18.391 1 96.94 166 LYS B O 1
ATOM 3442 N N . SER B 1 167 ? -9.117 5.719 17.766 1 93.69 167 SER B N 1
ATOM 3443 C CA . SER B 1 167 ? -9.625 6.559 18.844 1 93.69 167 SER B CA 1
ATOM 3444 C C . SER B 1 167 ? -10.805 5.895 19.562 1 93.69 167 SER B C 1
ATOM 3446 O O . SER B 1 167 ? -11.562 5.148 18.938 1 93.69 167 SER B O 1
ATOM 3448 N N . LYS B 1 168 ? -10.938 6.188 20.844 1 89.06 168 LYS B N 1
ATOM 3449 C CA . LYS B 1 168 ? -12.039 5.676 21.656 1 89.06 168 LYS B CA 1
ATOM 3450 C C . LYS B 1 168 ? -13.32 6.457 21.391 1 89.06 168 LYS B C 1
ATOM 3452 O O . LYS B 1 168 ? -14.422 5.938 21.578 1 89.06 168 LYS B O 1
ATOM 3457 N N . LYS B 1 169 ? -13.164 7.668 21 1 86.69 169 LYS B N 1
ATOM 3458 C CA . LYS B 1 169 ? -14.312 8.516 20.688 1 86.69 169 LYS B CA 1
ATOM 3459 C C . LYS B 1 169 ? -14.258 9.008 19.234 1 86.69 169 LYS B C 1
ATOM 3461 O O . LYS B 1 169 ? -13.273 8.758 18.531 1 86.69 169 LYS B O 1
ATOM 3466 N N . LEU B 1 170 ? -15.328 9.648 18.922 1 86.06 170 LEU B N 1
ATOM 3467 C CA . LEU B 1 170 ? -15.445 10.141 17.562 1 86.06 170 LEU B CA 1
ATOM 3468 C C . LEU B 1 170 ? -14.5 11.305 17.312 1 86.06 170 LEU B C 1
ATOM 3470 O O . LEU B 1 170 ? -14.469 12.258 18.094 1 86.06 170 LEU B O 1
ATOM 3474 N N . ILE B 1 171 ? -13.641 11.203 16.375 1 91.88 171 ILE B N 1
ATOM 3475 C CA . ILE B 1 171 ? -12.828 12.289 15.828 1 91.88 171 ILE B CA 1
ATOM 3476 C C . ILE B 1 171 ? -13.203 12.539 14.375 1 91.88 171 ILE B C 1
ATOM 3478 O O . ILE B 1 171 ? -13.289 11.602 13.578 1 91.88 171 ILE B O 1
ATOM 3482 N N . TRP B 1 172 ? -13.477 13.781 14.109 1 93.75 172 TRP B N 1
ATOM 3483 C CA . TRP B 1 172 ? -13.914 14.125 12.766 1 93.75 172 TRP B CA 1
ATOM 3484 C C . TRP B 1 172 ? -12.734 14.211 11.805 1 93.75 172 TRP B C 1
ATOM 3486 O O . TRP B 1 172 ? -11.641 14.625 12.195 1 93.75 172 TRP B O 1
ATOM 3496 N N . PHE B 1 173 ? -12.992 13.844 10.523 1 96.06 173 PHE B N 1
ATOM 3497 C CA . PHE B 1 173 ? -11.977 13.992 9.492 1 96.06 173 PHE B CA 1
ATOM 3498 C C . PHE B 1 173 ? -11.469 15.43 9.445 1 96.06 173 PHE B C 1
ATOM 3500 O O . PHE B 1 173 ? -10.273 15.664 9.297 1 96.06 173 PHE B O 1
ATOM 3507 N N . GLU B 1 174 ? -12.367 16.344 9.594 1 96.25 174 GLU B N 1
ATOM 3508 C CA . GLU B 1 174 ? -12.055 17.766 9.531 1 96.25 174 GLU B CA 1
ATOM 3509 C C . GLU B 1 174 ? -11.031 18.156 10.602 1 96.25 174 GLU B C 1
ATOM 3511 O O . GLU B 1 174 ? -10.188 19.016 10.375 1 96.25 174 GLU B O 1
ATOM 3516 N N . ASP B 1 175 ? -11.125 17.516 11.781 1 96.56 175 ASP B N 1
ATOM 3517 C CA . ASP B 1 175 ? -10.18 17.797 12.859 1 96.56 175 ASP B CA 1
ATOM 3518 C C . ASP B 1 175 ? -8.773 17.359 12.484 1 96.56 175 ASP B C 1
ATOM 3520 O O . ASP B 1 175 ? -7.801 18.078 12.75 1 96.56 175 ASP B O 1
ATOM 3524 N N . LEU B 1 176 ? -8.695 16.234 11.875 1 98.06 176 LEU B N 1
ATOM 3525 C CA . LEU B 1 176 ? -7.395 15.727 11.445 1 98.06 176 LEU B CA 1
ATOM 3526 C C . LEU B 1 176 ? -6.812 16.594 10.336 1 98.06 176 LEU B C 1
ATOM 3528 O O . LEU B 1 176 ? -5.609 16.859 10.312 1 98.06 176 LEU B O 1
ATOM 3532 N N . VAL B 1 177 ? -7.668 17.031 9.438 1 98.06 177 VAL B N 1
ATOM 3533 C CA . VAL B 1 177 ? -7.238 17.906 8.344 1 98.06 177 VAL B CA 1
ATOM 3534 C C . VAL B 1 177 ? -6.68 19.203 8.906 1 98.06 177 VAL B C 1
ATOM 3536 O O . VAL B 1 177 ? -5.637 19.688 8.461 1 98.06 177 VAL B O 1
ATOM 3539 N N . GLU B 1 178 ? -7.363 19.719 9.867 1 97.5 178 GLU B N 1
ATOM 3540 C CA . GLU B 1 178 ? -6.902 20.953 10.484 1 97.5 178 GLU B CA 1
ATOM 3541 C C . GLU B 1 178 ? -5.531 20.766 11.125 1 97.5 178 GLU B C 1
ATOM 3543 O O . GLU B 1 178 ? -4.668 21.641 11.023 1 97.5 178 GLU B O 1
ATOM 3548 N N . ILE B 1 179 ? -5.371 19.656 11.781 1 98.19 179 ILE B N 1
ATOM 3549 C CA . ILE B 1 179 ? -4.082 19.359 12.398 1 98.19 179 ILE B CA 1
ATOM 3550 C C . ILE B 1 179 ? -2.994 19.328 11.328 1 98.19 179 ILE B C 1
ATOM 3552 O O . ILE B 1 179 ? -1.927 19.922 11.5 1 98.19 179 ILE B O 1
ATOM 3556 N N . ALA B 1 180 ? -3.234 18.688 10.211 1 98.56 180 ALA B N 1
ATOM 3557 C CA . ALA B 1 180 ? -2.268 18.578 9.117 1 98.56 180 ALA B CA 1
ATOM 3558 C C . ALA B 1 180 ? -1.923 19.953 8.555 1 98.56 180 ALA B C 1
ATOM 3560 O O . ALA B 1 180 ? -0.748 20.297 8.383 1 98.56 180 ALA B O 1
ATOM 3561 N N . GLU B 1 181 ? -2.893 20.734 8.312 1 97.75 181 GLU B N 1
ATOM 3562 C CA . GLU B 1 181 ? -2.709 22.047 7.684 1 97.75 181 GLU B CA 1
ATOM 3563 C C . GLU B 1 181 ? -1.951 23 8.602 1 97.75 181 GLU B C 1
ATOM 3565 O O . GLU B 1 181 ? -1.054 23.719 8.156 1 97.75 181 GLU B O 1
ATOM 3570 N N . ARG B 1 182 ? -2.248 22.953 9.867 1 97.25 182 ARG B N 1
ATOM 3571 C CA . ARG B 1 182 ? -1.59 23.844 10.82 1 97.25 182 ARG B CA 1
ATOM 3572 C C . ARG B 1 182 ? -0.136 23.422 11.031 1 97.25 182 ARG B C 1
ATOM 3574 O O . ARG B 1 182 ? 0.688 24.25 11.453 1 97.25 182 ARG B O 1
ATOM 3581 N N . SER B 1 183 ? 0.099 22.188 10.773 1 98.12 183 SER B N 1
ATOM 3582 C CA . SER B 1 183 ? 1.438 21.656 11.023 1 98.12 183 SER B CA 1
ATOM 3583 C C . SER B 1 183 ? 2.357 21.891 9.828 1 98.12 183 SER B C 1
ATOM 3585 O O . SER B 1 183 ? 3.572 21.719 9.938 1 98.12 183 SER B O 1
ATOM 3587 N N . ALA B 1 184 ? 1.804 22.281 8.672 1 98.25 184 ALA B N 1
ATOM 3588 C CA . ALA B 1 184 ? 2.574 22.5 7.453 1 98.25 184 ALA B CA 1
ATOM 3589 C C . ALA B 1 184 ? 3.109 23.938 7.398 1 98.25 184 ALA B C 1
ATOM 3591 O O . ALA B 1 184 ? 2.848 24.734 8.305 1 98.25 184 ALA B O 1
ATOM 3592 N N . SER B 1 185 ? 3.934 24.219 6.344 1 98.31 185 SER B N 1
ATOM 3593 C CA . SER B 1 185 ? 4.363 25.594 6.145 1 98.31 185 SER B CA 1
ATOM 3594 C C . SER B 1 185 ? 3.178 26.5 5.836 1 98.31 185 SER B C 1
ATOM 3596 O O . SER B 1 185 ? 3.133 27.656 6.285 1 98.31 185 SER B O 1
ATOM 3598 N N . ALA B 1 186 ? 2.309 26 5.051 1 97 186 ALA B N 1
ATOM 3599 C CA . ALA B 1 186 ? 1.059 26.688 4.727 1 97 186 ALA B CA 1
ATOM 3600 C C . ALA B 1 186 ? 0.018 25.703 4.203 1 97 186 ALA B C 1
ATOM 3602 O O . ALA B 1 186 ? 0.366 24.641 3.66 1 97 186 ALA B O 1
ATOM 3603 N N . PRO B 1 187 ? -1.267 26.062 4.453 1 95.56 187 PRO B N 1
ATOM 3604 C CA . PRO B 1 187 ? -2.311 25.234 3.838 1 95.56 187 PRO B CA 1
ATOM 3605 C C . PRO B 1 187 ? -2.418 25.438 2.33 1 95.56 187 PRO B C 1
ATOM 3607 O O . PRO B 1 187 ? -1.784 26.344 1.782 1 95.56 187 PRO B O 1
ATOM 3610 N N . ILE B 1 188 ? -3.188 24.547 1.652 1 96.06 188 ILE B N 1
ATOM 3611 C CA . ILE B 1 188 ? -3.461 24.641 0.223 1 96.06 188 ILE B CA 1
ATOM 3612 C C . ILE B 1 188 ? -4.93 25 0.002 1 96.06 188 ILE B C 1
ATOM 3614 O O . ILE B 1 188 ? -5.793 24.609 0.799 1 96.06 188 ILE B O 1
ATOM 3618 N N . TYR B 1 189 ? -5.172 25.719 -1.085 1 95.44 189 TYR B N 1
ATOM 3619 C CA . TYR B 1 189 ? -6.523 26.125 -1.451 1 95.44 189 TYR B CA 1
ATOM 3620 C C . TYR B 1 189 ? -6.797 25.844 -2.924 1 95.44 189 TYR B C 1
ATOM 3622 O O . TYR B 1 189 ? -5.883 25.891 -3.75 1 95.44 189 TYR B O 1
ATOM 3630 N N . SER B 1 190 ? -8.031 25.578 -3.209 1 95.25 190 SER B N 1
ATOM 3631 C CA . SER B 1 190 ? -8.414 25.359 -4.602 1 95.25 190 SER B CA 1
ATOM 3632 C C . SER B 1 190 ? -8.57 26.688 -5.348 1 95.25 190 SER B C 1
ATOM 3634 O O . SER B 1 190 ? -8.414 26.734 -6.57 1 95.25 190 SER B O 1
ATOM 3636 N N . LEU B 1 191 ? -8.898 27.688 -4.613 1 94.62 191 LEU B N 1
ATOM 3637 C CA . LEU B 1 191 ? -9.109 29.016 -5.191 1 94.62 191 LEU B CA 1
ATOM 3638 C C . LEU B 1 191 ? -8.359 30.078 -4.395 1 94.62 191 LEU B C 1
ATOM 3640 O O . LEU B 1 191 ? -8.492 30.156 -3.17 1 94.62 191 LEU B O 1
ATOM 3644 N N . LEU B 1 192 ? -7.551 30.828 -5.176 1 96 192 LEU B N 1
ATOM 3645 C CA . LEU B 1 192 ? -6.824 31.953 -4.574 1 96 192 LEU B CA 1
ATOM 3646 C C . LEU B 1 192 ? -6.918 33.188 -5.453 1 96 192 LEU B C 1
ATOM 3648 O O . LEU B 1 192 ? -6.777 33.094 -6.672 1 96 192 LEU B O 1
ATOM 3652 N N . LYS B 1 193 ? -7.16 34.25 -4.738 1 96.5 193 LYS B N 1
ATOM 3653 C CA . LYS B 1 193 ? -6.961 35.531 -5.406 1 96.5 193 LYS B CA 1
ATOM 3654 C C . LYS B 1 193 ? -5.555 36.062 -5.164 1 96.5 193 LYS B C 1
ATOM 3656 O O . LYS B 1 193 ? -4.793 35.5 -4.379 1 96.5 193 LYS B O 1
ATOM 3661 N N . ARG B 1 194 ? -5.242 37.25 -5.77 1 96.69 194 ARG B N 1
ATOM 3662 C CA . ARG B 1 194 ? -3.893 37.781 -5.707 1 96.69 194 ARG B CA 1
ATOM 3663 C C . ARG B 1 194 ? -3.492 38.094 -4.266 1 96.69 194 ARG B C 1
ATOM 3665 O O . ARG B 1 194 ? -2.404 37.719 -3.826 1 96.69 194 ARG B O 1
ATOM 3672 N N . PRO B 1 195 ? -4.363 38.688 -3.48 1 97.5 195 PRO B N 1
ATOM 3673 C CA . PRO B 1 195 ? -3.965 38.969 -2.096 1 97.5 195 PRO B CA 1
ATOM 3674 C C . PRO B 1 195 ? -3.77 37.688 -1.287 1 97.5 195 PRO B C 1
ATOM 3676 O O . PRO B 1 195 ? -2.941 37.625 -0.372 1 97.5 195 PRO B O 1
ATOM 3679 N N . ASP B 1 196 ? -4.535 36.656 -1.634 1 97.19 196 ASP B N 1
ATOM 3680 C CA . ASP B 1 196 ? -4.371 35.375 -0.961 1 97.19 196 ASP B CA 1
ATOM 3681 C C . ASP B 1 196 ? -3.025 34.75 -1.304 1 97.19 196 ASP B C 1
ATOM 3683 O O . ASP B 1 196 ? -2.344 34.219 -0.427 1 97.19 196 ASP B O 1
ATOM 3687 N N . GLU B 1 197 ? -2.689 34.781 -2.619 1 97 197 GLU B N 1
ATOM 3688 C CA . GLU B 1 197 ? -1.42 34.219 -3.084 1 97 197 GLU B CA 1
ATOM 3689 C C . GLU B 1 197 ? -0.241 34.875 -2.352 1 97 197 GLU B C 1
ATOM 3691 O O . GLU B 1 197 ? 0.671 34.156 -1.908 1 97 197 GLU B O 1
ATOM 3696 N N . LYS B 1 198 ? -0.287 36.156 -2.262 1 97.12 198 LYS B N 1
ATOM 3697 C CA . LYS B 1 198 ? 0.749 36.875 -1.515 1 97.12 198 LYS B CA 1
ATOM 3698 C C . LYS B 1 198 ? 0.824 36.375 -0.073 1 97.12 198 LYS B C 1
ATOM 3700 O O . LYS B 1 198 ? 1.904 36.031 0.42 1 97.12 198 LYS B O 1
ATOM 3705 N N . TYR B 1 199 ? -0.31 36.312 0.522 1 97.19 199 TYR B N 1
ATOM 3706 C CA . TYR B 1 199 ? -0.389 35.938 1.931 1 97.19 199 TYR B CA 1
ATOM 3707 C C . TYR B 1 199 ? 0.189 34.531 2.162 1 97.19 199 TYR B C 1
ATOM 3709 O O . TYR B 1 199 ? 1.025 34.344 3.047 1 97.19 199 TYR B O 1
ATOM 3717 N N . ILE B 1 200 ? -0.227 33.562 1.355 1 96.69 200 ILE B N 1
ATOM 3718 C CA . ILE B 1 200 ? 0.167 32.188 1.536 1 96.69 200 ILE B CA 1
ATOM 3719 C C . ILE B 1 200 ? 1.66 32.031 1.258 1 96.69 200 ILE B C 1
ATOM 3721 O O . ILE B 1 200 ? 2.359 31.297 1.969 1 96.69 200 ILE B O 1
ATOM 3725 N N . THR B 1 201 ? 2.125 32.688 0.212 1 96.25 201 THR B N 1
ATOM 3726 C CA . THR B 1 201 ? 3.535 32.625 -0.156 1 96.25 201 THR B CA 1
ATOM 3727 C C . THR B 1 201 ? 4.414 33.156 0.979 1 96.25 201 THR B C 1
ATOM 3729 O O . THR B 1 201 ? 5.383 32.5 1.369 1 96.25 201 THR B O 1
ATOM 3732 N N . GLU B 1 202 ? 4.062 34.281 1.57 1 97.19 202 GLU B N 1
ATOM 3733 C CA . GLU B 1 202 ? 4.832 34.875 2.656 1 97.19 202 GLU B CA 1
ATOM 3734 C C . GLU B 1 202 ? 4.719 34.031 3.934 1 97.19 202 GLU B C 1
ATOM 3736 O O . GLU B 1 202 ? 5.684 33.906 4.691 1 97.19 202 GLU B O 1
ATOM 3741 N N . THR B 1 203 ? 3.529 33.531 4.125 1 96.94 203 THR B N 1
ATOM 3742 C CA . THR B 1 203 ? 3.326 32.656 5.285 1 96.94 203 THR B CA 1
ATOM 3743 C C . THR B 1 203 ? 4.246 31.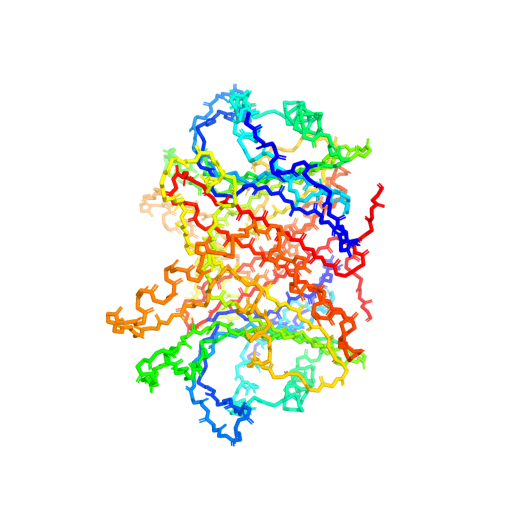453 5.227 1 96.94 203 THR B C 1
ATOM 3745 O O . THR B 1 203 ? 4.922 31.125 6.207 1 96.94 203 THR B O 1
ATOM 3748 N N . ALA B 1 204 ? 4.297 30.797 4.086 1 97 204 ALA B N 1
ATOM 3749 C CA . ALA B 1 204 ? 5.156 29.641 3.918 1 97 204 ALA B CA 1
ATOM 3750 C C . ALA B 1 204 ? 6.625 30 4.102 1 97 204 ALA B C 1
ATOM 3752 O O . ALA B 1 204 ? 7.379 29.281 4.75 1 97 204 ALA B O 1
ATOM 3753 N N . TYR B 1 205 ? 6.988 31.125 3.496 1 97 205 TYR B N 1
ATOM 3754 C CA . TYR B 1 205 ? 8.375 31.578 3.592 1 97 205 TYR B CA 1
ATOM 3755 C C . TYR B 1 205 ? 8.766 31.812 5.043 1 97 205 TYR B C 1
ATOM 3757 O O . TYR B 1 205 ? 9.898 31.531 5.441 1 97 205 TYR B O 1
ATOM 3765 N N . ASN B 1 206 ? 7.879 32.281 5.852 1 96.88 206 ASN B N 1
ATOM 3766 C CA . ASN B 1 206 ? 8.148 32.625 7.246 1 96.88 206 ASN B CA 1
ATOM 3767 C C . ASN B 1 206 ? 8.008 31.391 8.148 1 96.88 206 ASN B C 1
ATOM 3769 O O . ASN B 1 206 ? 8.328 31.453 9.336 1 96.88 206 ASN B O 1
ATOM 3773 N N . ASN B 1 207 ? 7.551 30.312 7.641 1 97.62 207 ASN B N 1
ATOM 3774 C CA . ASN B 1 207 ? 7.312 29.109 8.414 1 97.62 207 ASN B CA 1
ATOM 3775 C C . ASN B 1 207 ? 7.875 27.875 7.715 1 97.62 207 ASN B C 1
ATOM 3777 O O . ASN B 1 207 ? 7.141 26.922 7.426 1 97.62 207 ASN B O 1
ATOM 3781 N N . PRO B 1 208 ? 9.148 27.922 7.465 1 97.19 208 PRO B N 1
ATOM 3782 C CA . PRO B 1 208 ? 9.742 26.797 6.746 1 97.19 208 PRO B CA 1
ATOM 3783 C C . PRO B 1 208 ? 9.766 25.5 7.574 1 97.19 208 PRO B C 1
ATOM 3785 O O . PRO B 1 208 ? 9.984 25.547 8.789 1 97.19 208 PRO B O 1
ATOM 3788 N N . LYS B 1 209 ? 9.492 24.391 6.938 1 96.88 209 LYS B N 1
ATOM 3789 C CA . LYS B 1 209 ? 9.391 23.109 7.625 1 96.88 209 LYS B CA 1
ATOM 3790 C C . LYS B 1 209 ? 9.953 21.984 6.766 1 96.88 209 LYS B C 1
ATOM 3792 O O . LYS B 1 209 ? 9.656 21.891 5.57 1 96.88 209 LYS B O 1
ATOM 3797 N N . PHE B 1 210 ? 10.742 21.094 7.465 1 96.62 210 PHE B N 1
ATOM 3798 C CA . PHE B 1 210 ? 11.055 19.797 6.867 1 96.62 210 PHE B CA 1
ATOM 3799 C C . PHE B 1 210 ? 9.875 18.844 6.988 1 96.62 210 PHE B C 1
ATOM 3801 O O . PHE B 1 210 ? 8.961 19.078 7.785 1 96.62 210 PHE B O 1
ATOM 3808 N N . VAL B 1 211 ? 9.914 17.781 6.145 1 97.75 211 VAL B N 1
ATOM 3809 C CA . VAL B 1 211 ? 8.898 16.75 6.332 1 97.75 211 VAL B CA 1
ATOM 3810 C C . VAL B 1 211 ? 8.961 16.219 7.762 1 97.75 211 VAL B C 1
ATOM 3812 O O . VAL B 1 211 ? 7.934 15.883 8.352 1 97.75 211 VAL B O 1
ATOM 3815 N N . GLU B 1 212 ? 10.148 16.172 8.359 1 97.25 212 GLU B N 1
ATOM 3816 C CA . GLU B 1 212 ? 10.328 15.758 9.742 1 97.25 212 GLU B CA 1
ATOM 3817 C C . GLU B 1 212 ? 9.586 16.672 10.703 1 97.25 212 GLU B C 1
ATOM 3819 O O . GLU B 1 212 ? 8.922 16.219 11.633 1 97.25 212 GLU B O 1
ATOM 3824 N N . ASP B 1 213 ? 9.734 17.938 10.422 1 97.88 213 ASP B N 1
ATOM 3825 C CA . ASP B 1 213 ? 9.062 18.938 11.258 1 97.88 213 ASP B CA 1
ATOM 3826 C C . ASP B 1 213 ? 7.551 18.734 11.242 1 97.88 213 ASP B C 1
ATOM 3828 O O . ASP B 1 213 ? 6.906 18.75 12.289 1 97.88 213 ASP B O 1
ATOM 3832 N N . VAL B 1 214 ? 7.062 18.562 10.047 1 98.31 214 VAL B N 1
ATOM 3833 C CA . VAL B 1 214 ? 5.617 18.453 9.891 1 98.31 214 VAL B CA 1
ATOM 3834 C C . VAL B 1 214 ? 5.105 17.219 10.625 1 98.31 214 VAL B C 1
ATOM 3836 O O . VAL B 1 214 ? 4.109 17.281 11.352 1 98.31 214 VAL B O 1
ATOM 3839 N N . VAL B 1 215 ? 5.773 16.094 10.484 1 98.31 215 VAL B N 1
ATOM 3840 C CA . VAL B 1 215 ? 5.371 14.867 11.164 1 98.31 215 VAL B CA 1
ATOM 3841 C C . VAL B 1 215 ? 5.371 15.094 12.672 1 98.31 215 VAL B C 1
ATOM 3843 O O . VAL B 1 215 ? 4.406 14.742 13.359 1 98.31 215 VAL B O 1
ATOM 3846 N N . ARG B 1 216 ? 6.422 15.648 13.18 1 97.88 216 ARG B N 1
ATOM 3847 C CA . ARG B 1 216 ? 6.543 15.852 14.625 1 97.88 216 ARG B CA 1
ATOM 3848 C C . ARG B 1 216 ? 5.477 16.812 15.133 1 97.88 216 ARG B C 1
ATOM 3850 O O . ARG B 1 216 ? 4.934 16.625 16.219 1 97.88 216 ARG B O 1
ATOM 3857 N N . ASP B 1 217 ? 5.227 17.859 14.336 1 98.38 217 ASP B N 1
ATOM 3858 C CA . ASP B 1 217 ? 4.18 18.797 14.719 1 98.38 217 ASP B CA 1
ATOM 3859 C C . ASP B 1 217 ? 2.818 18.109 14.773 1 98.38 217 ASP B C 1
ATOM 3861 O O . ASP B 1 217 ? 2.045 18.312 15.711 1 98.38 217 ASP B O 1
ATOM 3865 N N . ILE B 1 218 ? 2.506 17.297 13.773 1 98.56 218 ILE B N 1
ATOM 3866 C CA . ILE B 1 218 ? 1.244 16.562 13.742 1 98.56 218 ILE B CA 1
ATOM 3867 C C . ILE B 1 218 ? 1.149 15.648 14.961 1 98.56 218 ILE B C 1
ATOM 3869 O O . ILE B 1 218 ? 0.131 15.633 15.656 1 98.56 218 ILE B O 1
ATOM 3873 N N . VAL B 1 219 ? 2.209 14.938 15.25 1 97.56 219 VAL B N 1
ATOM 3874 C CA . VAL B 1 219 ? 2.242 13.992 16.359 1 97.56 219 VAL B CA 1
ATOM 3875 C C . VAL B 1 219 ? 2.033 14.734 17.672 1 97.56 219 VAL B C 1
ATOM 3877 O O . VAL B 1 219 ? 1.286 14.273 18.547 1 97.56 219 VAL B O 1
ATOM 3880 N N . SER B 1 220 ? 2.686 15.859 17.812 1 97.5 220 SER B N 1
ATOM 3881 C CA . SER B 1 220 ? 2.537 16.656 19.031 1 97.5 220 SER B CA 1
ATOM 3882 C C . SER B 1 220 ? 1.077 17.031 19.266 1 97.5 220 SER B C 1
ATOM 3884 O O . SER B 1 220 ? 0.605 17.016 20.406 1 97.5 220 SER B O 1
ATOM 3886 N N . GLU B 1 221 ? 0.396 17.359 18.188 1 97.56 221 GLU B N 1
ATOM 3887 C CA . GLU B 1 221 ? -1.019 17.719 18.297 1 97.56 221 GLU B CA 1
ATOM 3888 C C . GLU B 1 221 ? -1.861 16.484 18.625 1 97.56 221 GLU B C 1
ATOM 3890 O O . GLU B 1 221 ? -2.783 16.562 19.438 1 97.56 221 GLU B O 1
ATOM 3895 N N . LEU B 1 222 ? -1.557 15.352 18 1 97.5 222 LEU B N 1
ATOM 3896 C CA . LEU B 1 222 ? -2.311 14.125 18.234 1 97.5 222 LEU B CA 1
ATOM 3897 C C . LEU B 1 222 ? -2.139 13.656 19.688 1 97.5 222 LEU B C 1
ATOM 3899 O O . LEU B 1 222 ? -3.078 13.133 20.281 1 97.5 222 LEU B O 1
ATOM 3903 N N . GLU B 1 223 ? -0.957 13.867 20.234 1 95.56 223 GLU B N 1
ATOM 3904 C CA . GLU B 1 223 ? -0.649 13.414 21.578 1 95.56 223 GLU B CA 1
ATOM 3905 C C . GLU B 1 223 ? -1.421 14.219 22.625 1 95.56 223 GLU B C 1
ATOM 3907 O O . GLU B 1 223 ? -1.599 13.766 23.75 1 95.56 223 GLU B O 1
ATOM 3912 N N . LYS B 1 224 ? -1.873 15.359 22.234 1 95.75 224 LYS B N 1
ATOM 3913 C CA . LYS B 1 224 ? -2.664 16.188 23.141 1 95.75 224 LYS B CA 1
ATOM 3914 C C . LYS B 1 224 ? -4.082 15.648 23.297 1 95.75 224 LYS B C 1
ATOM 3916 O O . LYS B 1 224 ? -4.812 16.047 24.203 1 95.75 224 LYS B O 1
ATOM 3921 N N . GLU B 1 225 ? -4.504 14.812 22.422 1 93.19 225 GLU B N 1
ATOM 3922 C CA . GLU B 1 225 ? -5.848 14.242 22.438 1 93.19 225 GLU B CA 1
ATOM 3923 C C . GLU B 1 225 ? -5.859 12.875 23.109 1 93.19 225 GLU B C 1
ATOM 3925 O O . GLU B 1 225 ? -5.562 11.859 22.469 1 93.19 225 GLU B O 1
ATOM 3930 N N . PRO B 1 226 ? -6.363 12.766 24.312 1 91.94 226 PRO B N 1
ATOM 3931 C CA . PRO B 1 226 ? -6.301 11.5 25.047 1 91.94 226 PRO B CA 1
ATOM 3932 C C . PRO B 1 226 ? -7.16 10.406 24.422 1 91.94 226 PRO B C 1
ATOM 3934 O O . PRO B 1 226 ? -6.949 9.219 24.688 1 91.94 226 PRO B O 1
ATOM 3937 N N . LYS B 1 227 ? -8 10.797 23.625 1 92.94 227 LYS B N 1
ATOM 3938 C CA . LYS B 1 227 ? -8.898 9.836 23 1 92.94 227 LYS B CA 1
ATOM 3939 C C . LYS B 1 227 ? -8.156 9 21.953 1 92.94 227 LYS B C 1
ATOM 3941 O O . LYS B 1 227 ? -8.641 7.941 21.547 1 92.94 227 LYS B O 1
ATOM 3946 N N . ILE B 1 228 ? -7.086 9.453 21.5 1 96.06 228 ILE B N 1
ATOM 3947 C CA . ILE B 1 228 ? -6.316 8.766 20.469 1 96.06 228 ILE B CA 1
ATOM 3948 C C . ILE B 1 228 ? -5.387 7.742 21.109 1 96.06 228 ILE B C 1
ATOM 3950 O O . ILE B 1 228 ? -4.492 8.102 21.875 1 96.06 228 ILE B O 1
ATOM 3954 N N . SER B 1 229 ? -5.668 6.48 20.781 1 96.31 229 SER B N 1
ATOM 3955 C CA . SER B 1 229 ? -4.887 5.402 21.391 1 96.31 229 SER B CA 1
ATOM 3956 C C . SER B 1 229 ? -3.727 4.992 20.484 1 96.31 229 SER B C 1
ATOM 3958 O O . SER B 1 229 ? -2.77 4.367 20.938 1 96.31 229 SER B O 1
ATOM 3960 N N . TRP B 1 230 ? -3.826 5.281 19.328 1 97.31 230 TRP B N 1
ATOM 3961 C CA . TRP B 1 230 ? -2.803 4.926 18.344 1 97.31 230 TRP B CA 1
ATOM 3962 C C . TRP B 1 230 ? -2.826 5.887 17.156 1 97.31 230 TRP B C 1
ATOM 3964 O O . TRP B 1 230 ? -3.887 6.395 16.781 1 97.31 230 TRP B O 1
ATOM 3974 N N . TYR B 1 231 ? -1.647 6.125 16.578 1 98.06 231 TYR B N 1
ATOM 3975 C CA . TYR B 1 231 ? -1.581 6.91 15.352 1 98.06 231 TYR B CA 1
ATOM 3976 C C . TYR B 1 231 ? -0.426 6.449 14.469 1 98.06 231 TYR B C 1
ATOM 3978 O O . TYR B 1 231 ? 0.529 5.84 14.953 1 98.06 231 TYR B O 1
ATOM 3986 N N . ARG B 1 232 ? -0.579 6.672 13.234 1 98.5 232 ARG B N 1
ATOM 3987 C CA . ARG B 1 232 ? 0.488 6.637 12.242 1 98.5 232 ARG B CA 1
ATOM 3988 C C . ARG B 1 232 ? 0.454 7.879 11.359 1 98.5 232 ARG B C 1
ATOM 3990 O O . ARG B 1 232 ? -0.598 8.242 10.828 1 98.5 232 ARG B O 1
ATOM 3997 N N . VAL B 1 233 ? 1.615 8.516 11.266 1 98.69 233 VAL B N 1
ATOM 3998 C CA . VAL B 1 233 ? 1.715 9.75 10.492 1 98.69 233 VAL B CA 1
ATOM 3999 C C . VAL B 1 233 ? 2.848 9.633 9.477 1 98.69 233 VAL B C 1
ATOM 4001 O O . VAL B 1 233 ? 3.943 9.18 9.812 1 98.69 233 VAL B O 1
ATOM 4004 N N . GLU B 1 234 ? 2.547 9.977 8.297 1 98.75 234 GLU B N 1
ATOM 4005 C CA . GLU B 1 234 ? 3.551 10.039 7.238 1 98.75 234 GLU B CA 1
ATOM 4006 C C . GLU B 1 234 ? 3.367 11.289 6.379 1 98.75 234 GLU B C 1
ATOM 4008 O O . GLU B 1 234 ? 2.244 11.633 6.008 1 98.75 234 GLU B O 1
ATOM 4013 N N . VAL B 1 235 ? 4.426 11.945 6.168 1 98.69 235 VAL B N 1
ATOM 4014 C CA . VAL B 1 235 ? 4.414 13.086 5.258 1 98.69 235 VAL B CA 1
ATOM 4015 C C . VAL B 1 235 ? 5.359 12.82 4.09 1 98.69 235 VAL B C 1
ATOM 4017 O O . VAL B 1 235 ? 6.504 12.406 4.289 1 98.69 235 VAL B O 1
ATOM 4020 N N . THR B 1 236 ? 4.879 12.984 2.904 1 98.62 236 THR B N 1
ATOM 4021 C CA . THR B 1 236 ? 5.66 12.844 1.679 1 98.62 236 THR B CA 1
ATOM 4022 C C . THR B 1 236 ? 5.648 14.148 0.883 1 98.62 236 THR B C 1
ATOM 4024 O O . THR B 1 236 ? 4.582 14.656 0.524 1 98.62 236 THR B O 1
ATOM 4027 N N . SER B 1 237 ? 6.836 14.602 0.669 1 97.94 237 SER B N 1
ATOM 4028 C CA . SER B 1 237 ? 6.988 15.859 -0.062 1 97.94 237 SER B CA 1
ATOM 4029 C C . SER B 1 237 ? 7.461 15.609 -1.491 1 97.94 237 SER B C 1
ATOM 4031 O O . SER B 1 237 ? 8.445 14.898 -1.71 1 97.94 237 SER B O 1
ATOM 4033 N N . PHE B 1 238 ? 6.75 16.203 -2.432 1 96.88 238 PHE B N 1
ATOM 4034 C CA . PHE B 1 238 ? 7.164 16.125 -3.828 1 96.88 238 PHE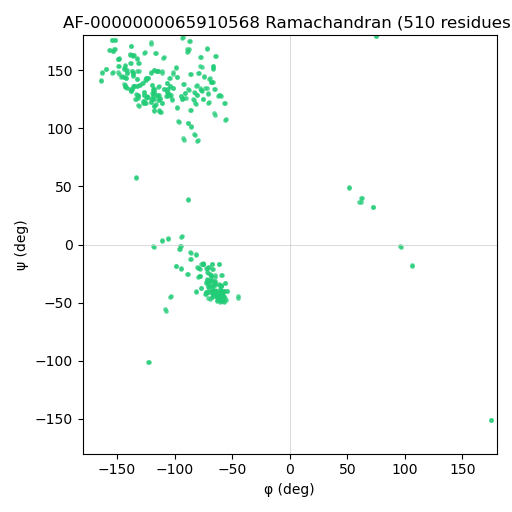 B CA 1
ATOM 4035 C C . PHE B 1 238 ? 8.227 17.172 -4.129 1 96.88 238 PHE B C 1
ATOM 4037 O O . PHE B 1 238 ? 7.914 18.281 -4.598 1 96.88 238 PHE B O 1
ATOM 4044 N N . GLU B 1 239 ? 9.43 16.766 -4.031 1 94.94 239 GLU B N 1
ATOM 4045 C CA . GLU B 1 239 ? 10.523 17.719 -4.094 1 94.94 239 GLU B CA 1
ATOM 4046 C C . GLU B 1 239 ? 10.547 18.453 -5.434 1 94.94 239 GLU B C 1
ATOM 4048 O O . GLU B 1 239 ? 10.609 17.812 -6.488 1 94.94 239 GLU B O 1
ATOM 4053 N N . SER B 1 240 ? 10.594 19.734 -5.316 1 94.31 240 SER B N 1
ATOM 4054 C CA . SER B 1 240 ? 10.469 20.562 -6.516 1 94.31 240 SER B CA 1
ATOM 4055 C C . SER B 1 240 ? 11.781 20.609 -7.293 1 94.31 240 SER B C 1
ATOM 4057 O O . SER B 1 240 ? 11.789 20.891 -8.492 1 94.31 240 SER B O 1
ATOM 4059 N N . ILE B 1 241 ? 12.898 20.297 -6.648 1 93.69 241 ILE B N 1
ATOM 4060 C CA . ILE B 1 241 ? 14.172 20.438 -7.348 1 93.69 241 ILE B CA 1
ATOM 4061 C C . ILE B 1 241 ? 14.867 19.078 -7.438 1 93.69 241 ILE B C 1
ATOM 4063 O O . ILE B 1 241 ? 16.031 19 -7.836 1 93.69 241 ILE B O 1
ATOM 4067 N N . HIS B 1 242 ? 14.281 18.109 -6.898 1 92.75 242 HIS B N 1
ATOM 4068 C CA . HIS B 1 242 ? 14.805 16.75 -6.957 1 92.75 242 HIS B CA 1
ATOM 4069 C C . HIS B 1 242 ? 13.812 15.805 -7.629 1 92.75 242 HIS B C 1
ATOM 4071 O O . HIS B 1 242 ? 12.594 15.977 -7.484 1 92.75 242 HIS B O 1
ATOM 4077 N N . ASN B 1 243 ? 14.32 14.836 -8.305 1 93.38 243 ASN B N 1
ATOM 4078 C CA . ASN B 1 243 ? 13.484 13.859 -8.984 1 93.38 243 ASN B CA 1
ATOM 4079 C C . ASN B 1 243 ? 13.133 12.688 -8.07 1 93.38 243 ASN B C 1
ATOM 4081 O O . ASN B 1 243 ? 13.242 11.523 -8.469 1 93.38 243 ASN B O 1
ATOM 4085 N N . HIS B 1 244 ? 12.891 12.945 -6.906 1 95.25 244 HIS B N 1
ATOM 4086 C CA . HIS B 1 244 ? 12.422 12.016 -5.891 1 95.25 244 HIS B CA 1
ATOM 4087 C C . HIS B 1 244 ? 11.617 12.734 -4.812 1 95.25 244 HIS B C 1
ATOM 4089 O O . HIS B 1 244 ? 11.586 13.969 -4.777 1 95.25 244 HIS B O 1
ATOM 4095 N N . ASN B 1 245 ? 10.969 12.016 -4.016 1 97.69 245 ASN B N 1
ATOM 4096 C CA . ASN B 1 245 ? 10.227 12.562 -2.885 1 97.69 245 ASN B CA 1
ATOM 4097 C C . ASN B 1 245 ? 11.008 12.438 -1.582 1 97.69 245 ASN B C 1
ATOM 4099 O O . ASN B 1 245 ? 11.883 11.578 -1.459 1 97.69 245 ASN B O 1
ATOM 4103 N N . ALA B 1 246 ? 10.773 13.289 -0.707 1 97.44 246 ALA B N 1
ATOM 4104 C CA . ALA B 1 246 ? 11.227 13.156 0.677 1 97.44 246 ALA B CA 1
ATOM 4105 C C . ALA B 1 246 ? 10.07 12.758 1.593 1 97.44 246 ALA B C 1
ATOM 4107 O O . ALA B 1 246 ? 8.93 13.164 1.377 1 97.44 246 ALA B O 1
ATOM 4108 N N . PHE B 1 247 ? 10.398 11.922 2.562 1 98.19 247 PHE B N 1
ATOM 4109 C CA . PHE B 1 247 ? 9.297 11.531 3.439 1 98.19 247 PHE B CA 1
ATOM 4110 C C . PHE B 1 247 ? 9.805 11.266 4.852 1 98.19 247 PHE B C 1
ATOM 4112 O O . PHE B 1 247 ? 11 11.07 5.066 1 98.19 247 PHE B O 1
ATOM 4119 N N . ALA B 1 248 ? 8.898 11.312 5.777 1 97.94 248 ALA B N 1
ATOM 4120 C CA . ALA B 1 248 ? 9.078 10.938 7.176 1 97.94 248 ALA B CA 1
ATOM 4121 C C . ALA B 1 248 ? 7.84 10.242 7.727 1 97.94 248 ALA B C 1
ATOM 4123 O O . ALA B 1 248 ? 6.715 10.586 7.359 1 97.94 248 ALA B O 1
ATOM 4124 N N . CYS B 1 249 ? 8.102 9.273 8.578 1 97.75 249 CYS B N 1
ATOM 4125 C CA . CYS B 1 249 ? 6.984 8.477 9.078 1 97.75 249 CYS B CA 1
ATOM 4126 C C . CYS B 1 249 ? 7.207 8.078 10.539 1 97.75 249 CYS B C 1
ATOM 4128 O O . CYS B 1 249 ? 8.336 7.805 10.945 1 97.75 249 CYS B O 1
ATOM 4130 N N . VAL B 1 250 ? 6.105 8.055 11.297 1 96.56 250 VAL B N 1
ATOM 4131 C CA . VAL B 1 250 ? 6.145 7.617 12.688 1 96.56 250 VAL B CA 1
ATOM 4132 C C . VAL B 1 250 ? 4.844 6.895 13.039 1 96.56 250 VAL B C 1
ATOM 4134 O O . VAL B 1 250 ? 3.801 7.156 12.438 1 96.56 250 VAL B O 1
ATOM 4137 N N . GLU B 1 251 ? 4.922 5.953 13.812 1 95.75 251 GLU B N 1
ATOM 4138 C CA . GLU B 1 251 ? 3.791 5.215 14.359 1 95.75 251 GLU B CA 1
ATOM 4139 C C . GLU B 1 251 ? 3.908 5.078 15.875 1 95.75 251 GLU B C 1
ATOM 4141 O O . GLU B 1 251 ? 4.996 4.828 16.406 1 95.75 251 GLU B O 1
ATOM 4146 N N . LYS B 1 252 ? 2.771 5.273 16.547 1 93.81 252 LYS B N 1
ATOM 4147 C CA . LYS B 1 252 ? 2.801 5.121 18 1 93.81 252 LYS B CA 1
ATOM 4148 C C . LYS B 1 252 ? 3.221 3.707 18.391 1 93.81 252 LYS B C 1
ATOM 4150 O O . LYS B 1 252 ? 2.645 2.727 17.922 1 93.81 252 LYS B O 1
ATOM 4155 N N . GLY B 1 253 ? 4.195 3.52 19.25 1 85.62 253 GLY B N 1
ATOM 4156 C CA . GLY B 1 253 ? 4.695 2.229 19.703 1 85.62 253 GLY B CA 1
ATOM 4157 C C . GLY B 1 253 ? 6.039 1.868 19.109 1 85.62 253 GLY B C 1
ATOM 4158 O O . GLY B 1 253 ? 6.723 0.969 19.594 1 85.62 253 GLY B O 1
ATOM 4159 N N . TRP B 1 254 ? 6.332 2.588 18.031 1 81.38 254 TRP B N 1
ATOM 4160 C CA . TRP B 1 254 ? 7.664 2.354 17.484 1 81.38 254 TRP B CA 1
ATOM 4161 C C . TRP B 1 254 ? 8.742 2.82 18.469 1 81.38 254 TRP B C 1
ATOM 4163 O O . TRP B 1 254 ? 8.648 3.914 19.031 1 81.38 254 TRP B O 1
ATOM 4173 N N . ILE B 1 255 ? 9.461 1.829 18.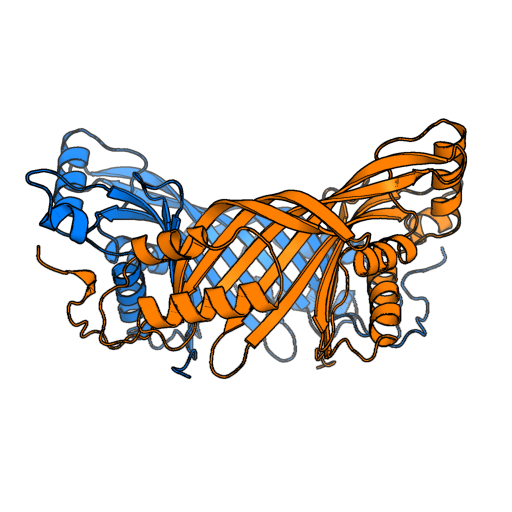969 1 68.38 255 ILE B N 1
ATOM 4174 C CA . ILE B 1 255 ? 10.484 2.188 19.938 1 68.38 255 ILE B CA 1
ATOM 4175 C C . ILE B 1 255 ? 11.852 2.199 19.266 1 68.38 255 ILE B C 1
ATOM 4177 O O . ILE B 1 255 ? 12.07 1.498 18.281 1 68.38 255 ILE B O 1
ATOM 4181 N N . LYS B 1 256 ? 12.633 3.154 19.828 1 67.38 256 LYS B N 1
ATOM 4182 C CA . LYS B 1 256 ? 14.039 3.18 19.438 1 67.38 256 LYS B CA 1
ATOM 4183 C C . LYS B 1 256 ? 14.703 1.826 19.688 1 67.38 256 LYS B C 1
ATOM 4185 O O . LYS B 1 256 ? 14.555 1.246 20.766 1 67.38 256 LYS B O 1
ATOM 4190 N N . LYS B 1 257 ? 15.008 1.092 18.625 1 55.16 257 LYS B N 1
ATOM 4191 C CA . LYS B 1 257 ? 15.727 -0.148 18.922 1 55.16 257 LYS B CA 1
ATOM 4192 C C . LYS B 1 257 ? 17.125 0.137 19.469 1 55.16 257 LYS B C 1
ATOM 4194 O O . LYS B 1 257 ? 17.766 1.114 19.094 1 55.16 257 LYS B O 1
#

Nearest PDB structures (foldseek):
  8g8v-assembly1_A  TM=9.672E-01  e=4.196E-29  Burkholderia pseudomallei
  2r5r-assembly1_A  TM=9.582E-01  e=2.933E-26  Nitrosomonas europaea ATCC 19718
  8tcc-assembly1_D  TM=9.718E-01  e=5.374E-26  Burkholderia pseudomallei
  5k95-assembly1_A  TM=9.428E-01  e=4.556E-26  Neisseria gonorrhoeae FA 1090
  8tcc-assembly1_B  TM=9.737E-01  e=2.397E-24  Burkholderia pseudomallei